Protein AF-A0A835L6X3-F1 (afdb_monomer)

Secondary structure (DSSP, 8-state):
-------------------S--TT---HHHHHHHHHHH-TT-----HHHHHHHHHHTS---GGGS-HHHHHHHHHHHHHHHHT-TTHHHHHHHHHHHTTT--HHHHHHHHHHHHHHHHHHHHHHHHHHHHHHHHHHHHHHHTTT---S-------------------HHHHHH-BBSS--TTTS---B-SS----S----PPPHHHHHHHSSEEEEEEETTEEEEEEEEEEEEEEEEETTS-S--PPP------S-EE---S--EEEEHHHHHHHHHHHHHHTTTSHHHHHHHHHHHHHHHHHHHTS-SEEEESEEEEEES-SS-EEEEE-B--S---SS--EEEEEEEEEEEEEEEEE--S----PPPPPHHHHEEEEETTT--B---SSHHHHHHHHHHHHHHH-SSPPPEEETTT--EE-HHHHHHTTT-----

Radius of gyration: 35.54 Å; Cα contacts (8 Å, |Δi|>4): 565; chains: 1; bounding box: 91×70×85 Å

Mean predicted aligned error: 18.33 Å

pLDDT: mean 76.81, std 17.44, range [26.0, 97.06]

Foldseek 3Di:
DDDDDDDDPPDDDDDDDDDDDPPPDPALLLVLLVVCLVDVPDPDDDLVSQVSCCCPLVVNPPVPDDPQLSVLLSVLCVVCSVVPPCPVVSVVVSVVCVVPVPPVVVVVVSVVVSVVSSVSSNVSVVVSNVVSVVVVVVVVVVVPPPDDDDDDDDDPPPPVDDDDDDDPLLQLAQAAQADPCVPPVDRGDPDDDPPDDDDDQADLLLCLQAAQKWKWFDDPFKTKIKGKDKDKDKDKDWPLDDDPPQPDQQFFAQAKDWDDPDQWDWDFCVVVVVVLVLVLVLCVVPVVCNVVSVSNVVSVVVVSVSHDRIATPQTKIKGWLERFKWKDWRHDNPHDPPSPTRITIIMIITIMIMMGMHGDPDDPDSDNDDQCVVGIWMARNVPRDIQDDSDPVSSSVSVSVVVSVVPDPDAWIATSQQRDTHHSSRCSVSSNDDDRD

Solvent-accessible surface area (backbone atoms only — not comparable to full-atom values): 25885 Å² total; per-residue (Å²): 134,85,80,86,87,84,81,85,77,81,79,81,80,83,78,82,85,83,80,97,74,75,90,79,71,92,46,62,65,54,53,50,57,54,49,48,65,76,39,93,84,70,86,80,76,52,72,69,59,51,51,48,36,38,40,77,77,65,67,46,58,67,92,80,48,56,72,68,39,53,51,48,53,50,51,51,50,57,52,50,64,72,66,42,86,58,53,68,57,49,54,55,49,39,66,54,48,73,76,62,80,48,67,69,61,49,52,53,52,48,53,53,50,43,52,53,51,51,50,54,53,46,54,56,46,63,65,40,48,62,57,37,51,50,60,55,48,56,59,54,53,68,73,72,67,86,73,84,86,84,84,88,77,94,69,85,64,88,70,86,77,82,88,80,91,72,53,75,65,52,52,43,32,30,32,27,21,16,51,51,52,87,83,64,70,46,51,63,42,88,74,77,71,86,86,79,76,90,79,78,85,72,49,73,67,29,36,72,53,43,37,47,34,32,44,37,40,50,48,94,46,44,34,39,38,42,35,30,44,70,51,73,46,79,45,83,41,59,70,52,58,92,66,91,82,66,68,73,89,64,67,43,67,56,61,80,41,82,69,58,87,68,89,57,45,82,40,56,49,63,60,56,54,51,51,55,52,48,54,44,60,76,27,58,88,42,61,69,53,27,56,53,50,48,62,52,46,52,53,50,49,61,56,52,67,75,48,66,68,63,38,46,37,54,33,32,41,37,26,35,41,33,47,53,40,31,34,32,71,25,41,25,80,92,36,64,83,75,69,76,50,35,34,35,33,36,42,35,38,42,48,31,41,36,39,34,40,38,71,42,96,57,80,92,60,98,65,81,77,71,65,52,65,77,30,48,46,46,30,35,62,84,78,67,49,64,40,61,47,85,45,68,63,45,25,48,50,47,42,50,54,57,47,52,71,70,66,52,81,71,73,52,35,23,35,64,77,62,63,50,74,41,47,67,62,58,33,16,66,44,42,48,50,78,84,75,121

Organism: Spodoptera exigua (NCBI:txid7107)

Structure (mmCIF, N/CA/C/O backbone):
data_AF-A0A835L6X3-F1
#
_entry.id   AF-A0A835L6X3-F1
#
loop_
_atom_site.group_PDB
_atom_site.id
_atom_site.type_symbol
_atom_site.label_atom_id
_atom_site.label_alt_id
_atom_site.label_comp_id
_atom_site.label_asym_id
_atom_site.label_entity_id
_atom_site.label_seq_id
_atom_site.pdbx_PDB_ins_code
_atom_site.Cartn_x
_atom_site.Cartn_y
_atom_site.Cartn_z
_atom_site.occupancy
_atom_site.B_iso_or_equiv
_atom_site.auth_seq_id
_atom_site.auth_comp_id
_atom_site.auth_asym_id
_atom_site.auth_atom_id
_atom_site.pdbx_PDB_model_num
ATOM 1 N N . MET A 1 1 ? -14.516 46.992 10.741 1.00 34.84 1 MET A N 1
ATOM 2 C CA . MET A 1 1 ? -13.847 45.699 10.528 1.00 34.84 1 MET A CA 1
ATOM 3 C C . MET A 1 1 ? -13.775 45.064 11.909 1.00 34.84 1 MET A C 1
ATOM 5 O O . MET A 1 1 ? -12.804 45.304 12.612 1.00 34.84 1 MET A O 1
ATOM 9 N N . GLU A 1 2 ? -14.911 44.641 12.473 1.00 26.44 2 GLU A N 1
ATOM 10 C CA . GLU A 1 2 ? -15.652 43.396 12.136 1.00 26.44 2 GLU A CA 1
ATOM 11 C C . GLU A 1 2 ? -14.713 42.177 12.273 1.00 26.44 2 GLU A C 1
ATOM 13 O O . GLU A 1 2 ? -13.646 42.187 11.664 1.00 26.44 2 GLU A O 1
ATOM 18 N N . ASP A 1 3 ? -14.978 41.116 13.039 1.00 28.00 3 ASP A N 1
ATOM 19 C CA . ASP A 1 3 ? -16.208 40.696 13.718 1.00 28.00 3 ASP A CA 1
ATOM 20 C C . ASP A 1 3 ? -15.924 39.589 14.755 1.00 28.00 3 ASP A C 1
ATOM 22 O O . ASP A 1 3 ? -15.141 38.669 14.516 1.00 28.00 3 ASP A O 1
ATOM 26 N N . ASP A 1 4 ? -16.587 39.736 15.901 1.00 27.50 4 ASP A N 1
ATOM 27 C CA . ASP A 1 4 ? -17.443 38.754 16.575 1.00 27.50 4 ASP A CA 1
ATOM 28 C C . ASP A 1 4 ? -17.003 37.295 16.800 1.00 27.50 4 ASP A C 1
ATOM 30 O O . ASP A 1 4 ? -17.138 36.404 15.961 1.00 27.50 4 ASP A O 1
ATOM 34 N N . ALA A 1 5 ? -16.680 37.023 18.069 1.00 30.38 5 ALA A N 1
ATOM 35 C CA . ALA A 1 5 ? -16.875 35.736 18.725 1.00 30.38 5 ALA A CA 1
ATOM 36 C C . ALA A 1 5 ? -18.122 35.823 19.630 1.00 30.38 5 ALA A C 1
ATOM 38 O O . ALA A 1 5 ? -18.029 36.238 20.785 1.00 30.38 5 ALA A O 1
ATOM 39 N N . SER A 1 6 ? -19.289 35.440 19.101 1.00 29.25 6 SER A N 1
ATOM 40 C CA . SER A 1 6 ? -20.505 35.193 19.889 1.00 29.25 6 SER A CA 1
ATOM 41 C C . SER A 1 6 ? -20.461 33.765 20.447 1.00 29.25 6 SER A C 1
ATOM 43 O O . SER A 1 6 ? -20.543 32.783 19.710 1.00 29.25 6 SER A O 1
ATOM 45 N N . ASN A 1 7 ? -20.289 33.669 21.766 1.00 29.09 7 ASN A N 1
ATOM 46 C CA . ASN A 1 7 ? -20.606 32.499 22.579 1.00 29.09 7 ASN A CA 1
ATOM 47 C C . ASN A 1 7 ? -21.861 32.853 23.387 1.00 29.09 7 ASN A C 1
ATOM 49 O O . ASN A 1 7 ? -21.745 33.349 24.508 1.00 29.09 7 ASN A O 1
ATOM 53 N N . ASP A 1 8 ? -23.045 32.597 22.835 1.00 26.88 8 ASP A N 1
ATOM 54 C CA . ASP A 1 8 ? -24.285 32.655 23.610 1.00 26.88 8 ASP A CA 1
ATOM 55 C C . ASP A 1 8 ? -24.480 31.332 24.357 1.00 26.88 8 ASP A C 1
ATOM 57 O O . ASP A 1 8 ? -24.952 30.320 23.836 1.00 26.88 8 ASP A O 1
ATOM 61 N N . VAL A 1 9 ? -24.054 31.353 25.619 1.00 29.38 9 VAL A N 1
ATOM 62 C CA . VAL A 1 9 ? -24.447 30.398 26.651 1.00 29.38 9 VAL A CA 1
ATOM 63 C C . VAL A 1 9 ? -25.801 30.868 27.183 1.00 29.38 9 VAL A C 1
ATOM 65 O O . VAL A 1 9 ? -25.857 31.761 28.026 1.00 29.38 9 VAL A O 1
ATOM 68 N N . GLU A 1 10 ? -26.902 30.288 26.702 1.00 27.50 10 GLU A N 1
ATOM 69 C CA . GLU A 1 10 ? -28.207 30.485 27.342 1.00 27.50 10 GLU A CA 1
ATOM 70 C C . GLU A 1 10 ? -28.222 29.757 28.692 1.00 27.50 10 GLU A C 1
ATOM 72 O O . GLU A 1 10 ? -28.250 28.527 28.789 1.00 27.50 10 GLU A O 1
ATOM 77 N N . ALA A 1 11 ? -28.152 30.556 29.755 1.00 27.17 11 ALA A N 1
ATOM 78 C CA . ALA A 1 11 ? -28.321 30.129 31.129 1.00 27.17 11 ALA A CA 1
ATOM 79 C C . ALA A 1 11 ? -29.746 29.593 31.341 1.00 27.17 11 ALA A C 1
ATOM 81 O O . ALA A 1 11 ? -30.731 30.303 31.156 1.00 27.17 11 ALA A O 1
ATOM 82 N N . VAL A 1 12 ? -29.855 28.334 31.765 1.00 30.30 12 VAL A N 1
ATOM 83 C CA . VAL A 1 12 ? -31.114 27.759 32.245 1.00 30.30 12 VAL A CA 1
ATOM 84 C C . VAL A 1 12 ? -31.322 28.242 33.679 1.00 30.30 12 VAL A C 1
ATOM 86 O O . VAL A 1 12 ? -30.653 27.769 34.599 1.00 30.30 12 VAL A O 1
ATOM 89 N N . GLU A 1 13 ? -32.225 29.204 33.869 1.00 26.00 13 GLU A N 1
ATOM 90 C CA . GLU A 1 13 ? -32.655 29.644 35.197 1.00 26.00 13 GLU A CA 1
ATOM 91 C C . GLU A 1 13 ? -33.364 28.501 35.935 1.00 26.00 13 GLU A C 1
ATOM 93 O O . GLU A 1 13 ? -34.392 27.969 35.507 1.00 26.00 13 GLU A O 1
ATOM 98 N N . TYR A 1 14 ? -32.792 28.123 37.076 1.00 27.86 14 TYR A N 1
ATOM 99 C CA . TYR A 1 14 ? -33.395 27.222 38.046 1.00 27.86 14 TYR A CA 1
ATOM 100 C C . TYR A 1 14 ? -34.385 28.043 38.883 1.00 27.86 14 TYR A C 1
ATOM 102 O O . TYR A 1 14 ? -33.971 28.803 39.756 1.00 27.86 14 TYR A O 1
ATOM 110 N N . ILE A 1 15 ? -35.685 27.943 38.594 1.00 32.59 15 ILE A N 1
ATOM 111 C CA . ILE A 1 15 ? -36.715 28.600 39.409 1.00 32.59 15 ILE A CA 1
ATOM 112 C C . ILE A 1 15 ? -37.096 27.671 40.561 1.00 32.59 15 ILE A C 1
ATOM 114 O O . ILE A 1 15 ? -37.641 26.585 40.358 1.00 32.59 15 ILE A O 1
ATOM 118 N N . ASP A 1 16 ? -36.779 28.140 41.763 1.00 29.56 16 ASP A N 1
ATOM 119 C CA . ASP A 1 16 ? -37.144 27.576 43.057 1.00 29.56 16 ASP A CA 1
ATOM 120 C C . ASP A 1 16 ? -38.675 27.604 43.210 1.00 29.56 16 ASP A C 1
ATOM 122 O O . ASP A 1 16 ? -39.297 28.666 43.270 1.00 29.56 16 ASP A O 1
ATOM 126 N N . SER A 1 17 ? -39.313 26.434 43.183 1.00 33.44 17 SER A N 1
ATOM 127 C CA . SER A 1 17 ? -40.765 26.303 43.298 1.00 33.44 17 SER A CA 1
ATOM 128 C C . SER A 1 17 ? -41.163 26.138 44.763 1.00 33.44 17 SER A C 1
ATOM 130 O O . SER A 1 17 ? -41.358 25.016 45.231 1.00 33.44 17 SER A O 1
ATOM 132 N N . ASN A 1 18 ? -41.318 27.252 45.472 1.00 33.62 18 ASN A N 1
ATOM 133 C CA . ASN A 1 18 ? -42.123 27.309 46.689 1.00 33.62 18 ASN A CA 1
ATOM 134 C C . ASN A 1 18 ? -43.405 28.088 46.385 1.00 33.62 18 ASN A C 1
ATOM 136 O O . ASN A 1 18 ? -43.318 29.268 46.075 1.00 33.62 18 ASN A O 1
ATOM 140 N N . GLU A 1 19 ? -44.555 27.402 46.442 1.00 34.25 19 GLU A N 1
ATOM 141 C CA . GLU A 1 19 ? -45.840 27.874 47.002 1.00 34.25 19 GLU A CA 1
ATOM 142 C C . GLU A 1 19 ? -46.948 26.810 46.772 1.00 34.25 19 GLU A C 1
ATOM 144 O O . GLU A 1 19 ? -47.640 26.751 45.757 1.00 34.25 19 GLU A O 1
ATOM 149 N N . GLU A 1 20 ? -47.000 25.875 47.726 1.00 36.97 20 GLU A N 1
ATOM 150 C CA . GLU A 1 20 ? -48.179 25.366 48.459 1.00 36.97 20 GLU A CA 1
ATOM 151 C C . GLU A 1 20 ? -49.459 24.814 47.783 1.00 36.97 20 GLU A C 1
ATOM 153 O O . GLU A 1 20 ? -50.357 24.437 48.528 1.00 36.97 20 GLU A O 1
ATOM 158 N N . ASP A 1 21 ? -49.559 24.606 46.463 1.00 38.88 21 ASP A N 1
ATOM 159 C CA . ASP A 1 21 ? -50.824 24.073 45.874 1.00 38.88 21 ASP A CA 1
ATOM 160 C C . ASP A 1 21 ? -50.705 22.793 45.008 1.00 38.88 21 ASP A C 1
ATOM 162 O O . ASP A 1 21 ? -51.695 22.289 44.475 1.00 38.88 21 ASP A O 1
ATOM 166 N N . ASP A 1 22 ? -49.506 22.210 44.884 1.00 42.91 22 ASP A N 1
ATOM 167 C CA . ASP A 1 22 ? -49.247 21.035 44.020 1.00 42.91 22 ASP A CA 1
ATOM 168 C C . ASP A 1 22 ? -49.304 19.669 44.748 1.00 42.91 22 ASP A C 1
ATOM 170 O O . ASP A 1 22 ? -49.096 18.623 44.133 1.00 42.91 22 ASP A O 1
ATOM 174 N N . GLN A 1 23 ? -49.614 19.622 46.050 1.00 42.62 23 GLN A N 1
ATOM 175 C CA . GLN A 1 23 ? -49.493 18.387 46.852 1.00 42.62 23 GLN A CA 1
ATOM 176 C C . GLN A 1 23 ? -50.674 17.396 46.776 1.00 42.62 23 GLN A C 1
ATOM 178 O O . GLN A 1 23 ? -50.639 16.370 47.454 1.00 42.62 23 GLN A O 1
ATOM 183 N N . THR A 1 24 ? -51.710 17.631 45.964 1.00 44.88 24 THR A N 1
ATOM 184 C CA . THR A 1 24 ? -52.893 16.736 45.926 1.00 44.88 24 THR A CA 1
ATOM 185 C C . THR A 1 24 ? -53.151 16.001 44.608 1.00 44.88 24 THR A C 1
ATOM 187 O O . THR A 1 24 ? -53.985 15.096 44.596 1.00 44.88 24 THR A O 1
ATOM 190 N N . GLU A 1 25 ? -52.447 16.295 43.509 1.00 53.47 25 GLU A N 1
ATOM 191 C CA . GLU A 1 25 ? -52.736 15.670 42.205 1.00 53.47 25 GLU A CA 1
ATOM 192 C C . GLU A 1 25 ? -51.664 14.645 41.798 1.00 53.47 25 GLU A C 1
ATOM 194 O O . GLU A 1 25 ? -50.602 14.988 41.288 1.00 53.47 25 GLU A O 1
ATOM 199 N N . SER A 1 26 ? -51.963 13.354 41.974 1.00 57.75 26 SER A N 1
ATOM 200 C CA . SER A 1 26 ? -51.034 12.245 41.694 1.00 57.75 26 SER A CA 1
ATOM 201 C C . SER A 1 26 ? -51.039 11.754 40.236 1.00 57.75 26 SER A C 1
ATOM 203 O O . SER A 1 26 ? -50.505 10.683 39.958 1.00 57.75 26 SER A O 1
ATOM 205 N N . ARG A 1 27 ? -51.714 12.459 39.317 1.00 74.12 27 ARG A N 1
ATOM 206 C CA . ARG A 1 27 ? -51.941 12.032 37.922 1.00 74.12 27 ARG A CA 1
ATOM 207 C C . ARG A 1 27 ? -51.022 12.791 36.959 1.00 74.12 27 ARG A C 1
ATOM 209 O O . ARG A 1 27 ? -51.273 13.973 36.702 1.00 74.12 27 ARG A O 1
ATOM 216 N N . PRO A 1 28 ? -49.998 12.156 36.360 1.00 70.50 28 PRO A N 1
ATOM 217 C CA . PRO A 1 28 ? -48.985 12.873 35.579 1.00 70.50 28 PRO A CA 1
ATOM 218 C C . PRO A 1 28 ? -49.517 13.585 34.326 1.00 70.50 28 PRO A C 1
ATOM 220 O O . PRO A 1 28 ? -49.039 14.665 33.983 1.00 70.50 28 PRO A O 1
ATOM 223 N N . ILE A 1 29 ? -50.550 13.044 33.665 1.00 74.88 29 ILE A N 1
ATOM 224 C CA . ILE A 1 29 ? -51.199 13.720 32.523 1.00 74.88 29 ILE A CA 1
ATOM 225 C C . ILE A 1 29 ? -51.965 14.970 32.995 1.00 74.88 29 ILE A C 1
ATOM 227 O O . ILE A 1 29 ? -52.012 15.974 32.287 1.00 74.88 29 ILE A O 1
ATOM 231 N N . MET A 1 30 ? -52.539 14.948 34.201 1.00 72.94 30 MET A N 1
ATOM 232 C CA . MET A 1 30 ? -53.230 16.109 34.770 1.00 72.94 30 MET A CA 1
ATOM 233 C C . MET A 1 30 ? -52.240 17.217 35.147 1.00 72.94 30 MET A C 1
ATOM 235 O O . MET A 1 30 ? -52.485 18.385 34.848 1.00 72.94 30 MET A O 1
ATOM 239 N N . LEU A 1 31 ? -51.094 16.849 35.730 1.00 73.06 31 LEU A N 1
ATOM 240 C CA . LEU A 1 31 ? -49.997 17.778 36.023 1.00 73.06 31 LEU A CA 1
ATOM 241 C C . LEU A 1 31 ? -49.461 18.439 34.748 1.00 73.06 31 LEU A C 1
ATOM 243 O O . LEU A 1 31 ? -49.233 19.649 34.726 1.00 73.06 31 LEU A O 1
ATOM 247 N N . LEU A 1 32 ? -49.328 17.668 33.664 1.00 72.56 32 LEU A N 1
ATOM 248 C CA . LEU A 1 32 ? -48.958 18.195 32.353 1.00 72.56 32 LEU A CA 1
ATOM 249 C C . LEU A 1 32 ? -49.958 19.259 31.883 1.00 72.56 32 LEU A C 1
ATOM 251 O O . LEU A 1 32 ? -49.562 20.389 31.604 1.00 72.56 32 LEU A O 1
ATOM 255 N N . LEU A 1 33 ? -51.252 18.926 31.845 1.00 71.50 33 LEU A N 1
ATOM 256 C CA . LEU A 1 33 ? -52.296 19.847 31.388 1.00 71.50 33 LEU A CA 1
ATOM 257 C C . LEU A 1 33 ? -52.374 21.117 32.253 1.00 71.50 33 LEU A C 1
ATOM 259 O O . LEU A 1 33 ? -52.519 22.208 31.707 1.00 71.50 33 LEU A O 1
ATOM 263 N N . ARG A 1 34 ? -52.205 21.012 33.579 1.00 70.56 34 ARG A N 1
ATOM 264 C CA . ARG A 1 34 ? -52.142 22.180 34.479 1.00 70.56 34 ARG A CA 1
ATOM 265 C C . ARG A 1 34 ? -50.917 23.062 34.205 1.00 70.56 34 ARG A C 1
ATOM 267 O O . ARG A 1 34 ? -51.047 24.287 34.179 1.00 70.56 34 ARG A O 1
ATOM 274 N N . ARG A 1 35 ? -49.746 22.466 33.944 1.00 68.94 35 ARG A N 1
ATOM 275 C CA . ARG A 1 35 ? -48.515 23.202 33.597 1.00 68.94 35 ARG A CA 1
ATOM 276 C C . ARG A 1 35 ? -48.660 23.976 32.284 1.00 68.94 35 ARG A C 1
ATOM 278 O O . ARG A 1 35 ? -48.189 25.105 32.194 1.00 68.94 35 ARG A O 1
ATOM 285 N N . LEU A 1 36 ? -49.349 23.400 31.303 1.00 64.19 36 LEU A N 1
ATOM 286 C CA . LEU A 1 36 ? -49.572 24.007 29.985 1.00 64.19 36 LEU A CA 1
ATOM 287 C C . LEU A 1 36 ? -50.526 25.204 30.023 1.00 64.19 36 LEU A C 1
ATOM 289 O O . LEU A 1 36 ? -50.357 26.145 29.254 1.00 64.19 36 LEU A O 1
ATOM 293 N N . ILE A 1 37 ? -51.489 25.204 30.949 1.00 63.00 37 ILE A N 1
ATOM 294 C CA . ILE A 1 37 ? -52.349 26.372 31.188 1.00 63.00 37 ILE A CA 1
ATOM 295 C C . ILE A 1 37 ? -51.554 27.529 31.811 1.00 63.00 37 ILE A C 1
ATOM 297 O O . ILE A 1 37 ? -51.811 28.689 31.494 1.00 63.00 37 ILE A O 1
ATOM 301 N N . ARG A 1 38 ? -50.578 27.225 32.679 1.00 60.88 38 ARG A N 1
ATOM 302 C CA . ARG A 1 38 ? -49.764 28.237 33.374 1.00 60.88 38 ARG A CA 1
ATOM 303 C C . ARG A 1 38 ? -48.609 28.786 32.528 1.00 60.88 38 ARG A C 1
ATOM 305 O O . ARG A 1 38 ? -48.284 29.956 32.681 1.00 60.88 38 ARG A O 1
ATOM 312 N N . ASN A 1 39 ? -48.014 27.990 31.634 1.00 59.66 39 ASN A N 1
ATOM 313 C CA . ASN A 1 39 ? -46.862 28.393 30.820 1.00 59.66 39 ASN A CA 1
ATOM 314 C C . ASN A 1 39 ? -46.989 27.932 29.359 1.00 59.66 39 ASN A C 1
ATOM 316 O O . ASN A 1 39 ? -46.976 26.737 29.069 1.00 59.66 39 ASN A O 1
ATOM 320 N N . LYS A 1 40 ? -47.020 28.894 28.425 1.00 53.19 40 LYS A N 1
ATOM 321 C CA . LYS A 1 40 ? -47.212 28.661 26.978 1.00 53.19 40 LYS A CA 1
ATOM 322 C C . LYS A 1 40 ? -46.025 28.013 26.245 1.00 53.19 40 LYS A C 1
ATOM 324 O O . LYS A 1 40 ? -46.177 27.672 25.080 1.00 53.19 40 LYS A O 1
ATOM 329 N N . GLN A 1 41 ? -44.851 27.866 26.868 1.00 46.97 41 GLN A N 1
ATOM 330 C CA . GLN A 1 41 ? -43.611 27.544 26.137 1.00 46.97 41 GLN A CA 1
ATOM 331 C C . GLN A 1 41 ? -43.011 26.145 26.361 1.00 46.97 41 GLN A C 1
ATOM 333 O O . GLN A 1 41 ? -42.097 25.788 25.630 1.00 46.97 41 GLN A O 1
ATOM 338 N N . ASN A 1 42 ? -43.525 25.303 27.267 1.00 49.03 42 ASN A N 1
ATOM 339 C CA . ASN A 1 42 ? -42.879 24.012 27.566 1.00 49.03 42 ASN A CA 1
ATOM 340 C C . ASN A 1 42 ? -43.808 22.801 27.388 1.00 49.03 42 ASN A C 1
ATOM 342 O O . ASN A 1 42 ? -44.318 22.238 28.353 1.00 49.03 42 ASN A O 1
ATOM 346 N N . THR A 1 43 ? -43.955 22.341 26.142 1.00 53.59 43 THR A N 1
ATOM 347 C CA . THR A 1 43 ? -44.478 20.999 25.802 1.00 53.59 43 THR A CA 1
ATOM 348 C C . THR A 1 43 ? -43.406 19.900 25.887 1.00 53.59 43 THR A C 1
ATOM 350 O O . THR A 1 43 ? -43.692 18.726 25.644 1.00 53.59 43 THR A O 1
ATOM 353 N N . VAL A 1 44 ? -42.161 20.246 26.238 1.00 54.91 44 VAL A N 1
ATOM 354 C CA . VAL A 1 44 ? -41.044 19.295 26.301 1.00 54.91 44 VAL A CA 1
ATOM 355 C C . VAL A 1 44 ? -41.142 18.446 27.570 1.00 54.91 44 VAL A C 1
ATOM 357 O O . VAL A 1 44 ? -40.752 18.863 28.658 1.00 54.91 44 VAL A O 1
ATOM 360 N N . MET A 1 45 ? -41.655 17.226 27.422 1.00 62.06 45 MET A N 1
ATOM 361 C CA . MET A 1 45 ? -41.602 16.204 28.466 1.00 62.06 45 MET A CA 1
ATOM 362 C C . MET A 1 45 ? -40.239 15.508 28.506 1.00 62.06 45 MET A C 1
ATOM 364 O O . MET A 1 45 ? -39.712 15.080 27.473 1.00 62.06 45 MET A O 1
ATOM 368 N N . THR A 1 46 ? -39.699 15.301 29.707 1.00 70.88 46 THR A N 1
ATOM 369 C CA . THR A 1 46 ? -38.504 14.468 29.894 1.00 70.88 46 THR A CA 1
ATOM 370 C C . THR A 1 46 ? -38.854 12.979 29.785 1.00 70.88 46 THR A C 1
ATOM 372 O O . THR A 1 46 ? -39.985 12.565 30.048 1.00 70.88 46 THR A O 1
ATOM 375 N N . ASN A 1 47 ? -37.876 12.134 29.430 1.00 71.12 47 ASN A N 1
ATOM 376 C CA . ASN A 1 47 ? -38.082 10.677 29.386 1.00 71.12 47 ASN A CA 1
ATOM 377 C C . ASN A 1 47 ? -38.565 10.124 30.737 1.00 71.12 47 ASN A C 1
ATOM 379 O O . ASN A 1 47 ? -39.389 9.219 30.752 1.00 71.12 47 ASN A O 1
ATOM 383 N N . ALA A 1 48 ? -38.110 10.699 31.854 1.00 73.75 48 ALA A N 1
ATOM 384 C CA . ALA A 1 48 ? -38.537 10.308 33.196 1.00 73.75 48 ALA A CA 1
ATOM 385 C C . ALA A 1 48 ? -40.038 10.559 33.435 1.00 73.75 48 ALA A C 1
ATOM 387 O O . ALA A 1 48 ? -40.720 9.698 33.979 1.00 73.75 48 ALA A O 1
ATOM 388 N N . GLN A 1 49 ? -40.576 11.690 32.965 1.00 70.69 49 GLN A N 1
ATOM 389 C CA . GLN A 1 49 ? -42.007 12.004 33.083 1.00 70.69 49 GLN A CA 1
ATOM 390 C C . GLN A 1 49 ? -42.873 11.104 32.185 1.00 70.69 49 GLN A C 1
ATOM 392 O O . GLN A 1 49 ? -43.997 10.764 32.538 1.00 70.69 49 GLN A O 1
ATOM 397 N N . ILE A 1 50 ? -42.356 10.688 31.025 1.00 77.25 50 ILE A N 1
ATOM 398 C CA . ILE A 1 50 ? -43.054 9.753 30.127 1.00 77.25 50 ILE A CA 1
ATOM 399 C C . ILE A 1 50 ? -43.077 8.343 30.719 1.00 77.25 50 ILE A C 1
ATOM 401 O O . ILE A 1 50 ? -44.096 7.663 30.651 1.00 77.25 50 ILE A O 1
ATOM 405 N N . ILE A 1 51 ? -41.971 7.916 31.326 1.00 77.38 51 ILE A N 1
ATOM 406 C CA . ILE A 1 51 ? -41.879 6.655 32.070 1.00 77.38 51 ILE A CA 1
ATOM 407 C C . ILE A 1 51 ? -42.892 6.651 33.225 1.00 77.38 51 ILE A C 1
ATOM 409 O O . ILE A 1 51 ? -43.605 5.665 33.401 1.00 77.38 51 ILE A O 1
ATOM 413 N N . ASP A 1 52 ? -43.034 7.767 33.940 1.00 77.25 52 ASP A N 1
ATOM 414 C CA . ASP A 1 52 ? -44.031 7.908 35.004 1.00 77.25 52 ASP A CA 1
ATOM 415 C C . ASP A 1 52 ? -45.476 7.823 34.476 1.00 77.25 52 ASP A C 1
ATOM 417 O O . ASP A 1 52 ? -46.297 7.108 35.047 1.00 77.25 52 ASP A O 1
ATOM 421 N N . ILE A 1 53 ? -45.787 8.433 33.322 1.00 79.06 53 ILE A N 1
ATOM 422 C CA . ILE A 1 53 ? -47.084 8.257 32.634 1.00 79.06 53 ILE A CA 1
ATOM 423 C C . ILE A 1 53 ? -47.328 6.783 32.270 1.00 79.06 53 ILE A C 1
ATOM 425 O O . ILE A 1 53 ? -48.407 6.249 32.529 1.00 79.06 53 ILE A O 1
ATOM 429 N N . LEU A 1 54 ? -46.342 6.109 31.672 1.00 78.44 54 LEU A N 1
ATOM 430 C CA . LEU A 1 54 ? -46.462 4.701 31.275 1.00 78.44 54 LEU A CA 1
ATOM 431 C C . LEU A 1 54 ? -46.752 3.799 32.485 1.00 78.44 54 LEU A C 1
ATOM 433 O O . LEU A 1 54 ? -47.578 2.889 32.387 1.00 78.44 54 LEU A O 1
ATOM 437 N N . GLN A 1 55 ? -46.121 4.081 33.627 1.00 79.25 55 GLN A N 1
ATOM 438 C CA . GLN A 1 55 ? -46.274 3.304 34.853 1.00 79.25 55 GLN A CA 1
ATOM 439 C C . GLN A 1 55 ? -47.586 3.598 35.594 1.00 79.25 55 GLN A C 1
ATOM 441 O O . GLN A 1 55 ? -48.302 2.668 35.961 1.00 79.25 55 GLN A O 1
ATOM 446 N N . SER A 1 56 ? -47.898 4.874 35.827 1.00 76.38 56 SER A N 1
ATOM 447 C CA . SER A 1 56 ? -49.008 5.305 36.691 1.00 76.38 56 SER A CA 1
ATOM 448 C C . SER A 1 56 ? -50.363 5.367 35.976 1.00 76.38 56 SER A C 1
ATOM 450 O O . SER A 1 56 ? -51.389 5.089 36.592 1.00 76.38 56 SER A O 1
ATOM 452 N N . GLU A 1 57 ? -50.391 5.687 34.677 1.00 78.12 57 GLU A N 1
ATOM 453 C CA . GLU A 1 57 ? -51.639 5.921 33.931 1.00 78.12 57 GLU A CA 1
ATOM 454 C C . GLU A 1 57 ? -52.031 4.751 33.022 1.00 78.12 57 GLU A C 1
ATOM 456 O O . GLU A 1 57 ? -53.226 4.543 32.789 1.00 78.12 57 GLU A O 1
ATOM 461 N N . PHE A 1 58 ? -51.044 3.987 32.536 1.00 78.62 58 PHE A N 1
ATOM 462 C CA . PHE A 1 58 ? -51.234 2.878 31.587 1.00 78.62 58 PHE A CA 1
ATOM 463 C C . PHE A 1 58 ? -50.820 1.502 32.131 1.00 78.62 58 PHE A C 1
ATOM 465 O O . PHE A 1 58 ? -50.995 0.499 31.439 1.00 78.62 58 PHE A O 1
ATOM 472 N N . GLY A 1 59 ? -50.294 1.431 33.360 1.00 70.44 59 GLY A N 1
ATOM 473 C CA . GLY A 1 59 ? -49.954 0.169 34.026 1.00 70.44 59 GLY A CA 1
ATOM 474 C C . GLY A 1 59 ? -48.865 -0.647 33.320 1.00 70.44 59 GLY A C 1
ATOM 475 O O . GLY A 1 59 ? -48.800 -1.864 33.495 1.00 70.44 59 GLY A O 1
ATOM 476 N N . ILE A 1 60 ? -48.018 -0.012 32.503 1.00 75.50 60 ILE A N 1
ATOM 477 C CA . ILE A 1 60 ? -46.918 -0.682 31.804 1.00 75.50 60 ILE A CA 1
ATOM 478 C C . ILE A 1 60 ? -45.757 -0.837 32.788 1.00 75.50 60 ILE A C 1
ATOM 480 O O . ILE A 1 60 ? -45.096 0.127 33.175 1.00 75.50 60 ILE A O 1
ATOM 484 N N . SER A 1 61 ? -45.511 -2.077 33.215 1.00 71.00 61 SER A N 1
ATOM 485 C CA . SER A 1 61 ? -44.450 -2.394 34.171 1.00 71.00 61 SER A CA 1
ATOM 486 C C . SER A 1 61 ? -43.079 -2.357 33.493 1.00 71.00 61 SER A C 1
ATOM 488 O O . SER A 1 61 ? -42.620 -3.334 32.897 1.00 71.00 61 SER A O 1
ATOM 490 N N . ILE A 1 62 ? -42.399 -1.218 33.618 1.00 66.12 62 ILE A N 1
ATOM 491 C CA . ILE A 1 62 ? -41.048 -0.987 33.081 1.00 66.12 62 ILE A CA 1
ATOM 492 C C . ILE A 1 62 ? -40.023 -1.974 33.658 1.00 66.12 62 ILE A C 1
ATOM 494 O O . ILE A 1 62 ? -39.122 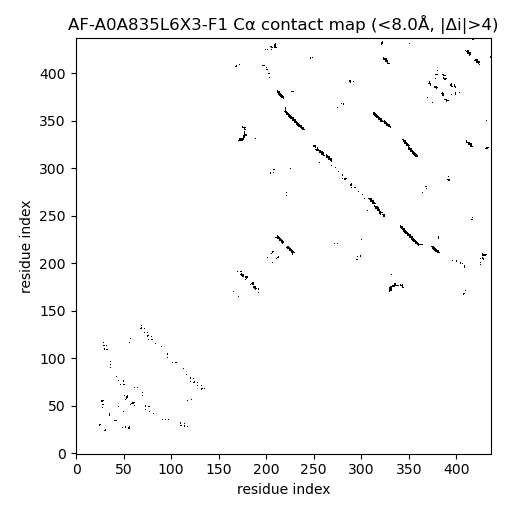-2.398 32.948 1.00 66.12 62 ILE A O 1
ATOM 498 N N . LYS A 1 63 ? -40.183 -2.404 34.920 1.00 65.88 63 LYS A N 1
ATOM 499 C CA . LYS A 1 63 ? -39.259 -3.345 35.585 1.00 65.88 63 LYS A CA 1
ATOM 500 C C . LYS A 1 63 ? -39.312 -4.771 35.023 1.00 65.88 63 LYS A C 1
ATOM 502 O O . LYS A 1 63 ? -38.367 -5.525 35.221 1.00 65.88 63 LYS A O 1
ATOM 507 N N . SER A 1 64 ? -40.412 -5.150 34.374 1.00 66.38 64 SER A N 1
ATOM 508 C CA . SER A 1 64 ? -40.614 -6.493 33.808 1.00 66.38 64 SER A CA 1
ATOM 509 C C . SER A 1 64 ? -40.628 -6.515 32.278 1.00 66.38 64 SER A C 1
ATOM 511 O O . SER A 1 64 ? -40.791 -7.586 31.700 1.00 66.38 64 SER A O 1
ATOM 513 N N . SER A 1 65 ? -40.499 -5.355 31.629 1.00 71.94 65 SER A N 1
ATOM 514 C CA . SER A 1 65 ? -40.519 -5.220 30.168 1.00 71.94 65 SER A CA 1
ATOM 515 C C . SER A 1 65 ? -39.094 -5.122 29.625 1.00 71.94 65 SER A C 1
ATOM 517 O O . SER A 1 65 ? -38.189 -4.658 30.318 1.00 71.94 65 SER A O 1
ATOM 519 N N . HIS A 1 66 ? -38.875 -5.559 28.385 1.00 76.56 66 HIS A N 1
ATOM 520 C CA . HIS A 1 66 ? -37.558 -5.461 27.750 1.00 76.56 66 HIS A CA 1
ATOM 521 C C . HIS A 1 66 ? -37.212 -3.990 27.450 1.00 76.56 66 HIS A C 1
ATOM 523 O O . HIS A 1 66 ? -38.093 -3.211 27.089 1.00 76.56 66 HIS A O 1
ATOM 529 N N . GLU A 1 67 ? -35.936 -3.597 27.537 1.00 76.12 67 GLU A N 1
ATOM 530 C CA . GLU A 1 67 ? -35.504 -2.196 27.356 1.00 76.12 67 GLU A CA 1
ATOM 531 C C . GLU A 1 67 ? -35.949 -1.611 26.001 1.00 76.12 67 GLU A C 1
ATOM 533 O O . GLU A 1 67 ? -36.419 -0.476 25.915 1.00 76.12 67 GLU A O 1
ATOM 538 N N . LEU A 1 68 ? -35.883 -2.421 24.940 1.00 76.25 68 LEU A N 1
ATOM 539 C CA . LEU A 1 68 ? -36.379 -2.045 23.613 1.00 76.25 68 LEU A CA 1
ATOM 540 C C . LEU A 1 68 ? -37.891 -1.774 23.596 1.00 76.25 68 LEU A C 1
ATOM 542 O O . LEU A 1 68 ? -38.337 -0.834 22.945 1.00 76.25 68 LEU A O 1
ATOM 546 N N . GLU A 1 69 ? -38.667 -2.567 24.331 1.00 79.31 69 GLU A N 1
ATOM 547 C CA . GLU A 1 69 ? -40.120 -2.418 24.435 1.00 79.31 69 GLU A CA 1
ATOM 548 C C . GLU A 1 69 ? -40.465 -1.069 25.082 1.00 79.31 69 GLU A C 1
ATOM 550 O O . GLU A 1 69 ? -41.259 -0.290 24.554 1.00 79.31 69 GLU A O 1
ATOM 555 N N . VAL A 1 70 ? -39.766 -0.738 26.173 1.00 79.38 70 VAL A N 1
ATOM 556 C CA . VAL A 1 70 ? -39.900 0.541 26.884 1.00 79.38 70 VAL A CA 1
ATOM 557 C C . VAL A 1 70 ? -39.511 1.715 25.980 1.00 79.38 70 VAL A C 1
ATOM 559 O O . VAL A 1 70 ? -40.225 2.717 25.929 1.00 79.38 70 VAL A O 1
ATOM 562 N N . ASN A 1 71 ? -38.435 1.585 25.201 1.00 77.94 71 ASN A N 1
ATOM 563 C CA . ASN A 1 71 ? -38.015 2.612 24.245 1.00 77.94 71 ASN A CA 1
ATOM 564 C C . ASN A 1 71 ? -39.038 2.840 23.121 1.00 77.94 71 ASN A C 1
ATOM 566 O O . ASN A 1 71 ? -39.269 3.987 22.726 1.00 77.94 71 ASN A O 1
ATOM 570 N N . ILE A 1 72 ? -39.676 1.778 22.621 1.00 81.44 72 ILE A N 1
ATOM 571 C CA . ILE A 1 72 ? -40.759 1.884 21.636 1.00 81.44 72 ILE A CA 1
ATOM 572 C C . ILE A 1 72 ? -41.948 2.635 22.248 1.00 81.44 72 ILE A C 1
ATOM 574 O O . ILE A 1 72 ? -42.427 3.599 21.647 1.00 81.44 72 ILE A O 1
ATOM 578 N N . TYR A 1 73 ? -42.368 2.287 23.469 1.00 82.50 73 TYR A N 1
ATOM 579 C CA . TYR A 1 73 ? -43.463 2.985 24.151 1.00 82.50 73 TYR A CA 1
ATOM 580 C C . TYR A 1 73 ? -43.161 4.466 24.407 1.00 82.50 73 TYR A C 1
ATOM 582 O O . TYR A 1 73 ? -44.021 5.314 24.166 1.00 82.50 73 TYR A O 1
ATOM 590 N N . ILE A 1 74 ? -41.931 4.810 24.807 1.00 82.00 74 ILE A N 1
ATOM 591 C CA . ILE A 1 74 ? -41.513 6.210 24.976 1.00 82.00 74 ILE A CA 1
ATOM 592 C C . ILE A 1 74 ? -41.625 6.971 23.649 1.00 82.00 74 ILE A C 1
ATOM 594 O O . ILE A 1 74 ? -42.149 8.086 23.624 1.00 82.00 74 ILE A O 1
ATOM 598 N N . LYS A 1 75 ? -41.165 6.387 22.534 1.00 81.94 75 LYS A N 1
ATOM 599 C CA . LYS A 1 75 ? -41.250 7.024 21.208 1.00 81.94 75 LYS A CA 1
ATOM 600 C C . LYS A 1 75 ? -42.698 7.223 20.752 1.00 81.94 75 LYS A C 1
ATOM 602 O O . LYS A 1 75 ? -43.009 8.287 20.218 1.00 81.94 75 LYS A O 1
ATOM 607 N N . ILE A 1 76 ? -43.574 6.245 20.994 1.00 83.25 76 ILE A N 1
ATOM 608 C CA . ILE A 1 76 ? -45.012 6.343 20.699 1.00 83.25 76 ILE A CA 1
ATOM 609 C C . ILE A 1 76 ? -45.626 7.503 21.489 1.00 83.25 76 ILE A C 1
ATOM 611 O O . ILE A 1 76 ? -46.226 8.389 20.883 1.00 83.25 76 ILE A O 1
ATOM 615 N N . ILE A 1 77 ? -45.409 7.562 22.808 1.00 81.19 77 ILE A N 1
ATOM 616 C CA . ILE A 1 77 ? -45.936 8.654 23.637 1.00 81.19 77 ILE A CA 1
ATOM 617 C C . ILE A 1 77 ? -45.401 10.008 23.174 1.00 81.19 77 ILE A C 1
ATOM 619 O O . ILE A 1 77 ? -46.195 10.920 22.983 1.00 81.19 77 ILE A O 1
ATOM 623 N N . LYS A 1 78 ? -44.094 10.156 22.918 1.00 78.44 78 LYS A N 1
ATOM 624 C CA . LYS A 1 78 ? -43.531 11.433 22.442 1.00 78.44 78 LYS A CA 1
ATOM 625 C C . LYS A 1 78 ? -44.174 11.918 21.150 1.00 78.44 78 LYS A C 1
ATOM 627 O O . LYS A 1 78 ? -44.503 13.096 21.036 1.00 78.44 78 LYS A O 1
ATOM 632 N N . ARG A 1 79 ? -44.323 11.017 20.176 1.00 79.94 79 ARG A N 1
ATOM 633 C CA . ARG A 1 79 ? -44.885 11.349 18.867 1.00 79.94 79 ARG A CA 1
ATOM 634 C C . ARG A 1 79 ? -46.349 11.751 18.995 1.00 79.94 79 ARG A C 1
ATOM 636 O O . ARG A 1 79 ? -46.716 12.846 18.592 1.00 79.94 79 ARG A O 1
ATOM 643 N N . TYR A 1 80 ? -47.168 10.906 19.613 1.00 80.00 80 TYR A N 1
ATOM 644 C CA . TYR A 1 80 ? -48.606 11.150 19.672 1.00 80.00 80 TYR A CA 1
ATOM 645 C C . TYR A 1 80 ? -48.987 12.238 20.674 1.00 80.00 80 TYR A C 1
ATOM 647 O O . TYR A 1 80 ? -49.963 12.941 20.448 1.00 80.00 80 TYR A O 1
ATOM 655 N N . LEU A 1 81 ? -48.197 12.466 21.723 1.00 79.12 81 LEU A N 1
ATOM 656 C CA . LEU A 1 81 ? -48.380 13.641 22.567 1.00 79.12 81 LEU A CA 1
ATOM 657 C C . LEU A 1 81 ? -48.130 14.927 21.775 1.00 79.12 81 LEU A C 1
ATOM 659 O O . LEU A 1 81 ? -48.910 15.858 21.908 1.00 79.12 81 LEU A O 1
ATOM 663 N N . LYS A 1 82 ? -47.091 14.984 20.930 1.00 77.00 82 LYS A N 1
ATOM 664 C CA . LYS A 1 82 ? -46.831 16.146 20.065 1.00 77.00 82 LYS A CA 1
ATOM 665 C C . LYS A 1 82 ? -47.943 16.347 19.031 1.00 77.00 82 LYS A C 1
ATOM 667 O O . LYS A 1 82 ? -48.377 17.472 18.819 1.00 77.00 82 LYS A O 1
ATOM 672 N N . ASP A 1 83 ? -48.440 15.255 18.458 1.00 75.50 83 ASP A N 1
ATOM 673 C CA . ASP A 1 83 ? -49.438 15.266 17.385 1.00 75.50 83 ASP A CA 1
ATOM 674 C C . ASP A 1 83 ? -50.894 15.232 17.908 1.00 75.50 83 ASP A C 1
ATOM 676 O O . ASP A 1 83 ? -51.807 14.841 17.179 1.00 75.50 83 ASP A O 1
ATOM 680 N N . TRP A 1 84 ? -51.150 15.576 19.178 1.00 81.19 84 TRP A N 1
ATOM 681 C CA . TRP A 1 84 ? -52.502 15.486 19.738 1.00 81.19 84 TRP A CA 1
ATOM 682 C C . TRP A 1 84 ? -53.452 16.522 19.094 1.00 81.19 84 TRP A C 1
ATOM 684 O O . TRP A 1 84 ? -53.235 17.727 19.236 1.00 81.19 84 TRP A O 1
ATOM 694 N N . PRO A 1 85 ? -54.554 16.104 18.436 1.00 76.94 85 PRO A N 1
ATOM 695 C CA . PRO A 1 85 ? -55.377 17.013 17.625 1.00 76.94 85 PRO A CA 1
ATOM 696 C C . PRO A 1 85 ? -56.083 18.128 18.404 1.00 76.94 85 PRO A C 1
ATOM 698 O O . PRO A 1 85 ? -56.528 19.109 17.816 1.00 76.94 85 PRO A O 1
ATOM 701 N N . GLN A 1 86 ? -56.234 17.974 19.722 1.00 78.69 86 GLN A N 1
ATOM 702 C CA . GLN A 1 86 ? -56.958 18.930 20.563 1.00 78.69 86 GLN A CA 1
ATOM 703 C C . GLN A 1 86 ? -56.042 19.981 21.210 1.00 78.69 86 GLN A C 1
ATOM 705 O O . GLN A 1 86 ? -56.530 20.745 22.045 1.00 78.69 86 GLN A O 1
ATOM 710 N N . TRP A 1 87 ? -54.758 20.056 20.824 1.00 78.44 87 TRP A N 1
ATOM 711 C CA . TRP A 1 87 ? -53.823 21.074 21.322 1.00 78.44 87 TRP A CA 1
ATOM 712 C C . TRP A 1 87 ? -54.347 22.497 21.126 1.00 78.44 87 TRP A C 1
ATOM 714 O O . TRP A 1 87 ? -54.498 23.234 22.096 1.00 78.44 87 TRP A O 1
ATOM 724 N N . GLU A 1 88 ? -54.718 22.857 19.896 1.00 71.94 88 GLU A N 1
ATOM 725 C CA . GLU A 1 88 ? -55.196 24.208 19.571 1.00 71.94 88 GLU A CA 1
ATOM 726 C C . GLU A 1 88 ? -56.492 24.572 20.313 1.00 71.94 88 GLU A C 1
ATOM 728 O O . GLU A 1 88 ? -56.717 25.719 20.708 1.00 71.94 88 GLU A O 1
ATOM 733 N N . GLU A 1 89 ? -57.373 23.590 20.513 1.00 73.75 89 GLU A N 1
ATOM 734 C CA . GLU A 1 89 ? -58.625 23.782 21.241 1.00 73.75 89 GLU A CA 1
ATOM 735 C C . GLU A 1 89 ? -58.362 23.983 22.738 1.00 73.75 89 GLU A C 1
ATOM 737 O O . GLU A 1 89 ? -58.956 24.871 23.354 1.00 73.75 89 GLU A O 1
ATOM 742 N N . LEU A 1 90 ? -57.440 23.203 23.315 1.00 73.75 90 LEU A N 1
ATOM 743 C CA . LEU A 1 90 ? -57.005 23.352 24.700 1.00 73.75 90 L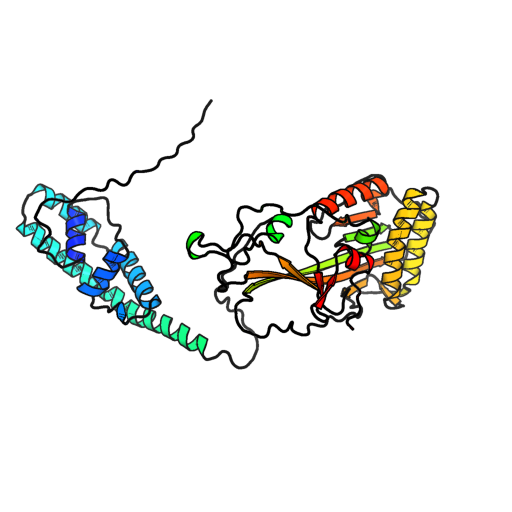EU A CA 1
ATOM 744 C C . LEU A 1 90 ? -56.346 24.718 24.926 1.00 73.75 90 LEU A C 1
ATOM 746 O O . LEU A 1 90 ? -56.697 25.393 25.889 1.00 73.75 90 LEU A O 1
ATOM 750 N N . GLU A 1 91 ? -55.463 25.168 24.034 1.00 70.12 91 GLU A N 1
ATOM 751 C CA . GLU A 1 91 ? -54.825 26.490 24.119 1.00 70.12 91 GLU A CA 1
ATOM 752 C C . GLU A 1 91 ? -55.845 27.633 24.042 1.00 70.12 91 GLU A C 1
ATOM 754 O O . GLU A 1 91 ? -55.777 28.609 24.804 1.00 70.12 91 GLU A O 1
ATOM 759 N N . ARG A 1 92 ? -56.838 27.504 23.151 1.00 72.62 92 ARG A N 1
ATOM 760 C CA . ARG A 1 92 ? -57.918 28.485 22.989 1.00 72.62 92 ARG A CA 1
ATOM 761 C C . ARG A 1 92 ? -58.814 28.552 24.223 1.00 72.62 92 ARG A C 1
ATOM 763 O O . ARG A 1 92 ? -59.216 29.645 24.620 1.00 72.62 92 ARG A O 1
ATOM 770 N N . ILE A 1 93 ? -59.142 27.407 24.820 1.00 69.75 93 ILE A N 1
ATOM 771 C CA . ILE A 1 93 ? -59.963 27.340 26.032 1.00 69.75 93 ILE A CA 1
ATOM 772 C C . ILE A 1 93 ? -59.159 27.825 27.248 1.00 69.75 93 ILE A C 1
ATOM 774 O O . ILE A 1 93 ? -59.667 28.634 28.018 1.00 69.75 93 ILE A O 1
ATOM 778 N N . SER A 1 94 ? -57.887 27.439 27.361 1.00 67.06 94 SER A N 1
ATOM 779 C CA . SER A 1 94 ? -56.953 27.916 28.388 1.00 67.06 94 SER A CA 1
ATOM 780 C C . SER A 1 94 ? -56.839 29.441 28.393 1.00 67.06 94 SER A C 1
ATOM 782 O O . SER A 1 94 ? -56.980 30.065 29.439 1.00 67.06 94 SER A O 1
ATOM 784 N N . SER A 1 95 ? -56.670 30.052 27.214 1.00 67.94 95 SER A N 1
ATOM 785 C CA . SER A 1 95 ? -56.551 31.512 27.070 1.00 67.94 95 SER A CA 1
ATOM 786 C C . SER A 1 95 ? -57.842 32.268 27.413 1.00 67.94 95 SER A C 1
ATOM 788 O O . SER A 1 95 ? -57.797 33.449 27.743 1.00 67.94 95 SER A O 1
ATOM 790 N N . LYS A 1 96 ? -59.008 31.616 27.306 1.00 65.38 96 LYS A N 1
ATOM 791 C CA . LYS A 1 96 ? -60.299 32.198 27.706 1.00 65.38 96 LYS A CA 1
ATOM 792 C C . LYS A 1 96 ? -60.550 32.037 29.202 1.00 65.38 96 LYS A C 1
ATOM 794 O O . LYS A 1 96 ? -61.048 32.958 29.837 1.00 65.38 96 LYS A O 1
ATOM 799 N N . LEU A 1 97 ? -60.199 30.881 29.755 1.00 61.75 97 LEU A N 1
ATOM 800 C CA . LEU A 1 97 ? -60.419 30.552 31.158 1.00 61.75 97 LEU A CA 1
ATOM 801 C C . LEU A 1 97 ? -59.466 31.297 32.100 1.00 61.75 97 LEU A C 1
ATOM 803 O O . LEU A 1 97 ? -59.896 31.689 33.183 1.00 61.75 97 LEU A O 1
ATOM 807 N N . SER A 1 98 ? -58.228 31.578 31.674 1.00 62.84 98 SER A N 1
ATOM 808 C CA . SER A 1 98 ? -57.293 32.428 32.429 1.00 62.84 98 SER A CA 1
ATOM 809 C C . SER A 1 98 ? -57.835 33.839 32.680 1.00 62.84 98 SER A C 1
ATOM 811 O O . SER A 1 98 ? -57.416 34.493 33.625 1.00 62.84 98 SER A O 1
ATOM 813 N N . ASN A 1 99 ? -58.774 34.309 31.852 1.00 61.47 99 ASN A N 1
ATOM 814 C CA . ASN A 1 99 ? -59.336 35.657 31.941 1.00 61.47 99 ASN A CA 1
ATOM 815 C C . ASN A 1 99 ? -60.613 35.735 32.799 1.00 61.47 99 ASN A C 1
ATOM 817 O O . ASN A 1 99 ? -61.080 36.838 33.069 1.00 61.47 99 ASN A O 1
ATOM 821 N N . CYS A 1 100 ? -61.201 34.601 33.205 1.00 57.75 100 CYS A N 1
ATOM 822 C CA . CYS A 1 100 ? -62.510 34.567 33.874 1.00 57.75 100 CYS A CA 1
ATOM 823 C C . CYS A 1 100 ? -62.493 34.044 35.324 1.00 57.75 100 CYS A C 1
ATOM 825 O O . CYS A 1 100 ? -63.545 34.074 35.952 1.00 57.75 100 CYS A O 1
ATOM 827 N N . ASN A 1 101 ? -61.348 33.600 35.870 1.00 59.41 101 ASN A N 1
ATOM 828 C CA . ASN A 1 101 ? -61.184 33.126 37.264 1.00 59.41 101 ASN A CA 1
ATOM 829 C C . ASN A 1 101 ? -62.257 32.127 37.763 1.00 59.41 101 ASN A C 1
ATOM 831 O O . ASN A 1 101 ? -62.535 32.045 38.958 1.00 59.41 101 ASN A O 1
ATOM 835 N N . ASP A 1 102 ? -62.852 31.343 36.860 1.00 66.50 102 ASP A N 1
ATOM 836 C CA . ASP A 1 102 ? -63.837 30.309 37.191 1.00 66.50 102 ASP A CA 1
ATOM 837 C C . ASP A 1 102 ? -63.136 28.949 37.339 1.00 66.50 102 ASP A C 1
ATOM 839 O O . ASP A 1 102 ? -62.955 28.190 36.379 1.00 66.50 102 ASP A O 1
ATOM 843 N N . TYR A 1 103 ? -62.693 28.666 38.564 1.00 65.00 103 TYR A N 1
ATOM 844 C CA . TYR A 1 103 ? -61.943 27.458 38.919 1.00 65.00 103 TYR A CA 1
ATOM 845 C C . TYR A 1 103 ? -62.737 26.158 38.700 1.00 65.00 103 TYR A C 1
ATOM 847 O O . TYR A 1 103 ? -62.151 25.127 38.345 1.00 65.00 103 TYR A O 1
ATOM 855 N N . ASP A 1 104 ? -64.064 26.194 38.831 1.00 68.44 104 ASP A N 1
ATOM 856 C CA . ASP A 1 104 ? -64.925 25.024 38.632 1.00 68.44 104 ASP A CA 1
ATOM 857 C C . ASP A 1 104 ? -65.071 24.678 37.146 1.00 68.44 104 ASP A C 1
ATOM 859 O O . ASP A 1 104 ? -65.016 23.502 36.757 1.00 68.44 104 ASP A O 1
ATOM 863 N N . ALA A 1 105 ? -65.206 25.693 36.289 1.00 67.31 105 ALA A N 1
ATOM 864 C CA . ALA A 1 105 ? -65.215 25.505 34.842 1.00 67.31 105 ALA A CA 1
ATOM 865 C C . ALA A 1 105 ? -63.859 24.986 34.328 1.00 67.31 105 ALA A C 1
ATOM 867 O O . ALA A 1 105 ? -63.825 24.054 33.517 1.00 67.31 105 ALA A O 1
ATOM 868 N N . ILE A 1 106 ? -62.747 25.519 34.850 1.00 67.00 106 ILE A N 1
ATOM 869 C CA . ILE A 1 106 ? -61.381 25.065 34.532 1.00 67.00 106 ILE A CA 1
ATOM 870 C C . ILE A 1 106 ? -61.201 23.587 34.873 1.00 67.00 106 ILE A C 1
ATOM 872 O O . ILE A 1 106 ? -60.736 22.804 34.041 1.00 67.00 106 ILE A O 1
ATOM 876 N N . THR A 1 107 ? -61.633 23.182 36.064 1.00 69.50 107 THR A N 1
ATOM 877 C CA . THR A 1 107 ? -61.481 21.805 36.543 1.00 69.50 107 THR A CA 1
ATOM 878 C C . THR A 1 107 ? -62.314 20.823 35.713 1.00 69.50 107 THR A C 1
ATOM 880 O O . THR A 1 107 ? -61.848 19.725 35.396 1.00 69.50 107 THR A O 1
ATOM 883 N N . LYS A 1 108 ? -63.525 21.204 35.282 1.00 76.69 108 LYS A N 1
ATOM 884 C CA . LYS A 1 108 ? -64.366 20.366 34.406 1.00 76.69 108 LYS A CA 1
ATOM 885 C C . LYS A 1 108 ? -63.767 20.194 33.009 1.00 76.69 108 LYS A C 1
ATOM 887 O O . LYS A 1 108 ? -63.749 19.076 32.491 1.00 76.69 108 LYS A O 1
ATOM 892 N N . VAL A 1 109 ? -63.240 21.267 32.417 1.00 76.00 109 VAL A N 1
ATOM 893 C CA . VAL A 1 109 ? -62.585 21.218 31.099 1.00 76.00 109 VAL A CA 1
ATOM 894 C C . VAL A 1 109 ? -61.305 20.387 31.153 1.00 76.00 109 VAL A C 1
ATOM 896 O O . VAL A 1 109 ? -61.105 19.526 30.296 1.00 76.00 109 VAL A O 1
ATOM 899 N N . LEU A 1 110 ? -60.467 20.594 32.170 1.00 75.69 110 LEU A N 1
ATOM 900 C CA . LEU A 1 110 ? -59.234 19.832 32.368 1.00 75.69 110 LEU A CA 1
ATOM 901 C C . LEU A 1 110 ? -59.511 18.339 32.535 1.00 75.69 110 LEU A C 1
ATOM 903 O O . LEU A 1 110 ? -58.865 17.529 31.879 1.00 75.69 110 LEU A O 1
ATOM 907 N N . ASN A 1 111 ? -60.514 17.966 33.333 1.00 78.69 111 ASN A N 1
ATOM 908 C CA . ASN A 1 111 ? -60.915 16.567 33.492 1.00 78.69 111 ASN A CA 1
ATOM 909 C C . ASN A 1 111 ? -61.427 15.944 32.190 1.00 78.69 111 ASN A C 1
ATOM 911 O O . ASN A 1 111 ? -61.094 14.798 31.877 1.00 78.69 111 ASN A O 1
ATOM 915 N N . HIS A 1 112 ? -62.202 16.694 31.406 1.00 80.25 112 HIS A N 1
ATOM 916 C CA . HIS A 1 112 ? -62.664 16.231 30.102 1.00 80.25 112 HIS A CA 1
ATOM 917 C C . HIS A 1 112 ? -61.491 16.019 29.128 1.00 80.25 112 HIS A C 1
ATOM 919 O O . HIS A 1 112 ? -61.383 14.966 28.500 1.00 80.25 112 HIS A O 1
ATOM 925 N N . LYS A 1 113 ? -60.565 16.980 29.049 1.00 78.19 113 LYS A N 1
ATOM 926 C CA . LYS A 1 113 ? -59.393 16.915 28.164 1.00 78.19 113 LYS A CA 1
ATOM 927 C C . LYS A 1 113 ? -58.373 15.863 28.606 1.00 78.19 113 LYS A C 1
ATOM 929 O O . LYS A 1 113 ? -57.842 15.157 27.754 1.00 78.19 113 LYS A O 1
ATOM 934 N N . TYR A 1 114 ? -58.181 15.678 29.911 1.00 81.81 114 TYR A N 1
ATOM 935 C CA . TYR A 1 114 ? -57.413 14.572 30.488 1.00 81.81 114 TYR A CA 1
ATOM 936 C C . TYR A 1 114 ? -57.950 13.219 30.018 1.00 81.81 114 TYR A C 1
ATOM 938 O O . TYR A 1 114 ? -57.178 12.386 29.547 1.00 81.81 114 TYR A O 1
ATOM 946 N N . LYS A 1 115 ? -59.273 13.011 30.084 1.00 81.62 115 LYS A N 1
ATOM 947 C CA . LYS A 1 115 ? -59.894 11.754 29.651 1.00 81.62 115 LYS A CA 1
ATOM 948 C C . LYS A 1 115 ? -59.661 11.499 28.159 1.00 81.62 115 LYS A C 1
ATOM 950 O O . LYS A 1 115 ? -59.243 10.402 27.801 1.00 81.62 115 LYS A O 1
ATOM 955 N N . ASN A 1 116 ? -59.843 12.521 27.321 1.00 82.19 116 ASN A N 1
ATOM 956 C CA . ASN A 1 116 ? -59.634 12.414 25.875 1.00 82.19 116 ASN A CA 1
ATOM 957 C C . ASN A 1 116 ? -58.170 12.115 25.520 1.00 82.19 116 ASN A C 1
ATOM 959 O O . ASN A 1 116 ? -57.899 11.279 24.662 1.00 82.19 116 ASN A O 1
ATOM 963 N N . LEU A 1 117 ? -57.217 12.785 26.177 1.00 79.94 117 LEU A N 1
ATOM 964 C CA . LEU A 1 117 ? -55.791 12.560 25.944 1.00 79.94 117 LEU A CA 1
ATOM 965 C C . LEU A 1 117 ? -55.361 11.162 26.405 1.00 79.94 117 LEU A C 1
ATOM 967 O O . LEU A 1 117 ? -54.626 10.475 25.697 1.00 79.94 117 LEU A O 1
ATOM 971 N N . LYS A 1 118 ? -55.855 10.715 27.565 1.00 81.06 118 LYS A N 1
ATOM 972 C CA . LYS A 1 118 ? -55.590 9.371 28.086 1.00 81.06 118 LYS A CA 1
ATOM 973 C C . LYS A 1 118 ? -56.136 8.286 27.160 1.00 81.06 118 LYS A C 1
ATOM 975 O O . LYS A 1 118 ? -55.436 7.316 26.891 1.00 81.06 118 LYS A O 1
ATOM 980 N N . GLU A 1 119 ? -57.351 8.458 26.649 1.00 84.69 119 GLU A N 1
ATOM 981 C CA . GLU A 1 119 ? -57.960 7.527 25.694 1.00 84.69 119 GLU A CA 1
ATOM 982 C C . GLU A 1 119 ? -57.183 7.489 24.372 1.00 84.69 119 GLU A C 1
ATOM 984 O O . GLU A 1 119 ? -56.826 6.414 23.895 1.00 84.69 119 GLU A O 1
ATOM 989 N N . TYR A 1 120 ? -56.819 8.654 23.835 1.00 82.94 120 TYR A N 1
ATOM 990 C CA . TYR A 1 120 ? -56.037 8.774 22.606 1.00 82.94 120 TYR A CA 1
ATOM 991 C C . TYR A 1 120 ? -54.664 8.090 22.698 1.00 82.94 120 TYR A C 1
ATOM 993 O O . TYR A 1 120 ? -54.313 7.273 21.845 1.00 82.94 120 TYR A O 1
ATOM 1001 N N . LEU A 1 121 ? -53.895 8.377 23.753 1.00 81.75 121 LEU A N 1
ATOM 1002 C CA . LEU A 1 121 ? -52.597 7.736 23.979 1.00 81.75 121 LEU A CA 1
ATOM 1003 C C . LEU A 1 121 ? -52.753 6.238 24.281 1.00 81.75 121 LEU A C 1
ATOM 1005 O O . LEU A 1 121 ? -51.927 5.440 23.840 1.00 81.75 121 LEU A O 1
ATOM 1009 N N . GLY A 1 122 ? -53.828 5.850 24.974 1.00 83.56 122 GLY A N 1
ATOM 1010 C CA . GLY A 1 122 ? -54.153 4.456 25.267 1.00 83.56 122 GLY A CA 1
ATOM 1011 C C . GLY A 1 122 ? -54.365 3.627 24.003 1.00 83.56 122 GLY A C 1
ATOM 1012 O O . GLY A 1 122 ? -53.733 2.585 23.853 1.00 83.56 122 GLY A O 1
ATOM 1013 N N . VAL A 1 123 ? -55.171 4.113 23.055 1.00 84.31 123 VAL A N 1
ATOM 1014 C CA . VAL A 1 123 ?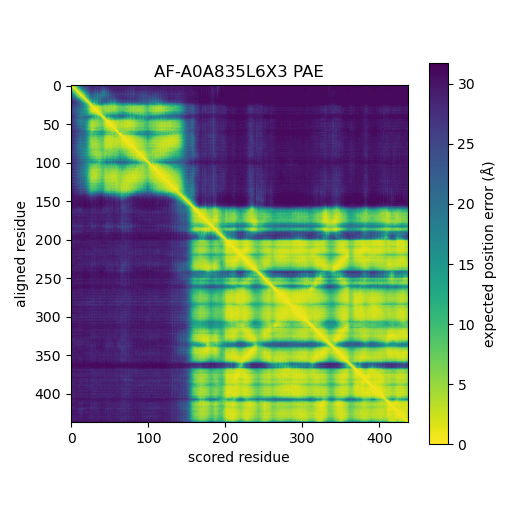 -55.407 3.425 21.771 1.00 84.31 123 VAL A CA 1
ATOM 1015 C C . VAL A 1 123 ? -54.100 3.232 20.997 1.00 84.31 123 VAL A C 1
ATOM 1017 O O . VAL A 1 123 ? -53.833 2.142 20.493 1.00 84.31 123 VAL A O 1
ATOM 1020 N N . MET A 1 124 ? -53.246 4.257 20.947 1.00 81.81 124 MET A N 1
ATOM 1021 C CA . MET A 1 124 ? -51.965 4.178 20.234 1.00 81.81 124 MET A CA 1
ATOM 1022 C C . MET A 1 124 ? -50.975 3.215 20.902 1.00 81.81 124 MET A C 1
ATOM 1024 O O . MET A 1 124 ? -50.243 2.503 20.213 1.00 81.81 124 MET A O 1
ATOM 1028 N N . LEU A 1 125 ? -50.966 3.154 22.236 1.00 84.00 125 LEU A N 1
ATOM 1029 C CA . LEU A 1 125 ? -50.167 2.181 22.978 1.00 84.00 125 LEU A CA 1
ATOM 1030 C C . LEU A 1 125 ? -50.668 0.747 22.774 1.00 84.00 125 LEU A C 1
ATOM 1032 O O . LEU A 1 125 ? -49.841 -0.142 22.587 1.00 84.00 125 LEU A O 1
ATOM 1036 N N . GLU A 1 126 ? -51.982 0.506 22.760 1.00 82.81 126 GLU A N 1
ATOM 1037 C CA . GLU A 1 126 ? -52.543 -0.831 22.504 1.00 82.81 126 GLU A CA 1
ATOM 1038 C C . GLU A 1 126 ? -52.180 -1.356 21.110 1.00 82.81 126 GLU A C 1
ATOM 1040 O O . GLU A 1 126 ? -51.825 -2.525 20.968 1.00 82.81 126 GLU A O 1
ATOM 1045 N N . VAL A 1 127 ? -52.172 -0.489 20.093 1.00 82.94 127 VAL A N 1
ATOM 1046 C CA . VAL A 1 127 ? -51.696 -0.846 18.743 1.00 82.94 127 VAL A CA 1
ATOM 1047 C C . VAL A 1 127 ? -50.184 -1.112 18.732 1.00 82.94 127 VAL A C 1
ATOM 1049 O O . VAL A 1 127 ? -49.709 -1.996 18.020 1.00 82.94 127 VAL A O 1
ATOM 1052 N N . GLY A 1 128 ? -49.414 -0.376 19.538 1.00 77.88 128 GLY A N 1
ATOM 1053 C CA . GLY A 1 128 ? -47.961 -0.521 19.636 1.00 77.88 128 GLY A CA 1
ATOM 1054 C C . GLY A 1 128 ? -47.486 -1.766 20.393 1.00 77.88 128 GLY A C 1
ATOM 1055 O O . GLY A 1 128 ? -46.425 -2.295 20.069 1.00 77.88 128 GLY A O 1
ATOM 1056 N N . LYS A 1 129 ? -48.256 -2.262 21.371 1.00 82.12 129 LYS A N 1
ATOM 1057 C CA . LYS A 1 129 ? -47.916 -3.439 22.197 1.00 82.12 129 LYS A CA 1
ATOM 1058 C C . LYS A 1 129 ? -47.547 -4.700 21.397 1.00 82.12 129 LYS A C 1
ATOM 1060 O O . LYS A 1 129 ? -46.486 -5.263 21.673 1.00 82.12 129 LYS A O 1
ATOM 1065 N N . PRO A 1 130 ? -48.353 -5.180 20.428 1.00 80.19 130 PRO A N 1
ATOM 1066 C CA . PRO A 1 130 ? -47.996 -6.374 19.657 1.00 80.19 130 PRO A CA 1
ATOM 1067 C C . PRO A 1 130 ? -46.735 -6.163 18.807 1.00 80.19 130 PRO A C 1
ATOM 1069 O O . PRO A 1 130 ? -45.896 -7.056 18.737 1.00 80.19 130 PRO A O 1
ATOM 1072 N N . LEU A 1 131 ? -46.550 -4.968 18.238 1.00 78.31 131 LEU A N 1
ATOM 1073 C CA . LEU A 1 131 ? -45.375 -4.629 17.427 1.00 78.31 131 LEU A CA 1
ATOM 1074 C C . LEU A 1 131 ? -44.096 -4.558 18.273 1.00 78.31 131 LEU A C 1
ATOM 1076 O O . LEU A 1 131 ? -43.042 -5.030 17.852 1.00 78.31 131 LEU A O 1
ATOM 1080 N N . ALA A 1 132 ? -44.193 -4.012 19.487 1.00 78.31 132 ALA A N 1
ATOM 1081 C CA . ALA A 1 132 ? -43.081 -3.949 20.426 1.00 78.31 132 ALA A CA 1
ATOM 1082 C C . ALA A 1 132 ? -42.657 -5.350 20.898 1.00 78.31 132 ALA A C 1
ATOM 1084 O O . ALA A 1 132 ? -41.462 -5.633 20.977 1.00 78.31 132 ALA A O 1
ATOM 1085 N N . LYS A 1 133 ? -43.619 -6.251 21.142 1.00 80.19 133 LYS A N 1
ATOM 1086 C CA . LYS A 1 133 ? -43.341 -7.654 21.490 1.00 80.19 133 LYS A CA 1
ATOM 1087 C C . LYS A 1 133 ? -42.706 -8.427 20.336 1.00 80.19 133 LYS A C 1
ATOM 1089 O O . LYS A 1 133 ? -41.694 -9.088 20.550 1.00 80.19 133 LYS A O 1
ATOM 1094 N N . GLN A 1 134 ? -43.226 -8.274 19.119 1.00 77.44 134 GLN A N 1
ATOM 1095 C CA . GLN A 1 134 ? -42.664 -8.903 17.922 1.00 77.44 134 GLN A CA 1
ATOM 1096 C C . GLN A 1 134 ? -41.222 -8.438 17.649 1.00 77.44 134 GLN A C 1
ATOM 1098 O O . GLN A 1 134 ? -40.358 -9.248 17.320 1.00 77.44 134 GLN A O 1
ATOM 1103 N N . ALA A 1 135 ? -40.923 -7.150 17.855 1.00 72.75 135 ALA A N 1
ATOM 1104 C CA . ALA A 1 135 ? -39.565 -6.621 17.722 1.00 72.75 135 ALA A CA 1
ATOM 1105 C C . ALA A 1 135 ? -38.576 -7.256 18.718 1.00 72.75 135 ALA A C 1
ATOM 1107 O O . ALA A 1 135 ? -37.414 -7.466 18.385 1.00 72.75 135 ALA A O 1
ATOM 1108 N N . VAL A 1 136 ? -39.029 -7.592 19.930 1.00 77.62 136 VAL A N 1
ATOM 1109 C CA . VAL A 1 136 ? -38.207 -8.283 20.938 1.00 77.62 136 VAL A CA 1
ATOM 1110 C C . VAL A 1 136 ? -38.046 -9.773 20.610 1.00 77.62 136 VAL A C 1
ATOM 1112 O O . VAL A 1 136 ? -36.980 -10.337 20.850 1.00 77.62 136 VAL A O 1
ATOM 1115 N N . GLU A 1 137 ? -39.075 -10.419 20.059 1.00 75.00 137 GLU A N 1
ATOM 1116 C CA . GLU A 1 137 ? -39.023 -11.828 19.642 1.00 75.00 137 GLU A CA 1
ATOM 1117 C C . GLU A 1 137 ? -38.070 -12.052 18.462 1.00 75.00 137 GLU A C 1
ATOM 1119 O O . GLU A 1 137 ? -37.253 -12.970 18.527 1.00 75.00 137 GLU A O 1
ATOM 1124 N N . ASN A 1 138 ? -38.067 -11.160 17.466 1.00 68.94 138 ASN A N 1
ATOM 1125 C CA . ASN A 1 138 ? -37.153 -11.230 16.317 1.00 68.94 138 ASN A CA 1
ATOM 1126 C C . ASN A 1 138 ? -35.667 -11.143 16.720 1.00 68.94 138 ASN A C 1
ATOM 1128 O O . ASN A 1 138 ? -34.801 -11.741 16.085 1.00 68.94 138 ASN A O 1
ATOM 1132 N N . ILE A 1 139 ? -35.353 -10.433 17.809 1.00 63.72 139 ILE A N 1
ATOM 1133 C CA . ILE A 1 139 ? -33.985 -10.370 18.348 1.00 63.72 139 ILE A CA 1
ATOM 1134 C C . ILE A 1 139 ? -33.586 -11.713 18.973 1.00 63.72 139 ILE A C 1
ATOM 1136 O O . ILE A 1 139 ? -32.439 -12.142 18.861 1.00 63.72 139 ILE A O 1
ATOM 1140 N N . LYS A 1 140 ? -34.534 -12.406 19.614 1.00 58.31 140 LYS A N 1
ATOM 1141 C CA . LYS A 1 140 ? -34.283 -13.702 20.256 1.00 58.31 140 LYS A CA 1
ATOM 1142 C C . LYS A 1 140 ? -34.150 -14.839 19.240 1.00 58.31 140 LYS A C 1
ATOM 1144 O O . LYS A 1 140 ? -33.281 -15.686 19.433 1.00 58.31 140 LYS A O 1
ATOM 1149 N N . SER A 1 141 ? -34.936 -14.842 18.159 1.00 50.97 141 SER A N 1
ATOM 1150 C CA . SER A 1 141 ? -34.831 -15.841 17.080 1.00 50.97 141 SER A CA 1
ATOM 1151 C C . SER A 1 141 ? -33.513 -15.729 16.303 1.00 50.97 141 SER A C 1
ATOM 1153 O O . SER A 1 141 ? -32.870 -16.746 16.057 1.00 50.97 141 SER A O 1
ATOM 1155 N N . ASN A 1 142 ? -33.018 -14.510 16.056 1.00 46.34 142 ASN A N 1
ATOM 1156 C CA . ASN A 1 142 ? -31.709 -14.296 15.418 1.00 46.34 142 ASN A CA 1
ATOM 1157 C C . ASN A 1 142 ? -30.512 -14.738 16.280 1.00 46.34 142 ASN A C 1
ATOM 1159 O O . ASN A 1 142 ? -29.405 -14.864 15.772 1.00 46.34 142 ASN A O 1
ATOM 1163 N N . THR A 1 143 ? -30.703 -15.004 17.577 1.00 46.44 143 THR A N 1
ATOM 1164 C CA . THR A 1 143 ? -29.612 -15.475 18.451 1.00 46.44 143 THR A CA 1
ATOM 1165 C C . THR A 1 143 ? -29.493 -17.011 18.479 1.00 46.44 143 THR A C 1
ATOM 1167 O O . THR A 1 143 ? -28.520 -17.534 19.020 1.00 46.44 143 THR A O 1
ATOM 1170 N N . GLN A 1 144 ? -30.464 -17.759 17.933 1.00 45.12 144 GLN A N 1
ATOM 1171 C CA . GLN A 1 144 ? -30.503 -19.230 18.025 1.00 45.12 144 GLN A CA 1
ATOM 1172 C C . GLN A 1 144 ? -30.361 -19.983 16.690 1.00 45.12 144 GLN A C 1
ATOM 1174 O O . GLN A 1 144 ? -30.062 -21.175 16.733 1.00 45.12 144 GLN A O 1
ATOM 1179 N N . GLU A 1 145 ? -30.464 -19.324 15.532 1.00 40.69 145 GLU A N 1
ATOM 1180 C CA . GLU A 1 145 ? -30.418 -19.985 14.210 1.00 40.69 145 GLU A CA 1
ATOM 1181 C C . GLU A 1 145 ? -29.203 -19.601 13.337 1.00 40.69 145 GLU A C 1
ATOM 1183 O O . GLU A 1 145 ? -29.261 -19.658 12.116 1.00 40.69 145 GLU A O 1
ATOM 1188 N N . GLU A 1 146 ? -28.044 -19.289 13.928 1.00 43.16 146 GLU A N 1
ATOM 1189 C CA . GLU A 1 146 ? -26.772 -19.229 13.178 1.00 43.16 146 GLU A CA 1
ATOM 1190 C C . GLU A 1 146 ? -26.037 -20.582 13.190 1.00 43.16 146 GLU A C 1
ATOM 1192 O O . GLU A 1 146 ? -24.894 -20.711 13.642 1.00 43.16 146 GLU A O 1
ATOM 1197 N N . LYS A 1 147 ? -26.698 -21.627 12.684 1.00 44.78 147 LYS A N 1
ATOM 1198 C CA . LYS A 1 147 ? -26.024 -22.838 12.206 1.00 44.78 147 LYS A CA 1
ATOM 1199 C C . LYS A 1 147 ? -26.680 -23.327 10.919 1.00 44.78 147 LYS A C 1
ATOM 1201 O O . LYS A 1 147 ? -27.852 -23.666 10.918 1.00 44.78 147 LYS A O 1
ATOM 1206 N N . GLU A 1 148 ? -25.823 -23.446 9.908 1.00 36.88 148 GLU A N 1
ATOM 1207 C CA . GLU A 1 148 ? -25.979 -24.190 8.650 1.00 36.88 148 GLU A CA 1
ATOM 1208 C C . GLU A 1 148 ? -26.573 -23.435 7.445 1.00 36.88 148 GLU A C 1
ATOM 1210 O O . GLU A 1 148 ? -27.771 -23.340 7.229 1.00 36.88 148 GLU A O 1
ATOM 1215 N N . ASP A 1 149 ? -25.619 -22.971 6.630 1.00 34.44 149 ASP A N 1
ATOM 1216 C CA . ASP A 1 149 ? -25.551 -23.049 5.169 1.00 34.44 149 ASP A CA 1
ATOM 1217 C C . ASP A 1 149 ? -26.607 -22.377 4.264 1.00 34.44 149 ASP A C 1
ATOM 1219 O O . ASP A 1 149 ? -27.716 -22.851 4.046 1.00 34.44 149 ASP A O 1
ATOM 1223 N N . SER A 1 150 ? -26.057 -21.433 3.487 1.00 36.28 150 SER A N 1
ATOM 1224 C CA . SER A 1 150 ? -26.085 -21.369 2.014 1.00 36.28 150 SER A CA 1
ATOM 1225 C C . SER A 1 150 ? -26.919 -20.267 1.329 1.00 36.28 150 SER A C 1
ATOM 1227 O O . SER A 1 150 ? -28.133 -20.204 1.410 1.00 36.28 150 SER A O 1
ATOM 1229 N N . VAL A 1 151 ? -26.170 -19.474 0.543 1.00 38.75 151 VAL A N 1
ATOM 1230 C CA . VAL A 1 151 ? -26.516 -18.803 -0.728 1.00 38.75 151 VAL A CA 1
ATOM 1231 C C . VAL A 1 151 ? -27.563 -17.675 -0.702 1.00 38.75 151 VAL A C 1
ATOM 1233 O O . VAL A 1 151 ? -28.757 -17.904 -0.773 1.00 38.75 151 VAL A O 1
ATOM 1236 N N . VAL A 1 152 ? -27.012 -16.455 -0.806 1.00 44.41 152 VAL A N 1
ATOM 1237 C CA . VAL A 1 152 ? -27.505 -15.259 -1.525 1.00 44.41 152 VAL A CA 1
ATOM 1238 C C . VAL A 1 152 ? -28.911 -14.773 -1.170 1.00 44.41 152 VAL A C 1
ATOM 1240 O O . VAL A 1 152 ? -29.888 -15.262 -1.710 1.00 44.41 152 VAL A O 1
ATOM 1243 N N . GLU A 1 153 ? -28.975 -13.662 -0.438 1.00 32.94 153 GLU A N 1
ATOM 1244 C CA . GLU A 1 153 ? -29.605 -12.426 -0.916 1.00 32.94 153 GLU A CA 1
ATOM 1245 C C . GLU A 1 153 ? -29.176 -11.258 -0.020 1.00 32.94 153 GLU A C 1
ATOM 1247 O O . GLU A 1 153 ? -29.005 -11.406 1.188 1.00 32.94 153 GLU A O 1
ATOM 1252 N N . ASN A 1 154 ? -28.914 -10.112 -0.648 1.00 39.19 154 ASN A N 1
ATOM 1253 C CA . ASN A 1 154 ? -28.582 -8.863 0.022 1.00 39.19 154 ASN A CA 1
ATOM 1254 C C . ASN A 1 154 ? -29.753 -8.450 0.919 1.00 39.19 154 ASN A C 1
ATOM 1256 O O . ASN A 1 154 ? -30.697 -7.825 0.443 1.00 39.19 154 ASN A O 1
ATOM 1260 N N . ASN A 1 155 ? -29.669 -8.754 2.207 1.00 36.38 155 ASN A N 1
ATOM 1261 C CA . ASN A 1 155 ? -30.266 -7.900 3.213 1.00 36.38 155 ASN A CA 1
ATOM 1262 C C . ASN A 1 155 ? -29.114 -7.179 3.894 1.00 36.38 155 ASN A C 1
ATOM 1264 O O . ASN A 1 155 ? -28.296 -7.796 4.574 1.00 36.38 155 ASN A O 1
ATOM 1268 N N . ASP A 1 156 ? -29.051 -5.872 3.649 1.00 41.47 156 ASP A N 1
ATOM 1269 C CA . ASP A 1 156 ? -28.334 -4.915 4.476 1.00 41.47 156 ASP A CA 1
ATOM 1270 C C . ASP A 1 156 ? -28.934 -4.984 5.892 1.00 41.47 156 ASP A C 1
ATOM 1272 O O . ASP A 1 156 ? -29.757 -4.162 6.290 1.00 41.47 156 ASP A O 1
ATOM 1276 N N . GLU A 1 157 ? -28.571 -6.015 6.657 1.00 49.62 157 GLU A N 1
ATOM 1277 C CA . GLU A 1 157 ? -28.604 -5.927 8.109 1.00 49.62 157 GLU A CA 1
ATOM 1278 C C . GLU A 1 157 ? -27.772 -4.706 8.470 1.00 49.62 157 GLU A C 1
ATOM 1280 O O . GLU A 1 157 ? -26.668 -4.568 7.945 1.00 49.62 157 GLU A O 1
ATOM 1285 N N . GLU A 1 158 ? -28.332 -3.811 9.291 1.00 49.38 158 GLU A N 1
ATOM 1286 C CA . GLU A 1 158 ? -27.781 -2.510 9.682 1.00 49.38 158 GLU A CA 1
ATOM 1287 C C . GLU A 1 158 ? -26.327 -2.629 10.161 1.00 49.38 158 GLU A C 1
ATOM 1289 O O . GLU A 1 158 ? -26.010 -2.636 11.353 1.00 49.38 158 GLU A O 1
ATOM 1294 N N . GLN A 1 159 ? -25.401 -2.718 9.214 1.00 50.31 159 GLN A N 1
ATOM 1295 C CA . GLN A 1 159 ? -23.991 -2.668 9.476 1.00 50.31 159 GLN A CA 1
ATOM 1296 C C . GLN A 1 159 ? -23.765 -1.214 9.849 1.00 50.31 159 GLN A C 1
ATOM 1298 O O . GLN A 1 159 ? -23.824 -0.325 9.003 1.00 50.31 159 GLN A O 1
ATOM 1303 N N . ILE A 1 160 ? -23.595 -0.947 11.144 1.00 61.91 160 ILE A N 1
ATOM 1304 C CA . ILE A 1 160 ? -23.200 0.378 11.611 1.00 61.91 160 ILE A CA 1
ATOM 1305 C C . ILE A 1 160 ? -21.802 0.621 11.038 1.00 61.91 160 ILE A C 1
ATOM 1307 O O . ILE A 1 160 ? -20.789 0.191 11.595 1.00 61.91 160 ILE A O 1
ATOM 1311 N N . VAL A 1 161 ? -21.757 1.251 9.867 1.00 63.78 161 VAL A N 1
ATOM 1312 C CA . VAL A 1 161 ? -20.528 1.637 9.187 1.00 63.78 161 VAL A CA 1
ATOM 1313 C C . VAL A 1 161 ? -20.118 2.990 9.742 1.00 63.78 161 VAL A C 1
ATOM 1315 O O . VAL A 1 161 ? -20.801 3.994 9.557 1.00 63.78 161 VAL A O 1
ATOM 1318 N N . MET A 1 162 ? -18.989 3.014 10.443 1.00 73.69 162 MET A N 1
ATOM 1319 C CA . MET A 1 162 ? -18.313 4.255 10.792 1.00 73.69 162 MET A CA 1
ATOM 1320 C C . MET A 1 162 ? -17.245 4.534 9.740 1.00 73.69 162 MET A C 1
ATOM 1322 O O . MET A 1 162 ? -16.262 3.799 9.636 1.00 73.69 162 MET A O 1
ATOM 1326 N N . GLU A 1 163 ? -17.430 5.603 8.972 1.00 80.00 163 GLU A N 1
ATOM 1327 C CA . GLU A 1 163 ? -16.395 6.115 8.081 1.00 80.00 163 GLU A CA 1
ATOM 1328 C C . GLU A 1 163 ? -15.466 7.050 8.856 1.00 80.00 163 GLU A C 1
ATOM 1330 O O . GLU A 1 163 ? -15.906 8.012 9.485 1.00 80.00 163 GLU A O 1
ATOM 1335 N N . VAL A 1 164 ? -14.164 6.766 8.815 1.00 78.75 164 VAL A N 1
ATOM 1336 C CA . VAL A 1 164 ? -13.136 7.601 9.441 1.00 78.75 164 VAL A CA 1
ATOM 1337 C C . VAL A 1 164 ? -12.227 8.152 8.353 1.00 78.75 164 VAL A C 1
ATOM 1339 O O . VAL A 1 164 ? -11.591 7.393 7.623 1.00 78.75 164 VAL A O 1
ATOM 1342 N N . GLN A 1 165 ? -12.144 9.478 8.265 1.00 80.12 165 GLN A N 1
ATOM 1343 C CA . GLN A 1 165 ? -11.177 10.167 7.417 1.00 80.12 165 GLN A CA 1
ATOM 1344 C C . GLN A 1 165 ? -9.995 10.616 8.270 1.00 80.12 165 GLN A C 1
ATOM 1346 O O . GLN A 1 165 ? -10.142 11.438 9.171 1.00 80.12 165 GLN A O 1
ATOM 1351 N N . CYS A 1 166 ? -8.816 10.068 7.996 1.00 75.38 166 CYS A N 1
ATOM 1352 C CA . CYS A 1 166 ? -7.592 10.426 8.700 1.00 75.38 166 CYS A CA 1
ATOM 1353 C C . CYS A 1 166 ? -6.369 10.258 7.792 1.00 75.38 166 CYS A C 1
ATOM 1355 O O . CYS A 1 166 ? -6.388 9.497 6.821 1.00 75.38 166 CYS A O 1
ATOM 1357 N N . SER A 1 167 ? -5.279 10.950 8.120 1.00 76.38 167 SER A N 1
ATOM 1358 C CA . SER A 1 167 ? -3.980 10.718 7.491 1.00 76.38 167 SER A CA 1
ATOM 1359 C C . SER A 1 167 ? -3.423 9.340 7.873 1.00 76.38 167 SER A C 1
ATOM 1361 O O . SER A 1 167 ? -3.863 8.704 8.836 1.00 76.38 167 SER A O 1
ATOM 1363 N N . ARG A 1 168 ? -2.409 8.871 7.134 1.00 76.88 168 ARG A N 1
ATOM 1364 C CA . ARG A 1 168 ? -1.713 7.613 7.452 1.00 76.88 168 ARG A CA 1
ATOM 1365 C C . ARG A 1 168 ? -1.081 7.643 8.845 1.00 76.88 168 ARG A C 1
ATOM 1367 O O . ARG A 1 168 ? -1.168 6.665 9.577 1.00 76.88 168 ARG A O 1
ATOM 1374 N N . GLU A 1 169 ? -0.484 8.771 9.204 1.00 74.50 169 GLU A N 1
ATOM 1375 C CA . GLU A 1 169 ? 0.139 8.980 10.510 1.00 74.50 169 GLU A CA 1
ATOM 1376 C C . GLU A 1 169 ? -0.899 8.981 11.638 1.00 74.50 169 GLU A C 1
ATOM 1378 O O . GLU A 1 169 ? -0.704 8.316 12.651 1.00 74.50 169 GLU A O 1
ATOM 1383 N N . GLN A 1 170 ? -2.048 9.633 11.434 1.00 78.56 170 GLN A N 1
ATOM 1384 C CA . GLN A 1 170 ? -3.155 9.600 12.392 1.00 78.56 170 GLN A CA 1
ATOM 1385 C C . GLN A 1 170 ? -3.690 8.176 12.583 1.00 78.56 170 GLN A C 1
ATOM 1387 O O . GLN A 1 170 ? -3.909 7.756 13.717 1.00 78.56 170 GLN A O 1
ATOM 1392 N N . LEU A 1 171 ? -3.839 7.403 11.499 1.00 81.81 171 LEU A N 1
ATOM 1393 C CA . LEU A 1 171 ? -4.321 6.020 11.560 1.00 81.81 171 LEU A CA 1
ATOM 1394 C C . LEU A 1 171 ? -3.430 5.121 12.433 1.00 81.81 171 LEU A C 1
ATOM 1396 O O . LEU A 1 171 ? -3.950 4.244 13.121 1.00 81.81 171 LEU A O 1
ATOM 1400 N N . ASN A 1 172 ? -2.110 5.345 12.433 1.00 79.75 172 ASN A N 1
ATOM 1401 C CA . ASN A 1 172 ? -1.161 4.548 13.219 1.00 79.75 172 ASN A CA 1
ATOM 1402 C C . ASN A 1 172 ? -1.440 4.613 14.731 1.00 79.75 172 ASN A C 1
ATOM 1404 O O . ASN A 1 172 ? -1.203 3.630 15.433 1.00 79.75 172 ASN A O 1
ATOM 1408 N N . TYR A 1 173 ? -1.974 5.740 15.210 1.00 82.06 173 TYR A N 1
ATOM 1409 C CA . TYR A 1 173 ? -2.188 6.018 16.632 1.00 82.06 173 TYR A CA 1
ATOM 1410 C C . TYR A 1 173 ? -3.662 6.237 16.999 1.00 82.06 173 TYR A C 1
ATOM 1412 O O . TYR A 1 173 ? -3.958 6.536 18.152 1.00 82.06 173 TYR A O 1
ATOM 1420 N N . LEU A 1 174 ? -4.581 6.063 16.042 1.00 86.19 174 LEU A N 1
ATOM 1421 C CA . LEU A 1 174 ? -5.996 6.421 16.158 1.00 86.19 174 LEU A CA 1
ATOM 1422 C C . LEU A 1 174 ? -6.728 5.695 17.292 1.00 86.19 174 LEU A C 1
ATOM 1424 O O . LEU A 1 174 ? -7.653 6.256 17.866 1.00 86.19 174 LEU A O 1
ATOM 1428 N N . ILE A 1 175 ? -6.361 4.450 17.596 1.00 88.62 175 ILE A N 1
ATOM 1429 C CA . ILE A 1 175 ? -7.066 3.618 18.579 1.00 88.62 175 ILE A CA 1
ATOM 1430 C C . ILE A 1 175 ? -6.261 3.542 19.869 1.00 88.62 175 ILE A C 1
ATOM 1432 O O . ILE A 1 175 ? -5.119 3.093 19.863 1.00 88.62 175 ILE A O 1
ATOM 1436 N N . ILE A 1 176 ? -6.866 3.924 20.990 1.00 88.69 176 ILE A N 1
ATOM 1437 C CA . ILE A 1 176 ? -6.293 3.703 22.318 1.00 88.69 176 ILE A CA 1
ATOM 1438 C C . ILE A 1 176 ? -6.426 2.217 22.640 1.00 88.69 176 ILE A C 1
ATOM 1440 O O . ILE A 1 176 ? -7.528 1.667 22.611 1.00 88.69 176 ILE A O 1
ATOM 1444 N N . ARG A 1 177 ? -5.310 1.566 22.971 1.00 88.62 177 ARG A N 1
ATOM 1445 C CA . ARG A 1 177 ? -5.289 0.130 23.262 1.00 88.62 177 ARG A CA 1
ATOM 1446 C C . ARG A 1 177 ? -6.105 -0.238 24.496 1.00 88.62 177 ARG A C 1
ATOM 1448 O O . ARG A 1 177 ? -6.853 -1.216 24.481 1.00 88.62 177 ARG A O 1
ATOM 1455 N N . TYR A 1 178 ? -5.977 0.578 25.537 1.00 89.75 178 TYR A N 1
ATOM 1456 C CA . TYR A 1 178 ? -6.641 0.411 26.828 1.00 89.75 178 TYR A CA 1
ATOM 1457 C C . TYR A 1 178 ? -7.529 1.632 27.131 1.00 89.75 178 TYR A C 1
ATOM 1459 O O . TYR A 1 178 ? -7.143 2.493 27.923 1.00 89.75 178 TYR A O 1
ATOM 1467 N N . PRO A 1 179 ? -8.675 1.793 26.447 1.00 87.12 179 PRO A N 1
ATOM 1468 C CA . PRO A 1 179 ? -9.519 2.964 26.633 1.00 87.12 179 PRO A CA 1
ATOM 1469 C C . PRO A 1 179 ? -10.154 2.976 28.028 1.00 87.12 179 PRO A C 1
ATOM 1471 O O . PRO A 1 179 ? -10.698 1.972 28.493 1.00 87.12 179 PRO A O 1
ATOM 1474 N N . ASP A 1 180 ? -10.137 4.147 28.661 1.00 82.69 180 ASP A N 1
ATOM 1475 C CA . ASP A 1 180 ? -10.941 4.433 29.846 1.00 82.69 180 ASP A CA 1
ATOM 1476 C C . ASP A 1 180 ? -12.322 4.924 29.391 1.00 82.69 180 ASP A C 1
ATOM 1478 O O . ASP A 1 180 ? -12.535 6.108 29.101 1.00 82.69 180 ASP A O 1
ATOM 1482 N N . LEU A 1 181 ? -13.247 3.977 29.243 1.00 79.81 181 LEU A N 1
ATOM 1483 C CA . LEU A 1 181 ? -14.607 4.270 28.799 1.00 79.81 181 LEU A CA 1
ATOM 1484 C C . LEU A 1 181 ? -15.443 4.965 29.879 1.00 79.81 181 LEU A C 1
ATOM 1486 O O . LEU A 1 181 ? -16.406 5.642 29.520 1.00 79.81 181 LEU A O 1
ATOM 1490 N N . ASP A 1 182 ? -15.057 4.864 31.153 1.00 78.50 182 ASP A N 1
ATOM 1491 C CA . ASP A 1 182 ? -15.766 5.512 32.256 1.00 78.50 182 ASP A CA 1
ATOM 1492 C C . ASP A 1 182 ? -15.478 7.019 32.263 1.00 78.50 182 ASP A C 1
ATOM 1494 O O . ASP A 1 182 ? -16.401 7.829 32.387 1.00 78.50 182 ASP A O 1
ATOM 1498 N N . ALA A 1 183 ? -14.217 7.409 32.039 1.00 76.12 183 ALA A N 1
ATOM 1499 C CA . ALA A 1 183 ? -13.812 8.814 32.007 1.00 76.12 183 ALA A CA 1
ATOM 1500 C C . ALA A 1 183 ? -13.986 9.480 30.631 1.00 76.12 183 ALA A C 1
ATOM 1502 O O . ALA A 1 183 ? -14.483 10.603 30.545 1.00 76.12 183 ALA A O 1
ATOM 1503 N N . LYS A 1 184 ? -13.551 8.825 29.543 1.00 74.19 184 LYS A N 1
ATOM 1504 C CA . LYS A 1 184 ? -13.436 9.458 28.211 1.00 74.19 184 LYS A CA 1
ATOM 1505 C C . LYS A 1 184 ? -14.520 9.039 27.218 1.00 74.19 184 LYS A C 1
ATOM 1507 O O . LYS A 1 184 ? -14.650 9.686 26.182 1.00 74.19 184 LYS A O 1
ATOM 1512 N N . LYS A 1 185 ? -15.279 7.968 27.499 1.00 82.00 185 LYS A N 1
ATOM 1513 C CA . LYS A 1 185 ? -16.354 7.421 26.636 1.00 82.00 185 LYS A CA 1
ATOM 1514 C C . LYS A 1 185 ? -15.971 7.261 25.152 1.00 82.00 185 LYS A C 1
ATOM 1516 O O . LYS A 1 185 ? -16.826 7.332 24.275 1.00 82.00 185 LYS A O 1
ATOM 1521 N N . SER A 1 186 ? -14.689 7.060 24.854 1.00 85.44 186 SER A N 1
ATOM 1522 C CA . SER A 1 186 ? -14.165 6.982 23.491 1.00 85.44 186 SER A CA 1
ATOM 1523 C C . SER A 1 186 ? -12.983 6.025 23.426 1.00 85.44 186 SER A C 1
ATOM 1525 O O . SER A 1 186 ? -12.208 5.905 24.374 1.00 85.44 186 SER A O 1
ATOM 1527 N N . ILE A 1 187 ? -12.846 5.360 22.281 1.00 87.12 187 ILE A N 1
ATOM 1528 C CA . ILE A 1 187 ? -11.691 4.519 21.946 1.00 87.12 187 ILE A CA 1
ATOM 1529 C C . ILE A 1 187 ? -10.665 5.269 21.088 1.00 87.12 187 ILE A C 1
ATOM 1531 O O . ILE A 1 187 ? -9.590 4.739 20.817 1.00 87.12 187 ILE A O 1
ATOM 1535 N N . PHE A 1 188 ? -11.008 6.475 20.629 1.00 87.81 188 PHE A N 1
ATOM 1536 C CA . PHE A 1 188 ? -10.191 7.252 19.709 1.00 87.81 188 PHE A CA 1
ATOM 1537 C C . PHE A 1 188 ? -9.161 8.091 20.453 1.00 87.81 188 PHE A C 1
ATOM 1539 O O . PHE A 1 188 ? -9.486 8.798 21.409 1.00 87.81 188 PHE A O 1
ATOM 1546 N N . ASN A 1 189 ? -7.929 8.063 19.961 1.00 82.62 189 ASN A N 1
ATOM 1547 C CA . ASN A 1 189 ? -6.905 9.006 20.351 1.00 82.62 189 ASN A CA 1
ATOM 1548 C C . ASN A 1 189 ? -7.051 10.295 19.533 1.00 82.62 189 ASN A C 1
ATOM 1550 O O . ASN A 1 189 ? -6.641 10.364 18.375 1.00 82.62 189 ASN A O 1
ATOM 1554 N N . LEU A 1 190 ? -7.658 11.313 20.142 1.00 76.38 190 LEU A N 1
ATOM 1555 C CA . LEU A 1 190 ? -7.877 12.620 19.513 1.00 76.38 190 LEU A CA 1
ATOM 1556 C C . LEU A 1 190 ? -6.671 13.566 19.648 1.00 76.38 190 LEU A C 1
ATOM 1558 O O . LEU A 1 190 ? -6.678 14.643 19.058 1.00 76.38 190 LEU A O 1
ATOM 1562 N N . GLN A 1 191 ? -5.640 13.179 20.405 1.00 70.50 191 GLN A N 1
ATOM 1563 C CA . GLN A 1 191 ? -4.400 13.937 20.571 1.00 70.50 191 GLN A CA 1
ATOM 1564 C C . GLN A 1 191 ? -3.203 13.034 20.250 1.00 70.50 191 GLN A C 1
ATOM 1566 O O . GLN A 1 191 ? -2.552 12.528 21.161 1.00 70.50 191 GLN A O 1
ATOM 1571 N N . PRO A 1 192 ? -2.905 12.796 18.960 1.00 61.56 192 PRO A N 1
ATOM 1572 C CA . PRO A 1 192 ? -1.773 11.965 18.587 1.00 61.56 192 PRO A CA 1
ATOM 1573 C C . PRO A 1 192 ? -0.475 12.671 18.990 1.00 61.56 192 PRO A C 1
ATOM 1575 O O . PRO A 1 192 ? -0.057 13.630 18.345 1.00 61.56 192 PRO A O 1
ATOM 1578 N N . ASN A 1 193 ? 0.175 12.197 20.050 1.00 58.44 193 ASN A N 1
ATOM 1579 C CA . ASN A 1 193 ? 1.547 12.583 20.346 1.00 58.44 193 ASN A CA 1
ATOM 1580 C C . ASN A 1 193 ? 2.480 11.674 19.534 1.00 58.44 193 ASN A C 1
ATOM 1582 O O . ASN A 1 193 ? 2.531 10.469 19.804 1.00 58.44 193 ASN A O 1
ATOM 1586 N N . PRO A 1 194 ? 3.222 12.189 18.536 1.00 53.59 194 PRO A N 1
ATOM 1587 C CA . PRO A 1 194 ? 4.231 11.387 17.861 1.00 53.59 194 PRO A CA 1
ATOM 1588 C C . PRO A 1 194 ? 5.325 11.037 18.879 1.00 53.59 194 PRO A C 1
ATOM 1590 O O . PRO A 1 194 ? 6.016 11.911 19.399 1.00 53.59 194 PRO A O 1
ATOM 1593 N N . THR A 1 195 ? 5.450 9.752 19.216 1.00 47.41 195 THR A N 1
ATOM 1594 C CA . THR A 1 195 ? 6.368 9.274 20.268 1.00 47.41 195 THR A CA 1
ATOM 1595 C C . THR A 1 195 ? 7.681 8.715 19.727 1.00 47.41 195 THR A C 1
ATOM 1597 O O . THR A 1 195 ? 8.540 8.324 20.521 1.00 47.41 195 THR A O 1
ATOM 1600 N N . ARG A 1 196 ? 7.882 8.646 18.404 1.00 49.59 196 ARG A N 1
ATOM 1601 C CA . ARG A 1 196 ? 9.082 8.035 17.819 1.00 49.59 196 ARG A CA 1
ATOM 1602 C C . ARG A 1 196 ? 9.856 8.995 16.912 1.00 49.59 196 ARG A C 1
ATOM 1604 O O . ARG A 1 196 ? 9.433 10.098 16.577 1.00 49.59 196 ARG A O 1
ATOM 1611 N N . ILE A 1 197 ? 11.096 8.587 16.645 1.00 43.44 197 ILE A N 1
ATOM 1612 C CA . ILE A 1 197 ? 12.050 9.248 15.759 1.00 43.44 197 ILE A CA 1
ATOM 1613 C C . ILE A 1 197 ? 12.096 8.429 14.468 1.00 43.44 197 ILE A C 1
ATOM 1615 O O . ILE A 1 197 ? 12.325 7.216 14.501 1.00 43.44 197 ILE A O 1
ATOM 1619 N N . ARG A 1 198 ? 11.950 9.115 13.328 1.00 50.97 198 ARG A N 1
ATOM 1620 C CA . ARG A 1 198 ? 12.055 8.563 11.968 1.00 50.97 198 ARG A CA 1
ATOM 1621 C C . ARG A 1 198 ? 13.361 7.778 11.798 1.00 50.97 198 ARG A C 1
ATOM 1623 O O . ARG A 1 198 ? 14.429 8.381 11.702 1.00 50.97 198 ARG A O 1
ATOM 1630 N N . LEU A 1 199 ? 13.301 6.449 11.700 1.00 47.66 199 LEU A N 1
ATOM 1631 C CA . LEU A 1 199 ? 14.491 5.632 11.444 1.00 47.66 199 LEU A CA 1
ATOM 1632 C C . LEU A 1 199 ? 14.289 4.655 10.282 1.00 47.66 199 LEU A C 1
ATOM 1634 O O . LEU A 1 199 ? 13.473 3.741 10.331 1.00 47.66 199 LEU A O 1
ATOM 1638 N N . GLY A 1 200 ? 15.117 4.863 9.250 1.00 55.53 200 GLY A N 1
ATOM 1639 C CA . GLY A 1 200 ? 15.295 3.998 8.086 1.00 55.53 200 GLY A CA 1
ATOM 1640 C C . GLY A 1 200 ? 14.560 4.460 6.828 1.00 55.53 200 GLY A C 1
ATOM 1641 O O . GLY A 1 200 ? 13.590 3.830 6.424 1.00 55.53 200 GLY A O 1
ATOM 1642 N N . ALA A 1 201 ? 15.052 5.506 6.154 1.00 69.31 201 ALA A N 1
ATOM 1643 C CA . ALA A 1 201 ? 14.549 5.860 4.826 1.00 69.31 201 ALA A CA 1
ATOM 1644 C C . ALA A 1 201 ? 14.743 4.683 3.850 1.00 69.31 201 ALA A C 1
ATOM 1646 O O . ALA A 1 201 ? 15.850 4.139 3.740 1.00 69.31 201 ALA A O 1
ATOM 1647 N N . LEU A 1 202 ? 13.681 4.297 3.135 1.00 83.81 202 LEU A N 1
ATOM 1648 C CA . LEU A 1 202 ? 13.821 3.390 1.999 1.00 83.81 202 LEU A CA 1
ATOM 1649 C C . LEU A 1 202 ? 14.700 4.058 0.942 1.00 83.81 202 LEU A C 1
ATOM 1651 O O . LEU A 1 202 ? 14.524 5.234 0.614 1.00 83.81 202 LEU A O 1
ATOM 1655 N N . THR A 1 203 ? 15.651 3.307 0.394 1.00 89.44 203 THR A N 1
ATOM 1656 C CA . THR A 1 203 ? 16.386 3.784 -0.776 1.00 89.44 203 THR A CA 1
ATOM 1657 C C . THR A 1 203 ? 15.479 3.731 -2.005 1.00 89.44 203 THR A C 1
ATOM 1659 O O . THR A 1 203 ? 14.485 3.004 -2.033 1.00 89.44 203 THR A O 1
ATOM 1662 N N . PHE A 1 204 ? 15.843 4.447 -3.070 1.00 90.62 204 PHE A N 1
ATOM 1663 C CA . PHE A 1 204 ? 15.114 4.358 -4.341 1.00 90.62 204 PHE A CA 1
ATOM 1664 C C . PHE A 1 204 ? 15.035 2.915 -4.858 1.00 90.62 204 PHE A C 1
ATOM 1666 O O . PHE A 1 204 ? 14.002 2.493 -5.362 1.00 90.62 204 PHE A O 1
ATOM 1673 N N . SER A 1 205 ? 16.103 2.129 -4.675 1.00 91.12 205 SER A N 1
ATOM 1674 C CA . SER A 1 205 ? 16.111 0.718 -5.071 1.00 91.12 205 SER A CA 1
ATOM 1675 C C . SER A 1 205 ? 15.094 -0.102 -4.276 1.00 91.12 205 SER A C 1
ATOM 1677 O O . SER A 1 205 ? 14.381 -0.912 -4.863 1.00 91.12 205 SER A O 1
ATOM 1679 N N . ASP A 1 206 ? 14.983 0.130 -2.966 1.00 91.00 206 ASP A N 1
ATOM 1680 C CA . ASP A 1 206 ? 14.008 -0.561 -2.111 1.00 91.00 206 ASP A CA 1
ATOM 1681 C C . ASP A 1 206 ? 12.574 -0.205 -2.526 1.00 91.00 206 ASP A C 1
ATOM 1683 O O . ASP A 1 206 ? 11.721 -1.082 -2.680 1.00 91.00 206 ASP A O 1
ATOM 1687 N N . ILE A 1 207 ? 12.337 1.081 -2.803 1.00 92.00 207 ILE A N 1
ATOM 1688 C CA . ILE A 1 207 ? 11.057 1.597 -3.291 1.00 92.00 207 ILE A CA 1
ATOM 1689 C C . ILE A 1 207 ? 10.650 0.913 -4.591 1.00 92.00 207 ILE A C 1
ATOM 1691 O O . ILE A 1 207 ? 9.557 0.356 -4.676 1.00 92.00 207 ILE A O 1
ATOM 1695 N N . ILE A 1 208 ? 11.538 0.897 -5.585 1.00 93.56 208 ILE A N 1
ATOM 1696 C CA . ILE A 1 208 ? 11.247 0.255 -6.865 1.00 93.56 208 ILE A CA 1
ATOM 1697 C C . ILE A 1 208 ? 11.011 -1.244 -6.669 1.00 93.56 208 ILE A C 1
ATOM 1699 O O . ILE A 1 208 ? 10.085 -1.785 -7.258 1.00 93.56 208 ILE A O 1
ATOM 1703 N N . LYS A 1 209 ? 11.767 -1.934 -5.811 1.00 92.00 209 LYS A N 1
ATOM 1704 C CA . LYS A 1 209 ? 11.595 -3.382 -5.605 1.00 92.00 209 LYS A CA 1
ATOM 1705 C C . LYS A 1 209 ? 10.260 -3.758 -4.970 1.00 92.00 209 LYS A C 1
ATOM 1707 O O . LYS A 1 209 ? 9.667 -4.755 -5.379 1.00 92.00 209 LYS A O 1
ATOM 1712 N N . GLY A 1 210 ? 9.769 -2.997 -3.996 1.00 88.62 210 GLY A N 1
ATOM 1713 C CA . GLY A 1 210 ? 8.620 -3.461 -3.219 1.00 88.62 210 GLY A CA 1
ATOM 1714 C C . GLY A 1 210 ? 7.667 -2.407 -2.684 1.00 88.62 210 GLY A C 1
ATOM 1715 O O . GLY A 1 210 ? 6.637 -2.801 -2.149 1.00 88.62 210 GLY A O 1
ATOM 1716 N N . TRP A 1 211 ? 7.946 -1.110 -2.795 1.00 91.50 211 TRP A N 1
ATOM 1717 C CA . TRP A 1 211 ? 6.946 -0.111 -2.415 1.00 91.50 211 TRP A CA 1
ATOM 1718 C C . TRP A 1 211 ? 5.820 -0.043 -3.451 1.00 91.50 211 TRP A C 1
ATOM 1720 O O . TRP A 1 211 ? 6.024 -0.399 -4.611 1.00 91.50 211 TRP A O 1
ATOM 1730 N N . SER A 1 212 ? 4.651 0.445 -3.028 1.00 92.06 212 SER A N 1
ATOM 1731 C CA . SER A 1 212 ? 3.438 0.607 -3.837 1.00 92.06 212 SER A CA 1
ATOM 1732 C C . SER A 1 212 ? 3.636 1.654 -4.946 1.00 92.06 212 SER A C 1
ATOM 1734 O O . SER A 1 212 ? 3.251 2.819 -4.826 1.00 92.06 212 SER A O 1
ATOM 1736 N N . THR A 1 213 ? 4.324 1.242 -6.009 1.00 94.50 213 THR A N 1
ATOM 1737 C CA . THR A 1 213 ? 4.843 2.094 -7.082 1.00 94.50 213 THR A CA 1
ATOM 1738 C C . THR A 1 213 ? 4.399 1.553 -8.431 1.00 94.50 213 THR A C 1
ATOM 1740 O O . THR A 1 213 ? 4.455 0.342 -8.670 1.00 94.50 213 THR A O 1
ATOM 1743 N N . ARG A 1 214 ? 4.026 2.458 -9.336 1.00 96.62 214 ARG A N 1
ATOM 1744 C CA . ARG A 1 214 ? 3.781 2.172 -10.745 1.00 96.62 214 ARG A CA 1
ATOM 1745 C C . ARG A 1 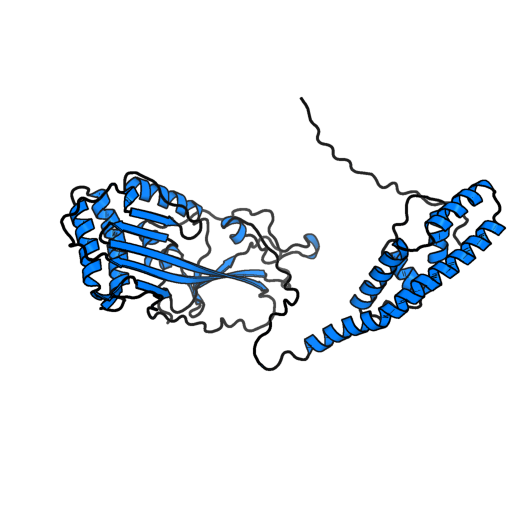214 ? 4.882 2.789 -11.601 1.00 96.62 214 ARG A C 1
ATOM 1747 O O . ARG A 1 214 ? 5.106 3.996 -11.569 1.00 96.62 214 ARG A O 1
ATOM 1754 N N . VAL A 1 215 ? 5.546 1.947 -12.385 1.00 97.06 215 VAL A N 1
ATOM 1755 C CA . VAL A 1 215 ? 6.516 2.336 -13.413 1.00 97.06 215 VAL A CA 1
ATOM 1756 C C . VAL A 1 215 ? 5.848 2.159 -14.768 1.00 97.06 215 VAL A C 1
ATOM 1758 O O . VAL A 1 215 ? 5.338 1.079 -15.068 1.00 97.06 215 VAL A O 1
ATOM 1761 N N . SER A 1 216 ? 5.849 3.212 -15.580 1.00 96.31 216 SER A N 1
ATOM 1762 C CA . SER A 1 216 ? 5.235 3.213 -16.908 1.00 96.31 216 SER A CA 1
ATOM 1763 C C . SER A 1 216 ? 6.259 3.564 -17.977 1.00 96.31 216 SER A C 1
ATOM 1765 O O . SER A 1 216 ? 6.943 4.579 -17.858 1.00 96.31 216 SER A O 1
ATOM 1767 N N . ILE A 1 217 ? 6.314 2.751 -19.027 1.00 95.25 217 ILE A N 1
ATOM 1768 C CA . ILE A 1 217 ? 7.093 2.973 -20.246 1.00 95.25 217 ILE A CA 1
ATOM 1769 C C . ILE A 1 217 ? 6.090 3.036 -21.393 1.00 95.25 217 ILE A C 1
ATOM 1771 O O . ILE A 1 217 ? 5.393 2.058 -21.645 1.00 95.25 217 ILE A O 1
ATOM 1775 N N . ASN A 1 218 ? 5.995 4.175 -22.069 1.00 93.38 218 ASN A N 1
ATOM 1776 C CA . ASN A 1 218 ? 5.058 4.424 -23.159 1.00 93.38 218 ASN A CA 1
ATOM 1777 C C . ASN A 1 218 ? 5.832 4.863 -24.402 1.00 93.38 218 ASN A C 1
ATOM 1779 O O . ASN A 1 218 ? 6.058 6.049 -24.618 1.00 93.38 218 ASN A O 1
ATOM 1783 N N . LEU A 1 219 ? 6.246 3.900 -25.216 1.00 90.94 219 LEU A N 1
ATOM 1784 C CA . LEU A 1 219 ? 6.877 4.138 -26.509 1.00 90.94 219 LEU A CA 1
ATOM 1785 C C . LEU A 1 219 ? 5.939 3.681 -27.635 1.00 90.94 219 LEU A C 1
ATOM 1787 O O . LEU A 1 219 ? 5.129 2.777 -27.419 1.00 90.94 219 LEU A O 1
ATOM 1791 N N . PRO A 1 220 ? 6.068 4.228 -28.859 1.00 85.62 220 PRO A N 1
ATOM 1792 C CA . PRO A 1 220 ? 5.203 3.859 -29.985 1.00 85.62 220 PRO A CA 1
ATOM 1793 C C . PRO A 1 220 ? 5.150 2.351 -30.282 1.00 85.62 220 PRO A C 1
ATOM 1795 O O . PRO A 1 220 ? 4.121 1.834 -30.707 1.00 85.62 220 PRO A O 1
ATOM 1798 N N . HIS A 1 221 ? 6.254 1.640 -30.040 1.00 84.50 221 HIS A N 1
ATOM 1799 C CA . HIS A 1 221 ? 6.391 0.205 -30.294 1.00 84.50 221 HIS A CA 1
ATOM 1800 C C . HIS A 1 221 ? 6.207 -0.661 -29.035 1.00 84.50 221 HIS A C 1
ATOM 1802 O O . HIS A 1 221 ? 6.000 -1.871 -29.144 1.00 84.50 221 HIS A O 1
ATOM 1808 N N . LEU A 1 222 ? 6.282 -0.063 -27.841 1.00 88.88 222 LEU A N 1
ATOM 1809 C CA . LEU A 1 222 ? 6.322 -0.784 -26.573 1.00 88.88 222 LEU A CA 1
ATOM 1810 C C . LEU A 1 222 ? 5.664 0.026 -25.460 1.00 88.88 222 LEU A C 1
ATOM 1812 O O . LEU A 1 222 ? 6.174 1.063 -25.040 1.00 88.88 222 LEU A O 1
ATOM 1816 N N . VAL A 1 223 ? 4.569 -0.504 -24.932 1.00 91.62 223 VAL A N 1
ATOM 1817 C CA . VAL A 1 223 ? 3.903 0.020 -23.745 1.00 91.62 223 VAL A CA 1
ATOM 1818 C C . VAL A 1 223 ? 4.014 -1.023 -22.644 1.00 91.62 223 VAL A C 1
ATOM 1820 O O . VAL A 1 223 ? 3.566 -2.152 -22.830 1.00 91.62 223 VAL A O 1
ATOM 1823 N N . ILE A 1 224 ? 4.617 -0.671 -21.510 1.00 92.81 224 ILE A N 1
ATOM 1824 C CA . ILE A 1 224 ? 4.754 -1.547 -20.341 1.00 92.81 224 ILE A CA 1
ATOM 1825 C C . ILE A 1 224 ? 4.356 -0.780 -19.085 1.00 92.81 224 ILE A C 1
ATOM 1827 O O . ILE A 1 224 ? 4.840 0.326 -18.840 1.00 92.81 224 ILE A O 1
ATOM 1831 N N . TYR A 1 225 ? 3.547 -1.418 -18.246 1.00 92.56 225 TYR A N 1
ATOM 1832 C CA . TYR A 1 225 ? 3.268 -0.980 -16.887 1.00 92.56 225 TYR A CA 1
ATOM 1833 C C . TYR A 1 225 ? 3.675 -2.074 -15.908 1.00 92.56 225 TYR A C 1
ATOM 1835 O O . TYR A 1 225 ? 3.250 -3.223 -16.032 1.00 92.56 225 TYR A O 1
ATOM 1843 N N . ARG A 1 226 ? 4.467 -1.696 -14.910 1.00 94.38 226 ARG A N 1
ATOM 1844 C CA . ARG A 1 226 ? 4.678 -2.475 -13.692 1.00 94.38 226 ARG A CA 1
ATOM 1845 C C . ARG A 1 226 ? 3.999 -1.742 -12.552 1.00 94.38 226 ARG A C 1
ATOM 1847 O O . ARG A 1 226 ? 4.271 -0.565 -12.353 1.00 94.38 226 ARG A O 1
ATOM 1854 N N . GLU A 1 227 ? 3.208 -2.442 -11.760 1.00 94.88 227 GLU A N 1
ATOM 1855 C CA . GLU A 1 227 ? 2.566 -1.910 -10.565 1.00 94.88 227 GLU A CA 1
ATOM 1856 C C . GLU A 1 227 ? 2.753 -2.866 -9.384 1.00 94.88 227 GLU A C 1
ATOM 1858 O O . GLU A 1 227 ? 2.553 -4.074 -9.502 1.00 94.88 227 GLU A O 1
ATOM 1863 N N . VAL A 1 228 ? 3.124 -2.319 -8.228 1.00 93.94 228 VAL A N 1
ATOM 1864 C CA . VAL A 1 228 ? 3.019 -3.015 -6.942 1.00 93.94 228 VAL A CA 1
ATOM 1865 C C . VAL A 1 228 ? 1.807 -2.450 -6.223 1.00 93.94 228 VAL A C 1
ATOM 1867 O O . VAL A 1 228 ? 1.756 -1.252 -5.961 1.00 93.94 228 VAL A O 1
ATOM 1870 N N . LYS A 1 229 ? 0.836 -3.302 -5.903 1.00 92.75 229 LYS A N 1
ATOM 1871 C CA . LYS A 1 229 ? -0.396 -2.916 -5.216 1.00 92.75 229 LYS A CA 1
ATOM 1872 C C . LYS A 1 229 ? -0.493 -3.606 -3.866 1.00 92.75 229 LYS A C 1
ATOM 1874 O O . LYS A 1 229 ? -0.289 -4.814 -3.753 1.00 92.75 229 LYS A O 1
ATOM 1879 N N . PHE A 1 230 ? -0.869 -2.852 -2.842 1.00 91.88 230 PHE A N 1
ATOM 1880 C CA . PHE A 1 230 ? -1.165 -3.396 -1.521 1.00 91.88 230 PHE A CA 1
ATOM 1881 C C . PHE A 1 230 ? -2.673 -3.572 -1.366 1.00 91.88 230 PHE A C 1
ATOM 1883 O O . PHE A 1 230 ? -3.428 -2.603 -1.380 1.00 91.88 230 PHE A O 1
ATOM 1890 N N . LYS A 1 231 ? -3.130 -4.820 -1.226 1.00 92.00 231 LYS A N 1
ATOM 1891 C CA . LYS A 1 231 ? -4.504 -5.097 -0.801 1.00 92.00 231 LYS A CA 1
ATOM 1892 C C . LYS A 1 231 ? -4.541 -5.052 0.724 1.00 92.00 231 LYS A C 1
ATOM 1894 O O . LYS A 1 231 ? -4.075 -5.991 1.367 1.00 92.00 231 LYS A O 1
ATOM 1899 N N . LEU A 1 232 ? -5.057 -3.954 1.267 1.00 90.44 232 LEU A N 1
ATOM 1900 C CA . LEU A 1 232 ? -5.158 -3.705 2.703 1.00 90.44 232 LEU A CA 1
ATOM 1901 C C . LEU A 1 232 ? -6.539 -4.117 3.221 1.00 90.44 232 LEU A C 1
ATOM 1903 O O . LEU A 1 232 ? -7.551 -3.921 2.548 1.00 90.44 232 LEU A O 1
ATOM 1907 N N . LYS A 1 233 ? -6.572 -4.702 4.416 1.00 91.00 233 LYS A N 1
ATOM 1908 C CA . LYS A 1 233 ? -7.786 -4.989 5.180 1.00 91.00 233 LYS A CA 1
ATOM 1909 C C . LYS A 1 233 ? -7.564 -4.537 6.615 1.00 91.00 233 LYS A C 1
ATOM 1911 O O . LYS A 1 233 ? -6.592 -4.953 7.237 1.00 91.00 233 LYS A O 1
ATOM 1916 N N . TYR A 1 234 ? -8.493 -3.747 7.133 1.00 89.12 234 TYR A N 1
ATOM 1917 C CA . TYR A 1 234 ? -8.475 -3.273 8.511 1.00 89.12 234 TYR A CA 1
ATOM 1918 C C . TYR A 1 234 ? -9.504 -4.032 9.337 1.00 89.12 234 TYR A C 1
ATOM 1920 O O . TYR A 1 234 ? -10.593 -4.350 8.857 1.00 89.12 234 TYR A O 1
ATOM 1928 N N . THR A 1 235 ? -9.166 -4.381 10.570 1.00 88.50 235 THR A N 1
ATOM 1929 C CA . THR A 1 235 ? -10.094 -5.031 11.496 1.00 88.50 235 THR A CA 1
ATOM 1930 C C . THR A 1 235 ? -9.778 -4.566 12.909 1.00 88.50 235 THR A C 1
ATOM 1932 O O . THR A 1 235 ? -8.693 -4.818 13.421 1.00 88.50 235 THR A O 1
ATOM 1935 N N . LEU A 1 236 ? -10.715 -3.862 13.544 1.00 89.25 236 LEU A N 1
ATOM 1936 C CA . LEU A 1 236 ? -10.588 -3.519 14.955 1.00 89.25 236 LEU A CA 1
ATOM 1937 C C . LEU A 1 236 ? -10.864 -4.766 15.787 1.00 89.25 236 LEU A C 1
ATOM 1939 O O . LEU A 1 236 ? -11.882 -5.434 15.609 1.00 89.25 236 LEU A O 1
ATOM 1943 N N . VAL A 1 237 ? -9.958 -5.082 16.701 1.00 87.38 237 VAL A N 1
ATOM 1944 C CA . VAL A 1 237 ? -10.024 -6.324 17.453 1.00 87.38 237 VAL A CA 1
ATOM 1945 C C . VAL A 1 237 ? -9.823 -6.098 18.949 1.00 87.38 237 VAL A C 1
ATOM 1947 O O . VAL A 1 237 ? -8.937 -5.356 19.343 1.00 87.38 237 VAL A O 1
ATOM 1950 N N . ASN A 1 238 ? -10.588 -6.796 19.797 1.00 88.06 238 ASN A N 1
ATOM 1951 C CA . ASN A 1 238 ? -10.390 -6.793 21.255 1.00 88.06 238 ASN A CA 1
ATOM 1952 C C . ASN A 1 238 ? -9.724 -8.099 21.715 1.00 88.06 238 ASN A C 1
ATOM 1954 O O . ASN A 1 238 ? -10.377 -9.146 21.746 1.00 88.06 238 ASN A O 1
ATOM 1958 N N . LYS A 1 239 ? -8.418 -8.071 21.999 1.00 84.88 239 LYS A N 1
ATOM 1959 C CA . LYS A 1 239 ? -7.629 -9.244 22.420 1.00 84.88 239 LYS A CA 1
ATOM 1960 C C . LYS A 1 239 ? -7.892 -9.691 23.859 1.00 84.88 239 LYS A C 1
ATOM 1962 O O . LYS A 1 239 ? -7.510 -10.805 24.195 1.00 84.88 239 LYS A O 1
ATOM 1967 N N . ALA A 1 240 ? -8.587 -8.890 24.668 1.00 83.69 240 ALA A N 1
ATOM 1968 C CA . ALA A 1 240 ? -9.018 -9.301 26.003 1.00 83.69 240 ALA A CA 1
ATOM 1969 C C . ALA A 1 240 ? -10.133 -10.366 25.958 1.00 83.69 240 ALA A C 1
ATOM 1971 O O . ALA A 1 240 ? -10.348 -11.084 26.930 1.00 83.69 240 ALA A O 1
ATOM 1972 N N . ARG A 1 241 ? -10.836 -10.513 24.821 1.00 79.06 241 ARG A N 1
ATOM 1973 C CA . ARG A 1 241 ? -11.833 -11.576 24.639 1.00 79.06 241 ARG A CA 1
ATOM 1974 C C . ARG A 1 241 ? -11.145 -12.929 24.450 1.00 79.06 241 ARG A C 1
ATOM 1976 O O . ARG A 1 241 ? -10.325 -13.094 23.547 1.00 79.06 241 ARG A O 1
ATOM 1983 N N . THR A 1 242 ? -11.519 -13.905 25.273 1.00 56.25 242 THR A N 1
ATOM 1984 C CA . THR A 1 242 ? -11.034 -15.284 25.197 1.00 56.25 242 THR A CA 1
ATOM 1985 C C . THR A 1 242 ? -11.570 -15.973 23.941 1.00 56.25 242 THR A C 1
ATOM 1987 O O . THR A 1 242 ? -12.764 -16.199 23.777 1.00 56.25 242 THR A O 1
ATOM 1990 N N . GLY A 1 243 ? -10.665 -16.301 23.026 1.00 59.19 243 GLY A N 1
ATOM 1991 C CA . GLY A 1 243 ? -10.943 -17.081 21.827 1.00 59.19 243 GLY A CA 1
ATOM 1992 C C . GLY A 1 243 ? -9.642 -17.337 21.079 1.00 59.19 243 GLY A C 1
ATOM 1993 O O . GLY A 1 243 ? -8.807 -16.438 20.961 1.00 59.19 243 GLY A O 1
ATOM 1994 N N . GLU A 1 244 ? -9.434 -18.564 20.597 1.00 51.25 244 GLU A N 1
ATOM 1995 C CA . GLU A 1 244 ? -8.270 -18.874 19.768 1.00 51.25 244 GLU A CA 1
ATOM 1996 C C . GLU A 1 244 ? -8.330 -18.052 18.478 1.00 51.25 244 GLU A C 1
ATOM 1998 O O . GLU A 1 244 ? -9.023 -18.395 17.519 1.00 51.25 244 GLU A O 1
ATOM 2003 N N . ARG A 1 245 ? -7.563 -16.963 18.417 1.00 55.41 245 ARG A N 1
ATOM 2004 C CA . ARG A 1 245 ? -7.309 -16.281 17.151 1.00 55.41 245 ARG A CA 1
ATOM 2005 C C . ARG A 1 245 ? -6.267 -17.046 16.370 1.00 55.41 245 ARG A C 1
ATOM 2007 O O . ARG A 1 245 ? -5.075 -16.753 16.419 1.00 55.41 245 ARG A O 1
ATOM 2014 N N . LYS A 1 246 ? -6.735 -18.028 15.616 1.00 57.75 246 LYS A N 1
ATOM 2015 C CA . LYS A 1 246 ? -5.957 -18.571 14.512 1.00 57.75 246 LYS A CA 1
ATOM 2016 C C . LYS A 1 246 ? -6.181 -17.650 13.322 1.00 57.75 246 LYS A C 1
ATOM 2018 O O . LYS A 1 246 ? -7.320 -17.452 12.896 1.00 57.75 246 LYS A O 1
ATOM 2023 N N . PHE A 1 247 ? -5.106 -17.075 12.780 1.00 61.97 247 PHE A N 1
ATOM 2024 C CA . PHE A 1 247 ? -5.168 -16.568 11.413 1.00 61.97 247 PHE A CA 1
ATOM 2025 C C . PHE A 1 247 ? -5.657 -17.741 10.562 1.00 61.97 247 PHE A C 1
ATOM 2027 O O . PHE A 1 247 ? -5.008 -18.789 10.547 1.00 61.97 247 PHE A O 1
ATOM 2034 N N . LYS A 1 248 ? -6.832 -17.611 9.927 1.00 62.06 248 LYS A N 1
ATOM 2035 C CA . LYS A 1 248 ? -7.265 -18.597 8.930 1.00 62.06 248 LYS A CA 1
ATOM 2036 C C . LYS A 1 248 ? -6.101 -18.772 7.955 1.00 62.06 248 LYS A C 1
ATOM 2038 O O . LYS A 1 248 ? -5.479 -17.773 7.585 1.00 62.06 248 LYS A O 1
ATOM 2043 N N . ASP A 1 249 ? -5.774 -20.017 7.610 1.00 64.06 249 ASP A N 1
ATOM 2044 C CA . ASP A 1 249 ? -4.636 -20.358 6.749 1.00 64.06 249 ASP A CA 1
ATOM 2045 C C . ASP A 1 249 ? -4.941 -19.882 5.315 1.00 64.06 249 ASP A C 1
ATOM 2047 O O . ASP A 1 249 ? -5.320 -20.638 4.427 1.00 64.06 249 ASP A O 1
ATOM 2051 N N . ASN A 1 250 ? -4.862 -18.569 5.111 1.00 71.81 250 ASN A N 1
ATOM 2052 C CA . ASN A 1 250 ? -5.259 -17.875 3.895 1.00 71.81 250 ASN A CA 1
ATOM 2053 C C . ASN A 1 250 ? -4.058 -17.808 2.955 1.00 71.81 250 ASN A C 1
ATOM 2055 O O . ASN A 1 250 ? -3.566 -16.726 2.626 1.00 71.81 250 ASN A O 1
ATOM 2059 N N . ALA A 1 251 ? -3.544 -18.977 2.575 1.00 83.75 251 ALA A N 1
ATOM 2060 C CA . ALA A 1 251 ? -2.459 -19.061 1.616 1.00 83.75 251 ALA A CA 1
ATOM 2061 C C . ALA A 1 251 ? -2.908 -18.465 0.273 1.00 83.75 251 ALA A C 1
ATOM 2063 O O . ALA A 1 251 ? -3.914 -18.865 -0.312 1.00 83.75 251 ALA A O 1
ATOM 2064 N N . HIS A 1 252 ? -2.151 -17.497 -0.221 1.00 84.94 252 HIS A N 1
ATOM 2065 C CA . HIS A 1 252 ? -2.337 -16.909 -1.530 1.00 84.94 252 HIS A CA 1
ATOM 2066 C C . HIS A 1 252 ? -1.680 -17.775 -2.612 1.00 84.94 252 HIS A C 1
ATOM 2068 O O . HIS A 1 252 ? -0.576 -18.294 -2.404 1.00 84.94 252 HIS A O 1
ATOM 2074 N N . PRO A 1 253 ? -2.310 -17.901 -3.792 1.00 81.12 253 PRO A N 1
ATOM 2075 C CA . PRO A 1 253 ? -1.663 -18.503 -4.945 1.00 81.12 253 PRO A CA 1
ATOM 2076 C C . PRO A 1 253 ? -0.526 -17.587 -5.410 1.00 81.12 253 PRO A C 1
ATOM 2078 O O . PRO A 1 253 ? -0.756 -16.469 -5.862 1.00 81.12 253 PRO A O 1
ATOM 2081 N N . THR A 1 254 ? 0.715 -18.057 -5.305 1.00 77.81 254 THR A N 1
ATOM 2082 C CA . THR A 1 254 ? 1.896 -17.331 -5.809 1.00 77.81 254 THR A CA 1
ATOM 2083 C C . THR A 1 254 ? 2.120 -17.540 -7.306 1.00 77.81 254 THR A C 1
ATOM 2085 O O . THR A 1 254 ? 3.023 -16.942 -7.881 1.00 77.81 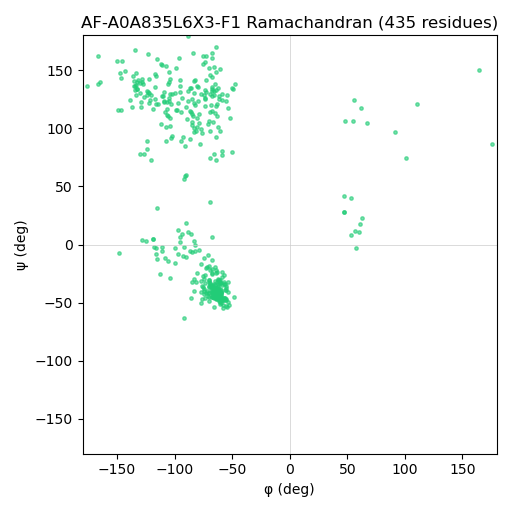254 THR A O 1
ATOM 2088 N N . GLN A 1 255 ? 1.328 -18.408 -7.941 1.00 83.25 255 GLN A N 1
ATOM 2089 C CA . GLN A 1 255 ? 1.367 -18.619 -9.384 1.00 83.25 255 GLN A CA 1
ATOM 2090 C C . GLN A 1 255 ? 0.873 -17.372 -10.123 1.00 83.25 255 GLN A C 1
ATOM 2092 O O . GLN A 1 255 ? -0.044 -16.685 -9.667 1.00 83.25 255 GLN A O 1
ATOM 2097 N N . VAL A 1 256 ? 1.486 -17.101 -11.274 1.00 85.12 256 VAL A N 1
ATOM 2098 C CA . VAL A 1 256 ? 1.104 -15.996 -12.155 1.00 85.12 256 VAL A CA 1
ATOM 2099 C C . VAL A 1 256 ? -0.293 -16.257 -12.716 1.00 85.12 256 VAL A C 1
ATOM 2101 O O . VAL A 1 256 ? -0.567 -17.329 -13.247 1.00 85.12 256 VAL A O 1
ATOM 2104 N N . GLN A 1 257 ? -1.175 -15.269 -12.593 1.00 86.50 257 GLN A N 1
ATOM 2105 C CA . GLN A 1 257 ? -2.543 -15.312 -13.099 1.00 86.50 257 GLN A CA 1
ATOM 2106 C C . GLN A 1 257 ? -2.685 -14.358 -14.280 1.00 86.50 257 GLN A C 1
ATOM 2108 O O . GLN A 1 257 ? -2.357 -13.175 -14.161 1.00 86.50 257 GLN A O 1
ATOM 2113 N N . GLU A 1 258 ? -3.197 -14.863 -15.399 1.00 84.94 258 GLU A N 1
ATOM 2114 C CA . GLU A 1 258 ? -3.558 -14.045 -16.555 1.00 84.94 258 GLU A CA 1
ATOM 2115 C C . GLU A 1 258 ? -4.912 -13.361 -16.337 1.00 84.94 258 GLU A C 1
ATOM 2117 O O . GLU A 1 258 ? -5.866 -13.975 -15.866 1.00 84.94 258 GLU A O 1
ATOM 2122 N N . MET A 1 259 ? -4.983 -12.076 -16.670 1.00 82.62 259 MET A N 1
ATOM 2123 C CA . MET A 1 259 ? -6.152 -11.210 -16.485 1.00 82.62 259 MET A CA 1
ATOM 2124 C C . MET A 1 259 ? -6.681 -10.649 -17.814 1.00 82.62 259 MET A C 1
ATOM 2126 O O . MET A 1 259 ? -7.573 -9.800 -17.823 1.00 82.62 259 MET A O 1
ATOM 2130 N N . THR A 1 260 ? -6.112 -11.058 -18.947 1.00 75.81 260 THR A N 1
ATOM 2131 C CA . THR A 1 260 ? -6.431 -10.486 -20.255 1.00 75.81 260 THR A CA 1
ATOM 2132 C C . THR A 1 260 ? -7.762 -11.005 -20.799 1.00 75.81 260 THR A C 1
ATOM 2134 O O . THR A 1 260 ? -7.970 -12.207 -20.891 1.00 75.81 260 THR A O 1
ATOM 2137 N N . ILE A 1 261 ? -8.641 -10.094 -21.230 1.00 65.81 261 ILE A N 1
ATOM 2138 C CA . ILE A 1 261 ? -9.963 -10.423 -21.808 1.00 65.81 261 ILE A CA 1
ATOM 2139 C C . ILE A 1 261 ? -10.006 -10.150 -23.333 1.00 65.81 261 ILE A C 1
ATOM 2141 O O . ILE A 1 261 ? -10.940 -10.533 -24.032 1.00 65.81 261 ILE A O 1
ATOM 2145 N N . LYS A 1 262 ? -8.996 -9.463 -23.882 1.00 74.31 262 LYS A N 1
ATOM 2146 C CA . LYS A 1 262 ? -8.940 -9.049 -25.297 1.00 74.31 262 LYS A CA 1
ATOM 2147 C C . LYS A 1 262 ? -8.398 -10.165 -26.197 1.00 74.31 262 LYS A C 1
ATOM 2149 O O . LYS A 1 262 ? -7.773 -11.099 -25.718 1.00 74.31 262 LYS A O 1
ATOM 2154 N N . ARG A 1 263 ? -8.585 -10.034 -27.520 1.00 78.12 263 ARG A N 1
ATOM 2155 C CA . ARG A 1 263 ? -7.865 -10.866 -28.501 1.00 78.12 263 ARG A CA 1
ATOM 2156 C C . ARG A 1 263 ? -6.364 -10.657 -28.326 1.00 78.12 263 ARG A C 1
ATOM 2158 O O . ARG A 1 263 ? -5.897 -9.520 -28.409 1.00 78.12 263 ARG A O 1
ATOM 2165 N N . THR A 1 264 ? -5.644 -11.746 -28.113 1.00 82.88 264 THR A N 1
ATOM 2166 C CA . THR A 1 264 ? -4.208 -11.743 -27.863 1.00 82.88 264 THR A CA 1
ATOM 2167 C C . THR A 1 264 ? -3.439 -12.435 -28.972 1.00 82.88 264 THR A C 1
ATOM 2169 O O . THR A 1 264 ? -3.975 -13.215 -29.761 1.00 82.88 264 THR A O 1
ATOM 2172 N N . VAL A 1 265 ? -2.156 -12.108 -29.038 1.00 83.62 265 VAL A N 1
ATOM 2173 C CA . VAL A 1 265 ? -1.180 -12.751 -29.904 1.00 83.62 265 VAL A CA 1
ATOM 2174 C C . VAL A 1 265 ? -0.052 -13.282 -29.023 1.00 83.62 265 VAL A C 1
ATOM 2176 O O . VAL A 1 265 ? 0.488 -12.510 -28.228 1.00 83.62 265 VAL A O 1
ATOM 2179 N N . PRO A 1 266 ? 0.367 -14.547 -29.187 1.00 84.94 266 PRO A N 1
ATOM 2180 C CA . PRO A 1 266 ? 1.524 -15.064 -28.476 1.00 84.94 266 PRO A CA 1
ATOM 2181 C C . PRO A 1 266 ? 2.798 -14.370 -28.969 1.00 84.94 266 PRO A C 1
ATOM 2183 O O . PRO A 1 266 ? 3.075 -14.318 -30.170 1.00 84.94 266 PRO A O 1
ATOM 2186 N N . VAL A 1 267 ? 3.581 -13.840 -28.035 1.00 85.56 267 VAL A N 1
ATOM 2187 C CA . VAL A 1 267 ? 4.889 -13.227 -28.283 1.00 85.56 267 VAL A CA 1
ATOM 2188 C C . VAL A 1 267 ? 5.886 -13.796 -27.276 1.00 85.56 267 VAL A C 1
ATOM 2190 O O . VAL A 1 267 ? 5.539 -14.002 -26.117 1.00 85.56 267 VAL A O 1
ATOM 2193 N N . SER A 1 268 ? 7.127 -14.051 -27.693 1.00 87.56 268 SER A N 1
ATOM 2194 C CA . SER A 1 268 ? 8.183 -14.437 -26.746 1.00 87.56 268 SER A CA 1
ATOM 2195 C C . SER A 1 268 ? 8.482 -13.282 -25.784 1.00 87.56 268 SER A C 1
ATOM 2197 O O . SER A 1 268 ? 8.613 -12.130 -26.217 1.00 87.56 268 SER A O 1
ATOM 2199 N N . LYS A 1 269 ? 8.658 -13.586 -24.490 1.00 88.50 269 LYS A N 1
ATOM 2200 C CA . LYS A 1 269 ? 9.077 -12.594 -23.484 1.00 88.50 269 LYS A CA 1
ATOM 2201 C C . LYS A 1 269 ? 10.403 -11.906 -23.842 1.00 88.50 269 LYS A C 1
ATOM 2203 O O . LYS A 1 269 ? 10.593 -10.740 -23.499 1.00 88.50 269 LYS A O 1
ATOM 2208 N N . ASP A 1 270 ? 11.265 -12.561 -24.624 1.00 89.19 270 ASP A N 1
ATOM 2209 C CA . ASP A 1 270 ? 12.543 -12.005 -25.093 1.00 89.19 270 ASP A CA 1
ATOM 2210 C C . ASP A 1 270 ? 12.368 -10.723 -25.908 1.00 89.19 270 ASP A C 1
ATOM 2212 O O . ASP A 1 270 ? 13.258 -9.877 -25.936 1.00 89.19 270 ASP A O 1
ATOM 2216 N N . VAL A 1 271 ? 11.227 -10.557 -26.582 1.00 88.19 271 VAL A N 1
ATOM 2217 C CA . VAL A 1 271 ? 10.922 -9.335 -27.338 1.00 88.19 271 VAL A CA 1
ATOM 2218 C C . VAL A 1 271 ? 10.845 -8.132 -26.394 1.00 88.19 271 VAL A C 1
ATOM 2220 O O . VAL A 1 271 ? 11.386 -7.069 -26.697 1.00 88.19 271 VAL A O 1
ATOM 2223 N N . ILE A 1 272 ? 10.253 -8.315 -25.212 1.00 88.81 272 ILE A N 1
ATOM 2224 C CA . ILE A 1 272 ? 10.184 -7.281 -24.176 1.00 88.81 272 ILE A CA 1
ATOM 2225 C C . ILE A 1 272 ? 11.560 -7.028 -23.575 1.00 88.81 272 ILE A C 1
ATOM 2227 O O . ILE A 1 272 ? 11.959 -5.870 -23.459 1.00 88.81 272 ILE A O 1
ATOM 2231 N N . MET A 1 273 ? 12.303 -8.092 -23.256 1.00 91.12 273 MET A N 1
ATOM 2232 C CA . MET A 1 273 ? 13.662 -7.972 -22.718 1.00 91.12 273 MET A CA 1
ATOM 2233 C C . MET A 1 273 ? 14.564 -7.165 -23.662 1.00 91.12 273 MET A C 1
ATOM 2235 O O . MET A 1 273 ? 15.188 -6.191 -23.240 1.00 91.12 273 MET A O 1
ATOM 2239 N N . LYS A 1 274 ? 14.535 -7.489 -24.962 1.00 90.12 274 LYS A N 1
ATOM 2240 C CA . LYS A 1 274 ? 15.263 -6.758 -26.011 1.00 90.12 274 LYS A CA 1
ATOM 2241 C C . LYS A 1 274 ? 14.809 -5.306 -26.137 1.00 90.12 274 LYS A C 1
ATOM 2243 O O . LYS A 1 274 ? 15.644 -4.437 -26.385 1.00 90.12 274 LYS A O 1
ATOM 2248 N N . GLY A 1 275 ? 13.515 -5.034 -25.961 1.00 89.62 275 GLY A N 1
ATOM 2249 C CA . GLY A 1 275 ? 12.977 -3.675 -25.922 1.00 89.62 275 GLY A CA 1
ATOM 2250 C C . GLY A 1 275 ? 13.568 -2.849 -24.778 1.00 89.62 275 GLY A C 1
ATOM 2251 O O . GLY A 1 275 ? 14.058 -1.746 -25.010 1.00 89.62 275 GLY A O 1
ATOM 2252 N N . LEU A 1 276 ? 13.617 -3.410 -23.566 1.00 92.31 276 LEU A N 1
ATOM 2253 C CA . LEU A 1 276 ? 14.258 -2.765 -22.413 1.00 92.31 276 LEU A CA 1
ATOM 2254 C C . LEU A 1 276 ? 15.763 -2.542 -22.648 1.00 92.31 276 LEU A C 1
ATOM 2256 O O . LEU A 1 276 ? 16.279 -1.468 -22.346 1.00 92.31 276 LEU A O 1
ATOM 2260 N N . ASP A 1 277 ? 16.463 -3.512 -23.244 1.00 92.44 277 ASP A N 1
ATOM 2261 C CA . ASP A 1 277 ? 17.885 -3.378 -23.599 1.00 92.44 277 ASP A CA 1
ATOM 2262 C C . ASP A 1 277 ? 18.143 -2.318 -24.673 1.00 92.44 277 ASP A C 1
ATOM 2264 O O . ASP A 1 277 ? 19.185 -1.661 -24.675 1.00 92.44 277 ASP A O 1
ATOM 2268 N N . HIS A 1 278 ? 17.218 -2.146 -25.617 1.00 90.50 278 HIS A N 1
ATOM 2269 C CA . HIS A 1 278 ? 17.309 -1.094 -26.623 1.00 90.50 278 HIS A CA 1
ATOM 2270 C C . HIS A 1 278 ? 17.187 0.296 -25.986 1.00 90.50 278 HIS A C 1
ATOM 2272 O O . HIS A 1 278 ? 18.022 1.157 -26.257 1.00 90.50 278 HIS A O 1
ATOM 2278 N N . ILE A 1 279 ? 16.232 0.481 -25.065 1.00 91.75 279 ILE A N 1
ATOM 2279 C CA . ILE A 1 279 ? 16.091 1.726 -24.294 1.00 91.75 279 ILE A CA 1
ATOM 2280 C C . ILE A 1 279 ? 17.387 2.026 -23.530 1.00 91.75 279 ILE A C 1
ATOM 2282 O O . ILE A 1 279 ? 17.909 3.133 -23.623 1.00 91.75 279 ILE A O 1
ATOM 2286 N N . LEU A 1 280 ? 17.960 1.040 -22.828 1.00 92.75 280 LEU A N 1
ATOM 2287 C CA . LEU A 1 280 ? 19.217 1.239 -22.095 1.00 92.75 280 LEU A CA 1
ATOM 2288 C C . LEU A 1 280 ? 20.370 1.641 -23.014 1.00 92.75 280 LEU A C 1
ATOM 2290 O O . LEU A 1 280 ? 21.130 2.543 -22.668 1.00 92.75 280 LEU A O 1
ATOM 2294 N N . ARG A 1 281 ? 20.489 1.014 -24.191 1.00 91.88 281 ARG A N 1
ATOM 2295 C CA . ARG A 1 281 ? 21.519 1.368 -25.179 1.00 91.88 281 ARG A CA 1
ATOM 2296 C C . ARG A 1 281 ? 21.383 2.809 -25.663 1.00 91.88 281 ARG A C 1
ATOM 2298 O O . ARG A 1 281 ? 22.388 3.513 -25.720 1.00 91.88 281 ARG A O 1
ATOM 2305 N N . ALA A 1 282 ? 20.160 3.266 -25.925 1.00 89.94 282 ALA A N 1
ATOM 2306 C CA . ALA A 1 282 ? 19.893 4.655 -26.295 1.00 89.94 282 ALA A CA 1
ATOM 2307 C C . ALA A 1 282 ? 20.259 5.654 -25.176 1.00 89.94 282 ALA A C 1
ATOM 2309 O O . ALA A 1 282 ? 20.561 6.812 -25.455 1.00 89.94 282 ALA A O 1
ATOM 2310 N N . CYS A 1 283 ? 20.297 5.210 -23.916 1.00 90.19 283 CYS A N 1
ATOM 2311 C CA . CYS A 1 283 ? 20.663 6.036 -22.765 1.00 90.19 283 CYS A CA 1
ATOM 2312 C C . CYS A 1 283 ? 22.156 6.012 -22.398 1.00 90.19 283 CYS A C 1
ATOM 2314 O O . CYS A 1 283 ? 22.531 6.716 -21.463 1.00 90.19 283 CYS A O 1
ATOM 2316 N N . ILE A 1 284 ? 23.019 5.240 -23.077 1.00 89.00 284 ILE A N 1
ATOM 2317 C CA . ILE A 1 284 ? 24.437 5.056 -22.684 1.00 89.00 284 ILE A CA 1
ATOM 2318 C C . ILE A 1 284 ? 25.195 6.387 -22.560 1.00 89.00 284 ILE A C 1
ATOM 2320 O O . ILE A 1 284 ? 26.041 6.539 -21.677 1.00 89.00 284 ILE A O 1
ATOM 2324 N N . THR A 1 285 ? 24.883 7.363 -23.413 1.00 88.44 285 THR A N 1
ATOM 2325 C CA . THR A 1 285 ? 25.513 8.693 -23.400 1.00 88.44 285 THR A CA 1
ATOM 2326 C C . THR A 1 285 ? 25.155 9.506 -22.152 1.00 88.44 285 THR A C 1
ATOM 2328 O O . THR A 1 285 ? 25.951 10.335 -21.714 1.00 88.44 285 THR A O 1
ATOM 2331 N N . ASN A 1 286 ? 24.006 9.237 -21.523 1.00 91.19 286 ASN A N 1
ATOM 2332 C CA . ASN A 1 286 ? 23.600 9.824 -20.251 1.00 91.19 286 ASN A CA 1
ATOM 2333 C C . ASN A 1 286 ? 23.803 8.808 -19.116 1.00 91.19 286 ASN A C 1
ATOM 2335 O O . ASN A 1 286 ? 22.910 8.035 -18.763 1.00 91.19 286 ASN A O 1
ATOM 2339 N N . ARG A 1 287 ? 24.988 8.846 -18.494 1.00 91.50 287 ARG A N 1
ATOM 2340 C CA . ARG A 1 287 ? 25.381 7.905 -17.431 1.00 91.50 287 ARG A CA 1
ATOM 2341 C C . ARG A 1 287 ? 24.372 7.825 -16.279 1.00 91.50 287 ARG A C 1
ATOM 2343 O O . ARG A 1 287 ? 24.133 6.735 -15.768 1.00 91.50 287 ARG A O 1
ATOM 2350 N N . GLN A 1 288 ? 23.802 8.950 -15.847 1.00 91.06 288 GLN A N 1
ATOM 2351 C CA . GLN A 1 288 ? 22.854 8.969 -14.725 1.00 91.06 288 GLN A CA 1
ATOM 2352 C C . GLN A 1 288 ? 21.545 8.259 -15.091 1.00 91.06 288 GLN A C 1
ATOM 2354 O O . GLN A 1 288 ? 21.060 7.419 -14.332 1.00 91.06 288 GLN A O 1
ATOM 2359 N N . MET A 1 289 ? 21.020 8.551 -16.282 1.00 92.38 289 MET A N 1
ATOM 2360 C CA . MET A 1 289 ? 19.833 7.906 -16.839 1.00 92.38 289 MET A CA 1
ATOM 2361 C C . MET A 1 289 ? 20.035 6.411 -17.042 1.00 92.38 289 MET A C 1
ATOM 2363 O O . MET A 1 289 ? 19.200 5.623 -16.602 1.00 92.38 289 MET A O 1
ATOM 2367 N N . PHE A 1 290 ? 21.170 6.024 -17.626 1.00 93.44 290 PHE A N 1
ATOM 2368 C CA . PHE A 1 290 ? 21.538 4.628 -17.810 1.00 93.44 290 PHE A CA 1
ATOM 2369 C C . PHE A 1 290 ? 21.535 3.867 -16.482 1.00 93.44 290 PHE A C 1
ATOM 2371 O O . PHE A 1 290 ? 20.841 2.865 -16.359 1.00 93.44 290 PHE A O 1
ATOM 2378 N N . VAL A 1 291 ? 22.250 4.359 -15.463 1.00 92.62 291 VAL A N 1
ATOM 2379 C CA . VAL A 1 291 ? 22.368 3.670 -14.166 1.00 92.62 291 VAL A CA 1
ATOM 2380 C C . VAL A 1 291 ? 21.008 3.512 -13.479 1.00 92.62 291 VAL A C 1
ATOM 2382 O O . VAL A 1 291 ? 20.700 2.436 -12.961 1.00 92.62 291 VAL A O 1
ATOM 2385 N N . LEU A 1 292 ? 20.175 4.559 -13.474 1.00 93.06 292 LEU A N 1
ATOM 2386 C CA . LEU A 1 292 ? 18.866 4.499 -12.823 1.00 93.06 292 LEU A CA 1
ATOM 2387 C C . LEU A 1 292 ? 17.888 3.591 -13.566 1.00 93.06 292 LEU A C 1
ATOM 2389 O O . LEU A 1 292 ? 17.290 2.719 -12.934 1.00 93.06 292 LEU A O 1
ATOM 2393 N N . LEU A 1 293 ? 17.755 3.741 -14.885 1.00 94.69 293 LEU A N 1
ATOM 2394 C CA . LEU A 1 293 ? 16.874 2.881 -15.676 1.00 94.69 293 LEU A CA 1
ATOM 2395 C C . LEU A 1 293 ? 17.338 1.427 -15.649 1.00 94.69 293 LEU A C 1
ATOM 2397 O O . LEU A 1 293 ? 16.497 0.544 -15.528 1.00 94.69 293 LEU A O 1
ATOM 2401 N N . HIS A 1 294 ? 18.648 1.170 -15.663 1.00 94.25 294 HIS A N 1
ATOM 2402 C CA . HIS A 1 294 ? 19.189 -0.181 -15.518 1.00 94.25 294 HIS A CA 1
ATOM 2403 C C . HIS A 1 294 ? 18.723 -0.811 -14.205 1.00 94.25 294 HIS A C 1
ATOM 2405 O O . HIS A 1 294 ? 18.178 -1.910 -14.211 1.00 94.25 294 HIS A O 1
ATOM 2411 N N . SER A 1 295 ? 18.822 -0.084 -13.086 1.00 92.62 295 SER A N 1
ATOM 2412 C CA . SER A 1 295 ? 18.364 -0.593 -11.786 1.00 92.62 295 SER A CA 1
ATOM 2413 C C . SER A 1 295 ? 16.860 -0.902 -11.738 1.00 92.62 295 SER A C 1
ATOM 2415 O O . SER A 1 295 ? 16.443 -1.822 -11.034 1.00 92.62 295 SER A O 1
ATOM 2417 N N . ILE A 1 296 ? 16.042 -0.153 -12.487 1.00 95.19 296 ILE A N 1
ATOM 2418 C CA . ILE A 1 296 ? 14.595 -0.380 -12.592 1.00 95.19 296 ILE A CA 1
ATOM 2419 C C . ILE A 1 296 ? 14.319 -1.584 -13.494 1.00 95.19 296 ILE A C 1
ATOM 2421 O O . ILE A 1 296 ? 13.532 -2.463 -13.141 1.00 95.19 296 ILE A O 1
ATOM 2425 N N . PHE A 1 297 ? 14.976 -1.646 -14.649 1.00 95.25 297 PHE A N 1
ATOM 2426 C CA . PHE A 1 297 ? 14.756 -2.699 -15.630 1.00 95.25 297 PHE A CA 1
ATOM 2427 C C . PHE A 1 297 ? 15.288 -4.043 -15.150 1.00 95.25 297 PHE A C 1
ATOM 2429 O O . PHE A 1 297 ? 14.668 -5.047 -15.462 1.00 95.25 297 PHE A O 1
ATOM 2436 N N . ASP A 1 298 ? 16.338 -4.093 -14.333 1.00 94.00 298 ASP A N 1
ATOM 2437 C CA . ASP A 1 298 ? 16.790 -5.338 -13.698 1.00 94.00 298 ASP A CA 1
ATOM 2438 C C . ASP A 1 298 ? 15.699 -5.959 -12.820 1.00 94.00 298 ASP A C 1
ATOM 2440 O O . ASP A 1 298 ? 15.470 -7.169 -12.857 1.00 94.00 298 ASP A O 1
ATOM 2444 N N . VAL A 1 299 ? 14.980 -5.124 -12.059 1.00 92.44 299 VAL A N 1
ATOM 2445 C CA . VAL A 1 299 ? 13.828 -5.572 -11.265 1.00 92.44 299 VAL A CA 1
ATOM 2446 C C . VAL A 1 299 ? 12.729 -6.088 -12.189 1.00 92.44 299 VAL A C 1
ATOM 2448 O O . VAL A 1 299 ? 12.210 -7.179 -11.961 1.00 92.44 299 VAL A O 1
ATOM 2451 N N . MET A 1 300 ? 12.419 -5.347 -13.258 1.00 93.00 300 MET A N 1
ATOM 2452 C CA . MET A 1 300 ? 11.386 -5.747 -14.214 1.00 93.00 300 MET A CA 1
ATOM 2453 C C . MET A 1 300 ? 11.712 -7.058 -14.926 1.00 93.00 300 MET A C 1
ATOM 2455 O O . MET A 1 300 ? 10.864 -7.941 -15.003 1.00 93.00 300 MET A O 1
ATOM 2459 N N . LYS A 1 301 ? 12.948 -7.216 -15.398 1.00 92.12 301 LYS A N 1
ATOM 2460 C CA . LYS A 1 301 ? 13.439 -8.431 -16.053 1.00 92.12 301 LYS A CA 1
ATOM 2461 C C . LYS A 1 301 ? 13.383 -9.626 -15.105 1.00 92.12 301 LYS A C 1
ATOM 2463 O O . LYS A 1 301 ? 12.812 -10.645 -15.462 1.00 92.12 301 LYS A O 1
ATOM 2468 N N . SER A 1 302 ? 13.859 -9.477 -13.865 1.00 89.88 302 SER A N 1
ATOM 2469 C CA . SER A 1 302 ? 13.800 -10.553 -12.864 1.00 89.88 302 SER A CA 1
ATOM 2470 C C . SER A 1 302 ? 12.367 -10.997 -12.536 1.00 89.88 302 SER A C 1
ATOM 2472 O O . SER A 1 302 ? 12.131 -12.165 -12.223 1.00 89.88 302 SER A O 1
ATOM 2474 N N . GLU A 1 303 ? 11.400 -10.080 -12.586 1.00 87.62 303 GLU A N 1
ATOM 2475 C CA . GLU A 1 303 ? 9.981 -10.387 -12.384 1.00 87.62 303 GLU A CA 1
ATOM 2476 C C . GLU A 1 303 ? 9.354 -11.035 -13.634 1.00 87.62 303 GLU A C 1
ATOM 2478 O O . GLU A 1 303 ? 8.621 -12.014 -13.499 1.00 87.62 303 GLU A O 1
ATOM 2483 N N . LEU A 1 304 ? 9.692 -10.557 -14.837 1.00 87.62 304 LEU A N 1
ATOM 2484 C CA . LEU A 1 304 ? 9.280 -11.145 -16.120 1.00 87.62 304 LEU A CA 1
ATOM 2485 C C . LEU A 1 304 ? 9.862 -12.553 -16.339 1.00 87.62 304 LEU A C 1
ATOM 2487 O O . LEU A 1 304 ? 9.180 -13.412 -16.891 1.00 87.62 304 LEU A O 1
ATOM 2491 N N . ASP A 1 305 ? 11.080 -12.830 -15.870 1.00 87.44 305 ASP A N 1
ATOM 2492 C CA . ASP A 1 305 ? 11.719 -14.151 -15.979 1.00 87.44 305 ASP A CA 1
ATOM 2493 C C . ASP A 1 305 ? 10.951 -15.244 -15.234 1.00 87.44 305 ASP A C 1
ATOM 2495 O O . ASP A 1 305 ? 10.959 -16.401 -15.651 1.00 87.44 305 ASP A O 1
ATOM 2499 N N . LYS A 1 306 ? 10.254 -14.872 -14.154 1.00 83.62 306 LYS A N 1
ATOM 2500 C CA . LYS A 1 306 ? 9.403 -15.773 -13.362 1.00 83.62 306 LYS A CA 1
ATOM 2501 C C . LYS A 1 306 ? 8.036 -16.024 -14.015 1.00 83.62 306 LYS A C 1
ATOM 2503 O O . LYS A 1 306 ? 7.244 -16.792 -13.470 1.00 83.62 306 LYS A O 1
ATOM 2508 N N . MET A 1 307 ? 7.733 -15.355 -15.130 1.00 82.75 307 MET A N 1
ATOM 2509 C CA . MET A 1 307 ? 6.504 -15.553 -15.901 1.00 82.75 307 MET A CA 1
ATOM 2510 C C . MET A 1 307 ? 6.661 -16.666 -16.947 1.00 82.75 307 MET A C 1
ATOM 2512 O O . MET A 1 307 ? 7.715 -17.283 -17.088 1.00 82.75 307 MET A O 1
ATOM 2516 N N . VAL A 1 308 ? 5.583 -16.918 -17.689 1.00 82.00 308 VAL A N 1
ATOM 2517 C CA . VAL A 1 308 ? 5.553 -17.852 -18.822 1.00 82.00 308 VAL A CA 1
ATOM 2518 C C . VAL A 1 308 ? 6.460 -17.387 -19.970 1.00 82.00 308 VAL A C 1
ATOM 2520 O O . VAL A 1 308 ? 6.622 -16.190 -20.200 1.00 82.00 308 VAL A O 1
ATOM 2523 N N . ASP A 1 309 ? 7.031 -18.335 -20.719 1.00 83.75 309 ASP A N 1
ATOM 2524 C CA . ASP A 1 309 ? 7.969 -18.035 -21.817 1.00 83.75 309 ASP A CA 1
ATOM 2525 C C . ASP A 1 309 ? 7.315 -17.293 -22.989 1.00 83.75 309 ASP A C 1
ATOM 2527 O O . ASP A 1 309 ? 7.909 -16.386 -23.577 1.00 83.75 309 ASP A O 1
ATOM 2531 N N . ASN A 1 310 ? 6.067 -17.650 -23.295 1.00 84.31 310 ASN A N 1
ATOM 2532 C CA . ASN A 1 310 ? 5.247 -16.973 -24.290 1.00 84.31 310 ASN A CA 1
ATOM 2533 C C . ASN A 1 310 ? 4.124 -16.207 -23.595 1.00 84.31 310 ASN A C 1
ATOM 2535 O O . ASN A 1 310 ? 3.303 -16.792 -22.891 1.00 84.31 310 ASN A O 1
ATOM 2539 N N . ILE A 1 311 ? 4.082 -14.903 -23.838 1.00 84.81 311 ILE A N 1
ATOM 2540 C CA . ILE A 1 311 ? 3.131 -13.955 -23.262 1.00 84.81 311 ILE A CA 1
ATOM 2541 C C . ILE A 1 311 ? 2.064 -13.578 -24.292 1.00 84.81 311 ILE A C 1
ATOM 2543 O O . ILE A 1 311 ? 2.341 -13.436 -25.484 1.00 84.81 311 ILE A O 1
ATOM 2547 N N . GLN A 1 312 ? 0.829 -13.408 -23.837 1.00 85.31 312 GLN A N 1
ATOM 2548 C CA . GLN A 1 312 ? -0.323 -13.144 -24.699 1.00 85.31 312 GLN A CA 1
ATOM 2549 C C . GLN A 1 312 ? -0.564 -11.640 -24.857 1.00 85.31 312 GLN A C 1
ATOM 2551 O O . GLN A 1 312 ? -1.255 -11.038 -24.053 1.00 85.31 312 GLN A O 1
ATOM 2556 N N . VAL A 1 313 ? 0.000 -11.002 -25.882 1.00 83.50 313 VAL A N 1
ATOM 2557 C CA . VAL A 1 313 ? -0.007 -9.535 -26.027 1.00 83.50 313 VAL A CA 1
ATOM 2558 C C . VAL A 1 313 ? -1.296 -9.031 -26.710 1.00 83.50 313 VAL A C 1
ATOM 2560 O O . VAL A 1 313 ? -1.664 -9.577 -27.752 1.00 83.50 313 VAL A O 1
ATOM 2563 N N . PRO A 1 314 ? -1.958 -7.965 -26.208 1.00 86.94 314 PRO A N 1
ATOM 2564 C CA . PRO A 1 314 ? -1.644 -7.253 -24.967 1.00 86.94 314 PRO A CA 1
ATOM 2565 C C . PRO A 1 314 ? -1.917 -8.143 -23.755 1.00 86.94 314 PRO A C 1
ATOM 2567 O O . PRO A 1 314 ? -3.001 -8.702 -23.695 1.00 86.94 314 PRO A O 1
ATOM 2570 N N . PHE A 1 315 ? -0.993 -8.250 -22.795 1.00 85.25 315 PHE A N 1
ATOM 2571 C CA . PHE A 1 315 ? -1.211 -9.090 -21.609 1.00 85.25 315 PHE A CA 1
ATOM 2572 C C . PHE A 1 315 ? -1.451 -8.251 -20.366 1.00 85.25 315 PHE A C 1
ATOM 2574 O O . PHE A 1 315 ? -0.932 -7.144 -20.229 1.00 85.25 315 PHE A O 1
ATOM 2581 N N . SER A 1 316 ? -2.173 -8.822 -19.409 1.00 89.44 316 SER A N 1
ATOM 2582 C CA . SER A 1 316 ? -2.141 -8.400 -18.016 1.00 89.44 316 SER A CA 1
ATOM 2583 C C . SER A 1 316 ? -1.917 -9.618 -17.129 1.00 89.44 316 SER A C 1
ATOM 2585 O O . SER A 1 316 ? -2.694 -10.567 -17.177 1.00 89.44 316 SER A O 1
ATOM 2587 N N . TYR A 1 317 ? -0.858 -9.590 -16.324 1.00 89.31 317 TYR A N 1
ATOM 2588 C CA . TYR A 1 317 ? -0.547 -10.624 -15.343 1.00 89.31 317 TYR A CA 1
ATOM 2589 C C . TYR A 1 317 ? -0.592 -10.052 -13.934 1.00 89.31 317 TYR A C 1
ATOM 2591 O O . TYR A 1 317 ? -0.211 -8.903 -13.700 1.00 89.31 317 TYR A O 1
ATOM 2599 N N . ARG A 1 318 ? -1.014 -10.883 -12.980 1.00 91.19 318 ARG A N 1
ATOM 2600 C CA . ARG A 1 318 ? -0.897 -10.588 -11.552 1.00 91.19 318 ARG A CA 1
ATOM 2601 C C . ARG A 1 318 ? -0.342 -11.776 -10.778 1.00 91.19 318 ARG A C 1
ATOM 2603 O O . ARG A 1 318 ? -0.638 -12.921 -11.108 1.00 91.19 318 ARG A O 1
ATOM 2610 N N . ALA A 1 319 ? 0.407 -11.506 -9.719 1.00 91.00 319 ALA A N 1
ATOM 2611 C CA . ALA A 1 319 ? 0.873 -12.522 -8.781 1.00 91.00 319 ALA A CA 1
ATOM 2612 C C . ALA A 1 319 ? 0.950 -11.943 -7.366 1.00 91.00 319 ALA A C 1
ATOM 2614 O O . ALA A 1 319 ? 1.324 -10.784 -7.182 1.00 91.00 319 ALA A O 1
ATOM 2615 N N . PHE A 1 320 ? 0.620 -12.744 -6.354 1.00 91.38 320 PHE A N 1
ATOM 2616 C CA . PHE A 1 320 ? 0.895 -12.361 -4.972 1.00 91.38 320 PHE A CA 1
ATOM 2617 C C . PHE A 1 320 ? 2.397 -12.458 -4.701 1.00 91.38 320 PHE A C 1
ATOM 2619 O O . PHE A 1 320 ? 3.021 -13.476 -4.992 1.00 91.38 320 PHE A O 1
ATOM 2626 N N . ALA A 1 321 ? 2.969 -11.410 -4.110 1.00 89.94 321 ALA A N 1
ATOM 2627 C CA . ALA A 1 321 ? 4.399 -11.348 -3.811 1.00 89.94 321 ALA A CA 1
ATOM 2628 C C . ALA A 1 321 ? 4.811 -12.273 -2.648 1.00 89.94 321 ALA A C 1
ATOM 2630 O O . ALA A 1 321 ? 5.976 -12.634 -2.503 1.00 89.94 321 ALA A O 1
ATOM 2631 N N . SER A 1 322 ? 3.842 -12.682 -1.824 1.00 91.19 322 SER A N 1
ATOM 2632 C CA . SER A 1 322 ? 4.023 -13.615 -0.713 1.00 91.19 322 SER A CA 1
ATOM 2633 C C . SER A 1 322 ? 2.889 -14.631 -0.682 1.00 91.19 322 SER A C 1
ATOM 2635 O O . SER A 1 322 ? 1.732 -14.292 -0.937 1.00 91.19 322 SER A O 1
ATOM 2637 N N . LYS A 1 323 ? 3.216 -15.868 -0.293 1.00 90.94 323 LYS A N 1
ATOM 2638 C CA . LYS A 1 323 ? 2.226 -16.923 -0.042 1.00 90.94 323 LYS A CA 1
ATOM 2639 C C . LYS A 1 323 ? 1.315 -16.584 1.135 1.00 90.94 323 LYS A C 1
ATOM 2641 O O . LYS A 1 323 ? 0.166 -16.995 1.136 1.00 90.94 3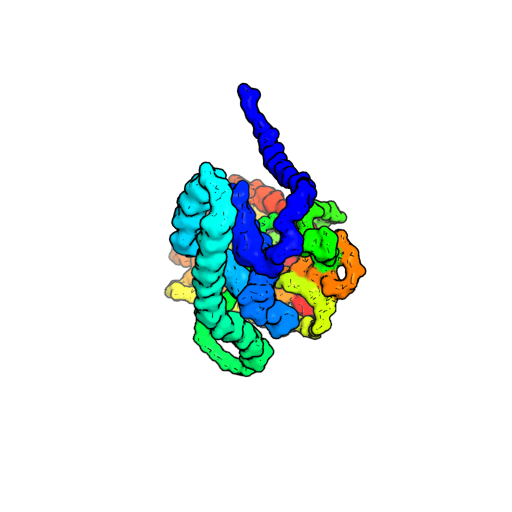23 LYS A O 1
ATOM 2646 N N . TYR A 1 324 ? 1.804 -15.855 2.131 1.00 92.25 324 TYR A N 1
ATOM 2647 C CA . TYR A 1 324 ? 1.016 -15.500 3.310 1.00 92.25 324 TYR A CA 1
ATOM 2648 C C . TYR A 1 324 ? 0.946 -13.982 3.465 1.00 92.25 324 TYR A C 1
ATOM 2650 O O . TYR A 1 324 ? 1.949 -13.305 3.204 1.00 92.25 324 TYR A O 1
ATOM 2658 N N . PRO A 1 325 ? -0.205 -13.438 3.889 1.00 93.44 325 PRO A N 1
ATOM 2659 C CA . PRO A 1 325 ? -0.327 -12.017 4.155 1.00 93.44 325 PRO A CA 1
ATOM 2660 C C . PRO A 1 325 ? 0.509 -11.609 5.370 1.00 93.44 325 PRO A C 1
ATOM 2662 O O . PRO A 1 325 ? 0.861 -12.432 6.227 1.00 93.44 325 PRO A O 1
ATOM 2665 N N . TYR A 1 326 ? 0.788 -10.316 5.450 1.00 93.19 326 TYR A N 1
ATOM 2666 C CA . TYR A 1 326 ? 1.437 -9.697 6.596 1.00 93.19 326 TYR A CA 1
ATOM 2667 C C . TYR A 1 326 ? 0.414 -8.924 7.416 1.00 93.19 326 TYR A C 1
ATOM 2669 O O . TYR A 1 326 ? -0.540 -8.392 6.862 1.00 93.19 326 TYR A O 1
ATOM 2677 N N . VAL A 1 327 ? 0.607 -8.853 8.725 1.00 92.19 327 VAL A N 1
ATOM 2678 C CA . VAL A 1 327 ? -0.244 -8.108 9.648 1.00 92.19 327 VAL A CA 1
ATOM 2679 C C . VAL A 1 327 ? 0.604 -7.185 10.500 1.00 92.19 327 VAL A C 1
ATOM 2681 O O . VAL A 1 327 ? 1.695 -7.556 10.931 1.00 92.19 327 VAL A O 1
ATOM 2684 N N . ARG A 1 328 ? 0.090 -6.002 10.788 1.00 90.06 328 ARG A N 1
ATOM 2685 C CA . ARG A 1 328 ? 0.605 -5.135 11.843 1.00 90.06 328 ARG A CA 1
ATOM 2686 C C . ARG A 1 328 ? -0.550 -4.585 12.662 1.00 90.06 328 ARG A C 1
ATOM 2688 O O . ARG A 1 328 ? -1.710 -4.733 12.283 1.00 90.06 328 ARG A O 1
ATOM 2695 N N . TYR A 1 329 ? -0.220 -3.994 13.797 1.00 88.50 329 TYR A N 1
ATOM 2696 C CA . TYR A 1 329 ? -1.198 -3.521 14.765 1.00 88.50 329 TYR A CA 1
ATOM 2697 C C . TYR A 1 329 ? -0.994 -2.026 14.964 1.00 88.50 329 TYR A C 1
ATOM 2699 O O . TYR A 1 329 ? 0.121 -1.598 15.258 1.00 88.50 329 TYR A O 1
ATOM 2707 N N . LEU A 1 330 ? -2.060 -1.260 14.758 1.00 87.94 330 LEU A N 1
ATOM 2708 C CA . LEU A 1 330 ? -2.085 0.192 14.879 1.00 87.94 330 LEU A CA 1
ATOM 2709 C C . LEU A 1 330 ? -2.849 0.537 16.162 1.00 87.94 330 LEU A C 1
ATOM 2711 O O . LEU A 1 330 ? -4.016 0.163 16.307 1.00 87.94 330 LEU A O 1
ATOM 2715 N N . TYR A 1 331 ? -2.170 1.153 17.126 1.00 87.31 331 TYR A N 1
ATOM 2716 C CA . TYR A 1 331 ? -2.749 1.579 18.399 1.00 87.31 331 TYR A CA 1
ATOM 2717 C C . TYR A 1 331 ? -1.809 2.544 19.143 1.00 87.31 331 TYR A C 1
ATOM 2719 O O . TYR A 1 331 ? -0.608 2.593 18.881 1.00 87.31 331 TYR A O 1
ATOM 2727 N N . SER A 1 332 ? -2.365 3.272 20.112 1.00 85.06 332 SER A N 1
ATOM 2728 C CA . SER A 1 332 ? -1.657 4.071 21.116 1.00 85.06 332 SER A CA 1
ATOM 2729 C C . SER A 1 332 ? -1.708 3.380 22.484 1.00 85.06 332 SER A C 1
ATOM 2731 O O . SER A 1 332 ? -2.755 2.867 22.889 1.00 85.06 332 SER A O 1
ATOM 2733 N N . ASP A 1 333 ? -0.588 3.387 23.212 1.00 82.88 333 ASP A N 1
ATOM 2734 C CA . ASP A 1 333 ? -0.474 2.842 24.574 1.00 82.88 333 ASP A CA 1
ATOM 2735 C C . ASP A 1 333 ? -0.824 3.878 25.673 1.00 82.88 333 ASP A C 1
ATOM 2737 O O . ASP A 1 333 ? -0.628 3.608 26.852 1.00 82.88 333 ASP A O 1
ATOM 2741 N N . GLU A 1 334 ? -1.383 5.048 25.335 1.00 75.69 334 GLU A N 1
ATOM 2742 C CA . GLU A 1 334 ? -1.725 6.136 26.285 1.00 75.69 334 GLU A CA 1
ATOM 2743 C C . GLU A 1 334 ? -2.864 5.813 27.288 1.00 75.69 334 GLU A C 1
ATOM 2745 O O . GLU A 1 334 ? -3.322 6.683 28.030 1.00 75.69 334 GLU A O 1
ATOM 2750 N N . GLY A 1 335 ? -3.353 4.572 27.313 1.00 71.50 335 GLY A N 1
ATOM 2751 C CA . GLY A 1 335 ? -4.445 4.113 28.172 1.00 71.50 335 GLY A CA 1
ATOM 2752 C C . GLY A 1 335 ? -3.988 3.442 29.473 1.00 71.50 335 GLY A C 1
ATOM 2753 O O . GLY A 1 335 ? -2.866 2.947 29.571 1.00 71.50 335 GLY A O 1
ATOM 2754 N N . GLN A 1 336 ? -4.876 3.364 30.470 1.00 74.31 336 GLN A N 1
ATOM 2755 C CA . GLN A 1 336 ? -4.634 2.564 31.676 1.00 74.31 336 GLN A CA 1
ATOM 2756 C C . GLN A 1 336 ? -5.118 1.132 31.462 1.00 74.31 336 GLN A C 1
ATOM 2758 O O . GLN A 1 336 ? -6.284 0.896 31.150 1.00 74.31 336 GLN A O 1
ATOM 2763 N N . ASN A 1 337 ? -4.221 0.164 31.645 1.00 76.31 337 ASN A N 1
ATOM 2764 C CA . ASN A 1 337 ? -4.555 -1.246 31.491 1.00 76.31 337 ASN A CA 1
ATOM 2765 C C . ASN A 1 337 ? -5.499 -1.709 32.615 1.00 76.31 337 ASN A C 1
ATOM 2767 O O . ASN A 1 337 ? -5.060 -2.047 33.712 1.00 76.31 337 ASN A O 1
ATOM 2771 N N . ASN A 1 338 ? -6.797 -1.737 32.317 1.00 72.00 338 ASN A N 1
ATOM 2772 C CA . ASN A 1 338 ? -7.849 -2.258 33.189 1.00 72.00 338 ASN A CA 1
ATOM 2773 C C . ASN A 1 338 ? -8.207 -3.727 32.884 1.00 72.00 338 ASN A C 1
ATOM 2775 O O . ASN A 1 338 ? -9.178 -4.239 33.433 1.00 72.00 338 ASN A O 1
ATOM 2779 N N . PHE A 1 339 ? -7.458 -4.394 31.993 1.00 75.06 339 PHE A N 1
ATOM 2780 C CA . PHE A 1 339 ? -7.687 -5.757 31.485 1.00 75.06 339 PHE A CA 1
ATOM 2781 C C . PHE A 1 339 ? -9.052 -6.017 30.813 1.00 75.06 339 PHE A C 1
ATOM 2783 O O . PHE A 1 339 ? -9.263 -7.108 30.283 1.00 75.06 339 PHE A O 1
ATOM 2790 N N . ALA A 1 340 ? -9.966 -5.043 30.780 1.00 80.19 340 ALA A N 1
ATOM 2791 C CA . ALA A 1 340 ? -11.289 -5.181 30.170 1.00 80.19 340 ALA A CA 1
ATOM 2792 C C . ALA A 1 340 ? -11.232 -5.091 28.635 1.00 80.19 340 ALA A C 1
ATOM 2794 O O . ALA A 1 340 ? -12.016 -5.729 27.923 1.00 80.19 340 ALA A O 1
ATOM 2795 N N . TYR A 1 341 ? -10.276 -4.321 28.117 1.00 85.19 341 TYR A N 1
ATOM 2796 C CA . TYR A 1 341 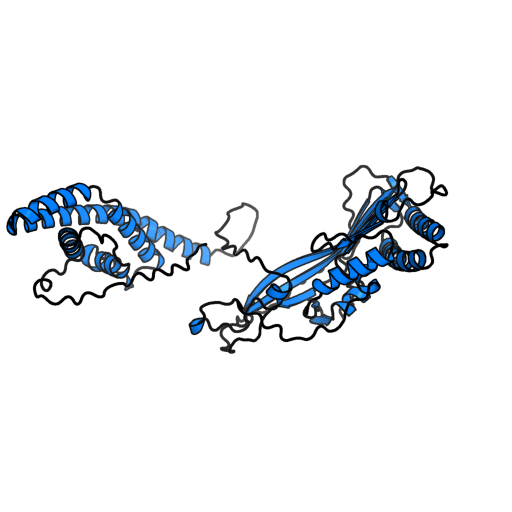? -10.094 -4.083 26.692 1.00 85.19 341 TYR A CA 1
ATOM 2797 C C . TYR A 1 341 ? -8.623 -4.215 26.310 1.00 85.19 341 TYR A C 1
ATOM 2799 O O . TYR A 1 341 ? -7.759 -3.689 26.992 1.00 85.19 341 TYR A O 1
ATOM 2807 N N . ASP A 1 342 ? -8.344 -4.891 25.199 1.00 88.31 342 ASP A N 1
ATOM 2808 C CA . ASP A 1 342 ? -7.061 -4.811 24.493 1.00 88.31 342 ASP A CA 1
ATOM 2809 C C . ASP A 1 342 ? -7.378 -4.550 23.017 1.00 88.31 342 ASP A C 1
ATOM 2811 O O . ASP A 1 342 ? -7.441 -5.475 22.199 1.00 88.31 342 ASP A O 1
ATOM 2815 N N . LEU A 1 343 ? -7.716 -3.295 22.714 1.00 90.06 343 LEU A N 1
ATOM 2816 C CA . LEU A 1 343 ? -8.120 -2.868 21.380 1.00 90.06 343 LEU A CA 1
ATOM 2817 C C . LEU A 1 343 ? -6.896 -2.673 20.494 1.00 90.06 343 LEU A C 1
ATOM 2819 O O . LEU A 1 343 ? -6.000 -1.895 20.793 1.00 90.06 343 LEU A O 1
ATOM 2823 N N . GLN A 1 344 ? -6.861 -3.360 19.364 1.00 89.62 344 GLN A N 1
ATOM 2824 C CA . GLN A 1 344 ? -5.799 -3.191 18.380 1.00 89.62 344 GLN A CA 1
ATOM 2825 C C . GLN A 1 344 ? -6.448 -3.087 17.011 1.00 89.62 344 GLN A C 1
ATOM 2827 O O . GLN A 1 344 ? -7.330 -3.879 16.689 1.00 89.62 344 GLN A O 1
ATOM 2832 N N . LEU A 1 345 ? -6.046 -2.120 16.193 1.00 90.62 345 LEU A N 1
ATOM 2833 C CA . LEU A 1 345 ? -6.463 -2.102 14.799 1.00 90.62 345 LEU A CA 1
ATOM 2834 C C . LEU A 1 345 ? -5.502 -2.992 14.006 1.00 90.62 345 LEU A C 1
ATOM 2836 O O . LEU A 1 345 ? -4.348 -2.636 13.785 1.00 90.62 345 LEU A O 1
ATOM 2840 N N . GLU A 1 346 ? -5.961 -4.180 13.620 1.00 90.31 346 GLU A N 1
ATOM 2841 C CA . GLU A 1 346 ? -5.220 -5.082 12.741 1.00 90.31 346 GLU A CA 1
ATOM 2842 C C . GLU A 1 346 ? -5.261 -4.541 11.311 1.00 90.31 346 GLU A C 1
ATOM 2844 O O . GLU A 1 346 ? -6.328 -4.424 10.713 1.00 90.31 346 GLU A O 1
ATOM 2849 N N . GLU A 1 347 ? -4.094 -4.245 10.745 1.00 91.69 347 GLU A N 1
ATOM 2850 C CA . GLU A 1 347 ? -3.926 -3.967 9.323 1.00 91.69 347 GLU A CA 1
ATOM 2851 C C . GLU A 1 347 ? -3.254 -5.172 8.668 1.00 91.69 347 GLU A C 1
ATOM 2853 O O . GLU A 1 347 ? -2.082 -5.464 8.912 1.00 91.69 347 GLU A O 1
ATOM 2858 N N . VAL A 1 348 ? -4.009 -5.883 7.834 1.00 92.44 348 VAL A N 1
ATOM 2859 C CA . VAL A 1 348 ? -3.535 -7.023 7.049 1.00 92.44 348 VAL A CA 1
ATOM 2860 C C . VAL A 1 348 ? -3.252 -6.565 5.625 1.00 92.44 348 VAL A C 1
ATOM 2862 O O . VAL A 1 348 ? -4.102 -5.949 4.985 1.00 92.44 348 VAL A O 1
ATOM 2865 N N . MET A 1 349 ? -2.079 -6.905 5.103 1.00 92.31 349 MET A N 1
ATOM 2866 C CA . MET A 1 349 ? -1.638 -6.542 3.767 1.00 92.31 349 MET A CA 1
ATOM 2867 C C . MET A 1 349 ? -1.251 -7.770 2.943 1.00 92.31 349 MET A C 1
ATOM 2869 O O . MET A 1 349 ? -0.401 -8.577 3.335 1.00 92.31 349 MET A O 1
ATOM 2873 N N . SER A 1 350 ? -1.826 -7.845 1.744 1.00 93.69 350 SER A N 1
ATOM 2874 C CA . SER A 1 350 ? -1.441 -8.788 0.696 1.00 93.69 350 SER A CA 1
ATOM 2875 C C . SER A 1 350 ? -0.803 -8.020 -0.473 1.00 93.69 350 SER A C 1
ATOM 2877 O O . SER A 1 350 ? -1.528 -7.368 -1.232 1.00 93.69 350 SER A O 1
ATOM 2879 N N . PRO A 1 351 ? 0.533 -8.056 -0.626 1.00 93.12 351 PRO A N 1
ATOM 2880 C CA . PRO A 1 351 ? 1.224 -7.402 -1.735 1.00 93.12 351 PRO A CA 1
ATOM 2881 C C . PRO A 1 351 ? 1.008 -8.164 -3.049 1.00 93.12 351 PRO A C 1
ATOM 2883 O O . PRO A 1 351 ? 1.141 -9.390 -3.101 1.00 93.12 351 PRO A O 1
ATOM 2886 N N . ILE A 1 352 ? 0.677 -7.434 -4.113 1.00 92.44 352 ILE A N 1
ATOM 2887 C CA . ILE A 1 352 ? 0.366 -7.964 -5.444 1.00 92.44 352 ILE A CA 1
ATOM 2888 C C . ILE A 1 352 ? 1.245 -7.254 -6.470 1.00 92.44 352 ILE A C 1
ATOM 2890 O O . ILE A 1 352 ? 1.244 -6.027 -6.551 1.00 92.44 352 ILE A O 1
ATOM 2894 N N . TYR A 1 353 ? 1.956 -8.030 -7.280 1.00 91.69 353 TYR A N 1
ATOM 2895 C CA . TYR A 1 353 ? 2.620 -7.541 -8.480 1.00 91.69 353 TYR A CA 1
ATOM 2896 C C . TYR A 1 353 ? 1.665 -7.616 -9.657 1.00 91.69 353 TYR A C 1
ATOM 2898 O O . TYR A 1 353 ? 1.032 -8.647 -9.882 1.00 91.69 353 TYR A O 1
ATOM 2906 N N . MET A 1 354 ? 1.576 -6.527 -10.406 1.00 92.44 354 MET A N 1
ATOM 2907 C CA . MET A 1 354 ? 0.799 -6.413 -11.625 1.00 92.44 354 MET A CA 1
ATOM 2908 C C . MET A 1 354 ? 1.706 -5.974 -12.764 1.00 92.44 354 MET A C 1
ATOM 2910 O O . MET A 1 354 ? 2.469 -5.017 -12.640 1.00 92.44 354 MET A O 1
ATOM 2914 N N . TYR A 1 355 ? 1.589 -6.667 -13.885 1.00 92.00 355 TYR A N 1
ATOM 2915 C CA . TYR A 1 355 ? 2.282 -6.334 -15.114 1.00 92.00 355 TYR A CA 1
ATOM 2916 C C . TYR A 1 355 ? 1.295 -6.232 -16.254 1.00 92.00 355 TYR A C 1
ATOM 2918 O O . TYR A 1 355 ? 0.402 -7.064 -16.399 1.00 92.00 355 TYR A O 1
ATOM 2926 N N . HIS A 1 356 ? 1.492 -5.229 -17.089 1.00 91.00 356 HIS A N 1
ATOM 2927 C CA . HIS A 1 356 ? 0.791 -5.091 -18.346 1.00 91.00 356 HIS A CA 1
ATOM 2928 C C . HIS A 1 356 ? 1.799 -4.761 -19.428 1.00 91.00 356 HIS A C 1
ATOM 2930 O O . HIS A 1 356 ? 2.668 -3.917 -19.210 1.00 91.00 356 HIS A O 1
ATOM 2936 N N . ALA A 1 357 ? 1.667 -5.379 -20.596 1.00 88.88 357 ALA A N 1
ATOM 2937 C CA . ALA A 1 357 ? 2.372 -4.881 -21.761 1.00 88.88 357 ALA A CA 1
ATOM 2938 C C . ALA A 1 357 ? 1.559 -5.011 -23.040 1.00 88.88 357 ALA A C 1
ATOM 2940 O O . ALA A 1 357 ? 0.791 -5.955 -23.239 1.00 88.88 357 ALA A O 1
ATOM 2941 N N . GLN A 1 358 ? 1.812 -4.068 -23.935 1.00 88.56 358 GLN A N 1
ATOM 2942 C CA . GLN A 1 358 ? 1.321 -4.029 -25.293 1.00 88.56 358 GLN A CA 1
ATOM 2943 C C . GLN A 1 358 ? 2.509 -3.766 -26.220 1.00 88.56 358 GLN A C 1
ATOM 2945 O O . GLN A 1 358 ? 3.299 -2.849 -26.004 1.00 88.56 358 GLN A O 1
ATOM 2950 N N . ILE A 1 359 ? 2.629 -4.586 -27.259 1.00 83.81 359 ILE A N 1
ATOM 2951 C CA . ILE A 1 359 ? 3.676 -4.473 -28.273 1.00 83.81 359 ILE A CA 1
ATOM 2952 C C . ILE A 1 359 ? 2.984 -4.190 -29.593 1.00 83.81 359 ILE A C 1
ATOM 2954 O O . ILE A 1 359 ? 2.093 -4.935 -30.012 1.00 83.81 359 ILE A O 1
ATOM 2958 N N . VAL A 1 360 ? 3.389 -3.110 -30.247 1.00 76.00 360 VAL A N 1
ATOM 2959 C CA . VAL A 1 360 ? 2.932 -2.792 -31.597 1.00 76.00 360 VAL A CA 1
ATOM 2960 C C . VAL A 1 360 ? 3.966 -3.369 -32.555 1.00 76.00 360 VAL A C 1
ATOM 2962 O O . VAL A 1 360 ? 5.155 -3.103 -32.415 1.00 76.00 360 VAL A O 1
ATOM 2965 N N . ARG A 1 361 ? 3.527 -4.193 -33.516 1.00 62.25 361 ARG A N 1
ATOM 2966 C CA . ARG A 1 361 ? 4.383 -4.908 -34.489 1.00 62.25 361 ARG A CA 1
ATOM 2967 C C . ARG A 1 361 ? 5.048 -3.982 -35.532 1.00 62.25 361 ARG A C 1
ATOM 2969 O O . ARG A 1 361 ? 5.172 -4.355 -36.694 1.00 62.25 361 ARG A O 1
ATOM 2976 N N . SER A 1 362 ? 5.459 -2.775 -35.159 1.00 56.25 362 SER A N 1
ATOM 2977 C CA . SER A 1 362 ? 6.427 -2.000 -35.936 1.00 56.25 362 SER A CA 1
ATOM 2978 C C . SER A 1 362 ? 7.830 -2.477 -35.569 1.00 56.25 362 SER A C 1
ATOM 2980 O O . SER A 1 362 ? 8.086 -2.774 -34.402 1.00 56.25 362 SER A O 1
ATOM 2982 N N . ALA A 1 363 ? 8.730 -2.581 -36.548 1.00 53.12 363 ALA A N 1
ATOM 2983 C CA . ALA A 1 363 ? 10.114 -2.970 -36.302 1.00 53.12 363 ALA A CA 1
ATOM 2984 C C . ALA A 1 363 ? 10.707 -2.130 -35.158 1.00 53.12 363 ALA A C 1
ATOM 2986 O O . ALA A 1 363 ? 10.543 -0.909 -35.146 1.00 53.12 363 ALA A O 1
ATOM 2987 N N . TYR A 1 364 ? 11.388 -2.788 -34.213 1.00 56.44 364 TYR A N 1
ATOM 2988 C CA . TYR A 1 364 ? 12.297 -2.146 -33.262 1.00 56.44 364 TYR A CA 1
ATOM 2989 C C . TYR A 1 364 ? 13.458 -1.540 -34.066 1.00 56.44 364 TYR A C 1
ATOM 2991 O O . TYR A 1 364 ? 14.539 -2.115 -34.143 1.00 56.44 364 TYR A O 1
ATOM 2999 N N . GLY A 1 365 ? 13.196 -0.453 -34.788 1.00 55.00 365 GLY A N 1
ATOM 3000 C CA . GLY A 1 365 ? 14.234 0.359 -35.402 1.00 55.00 365 GLY A CA 1
ATOM 3001 C C . GLY A 1 365 ? 14.914 1.199 -34.330 1.00 55.00 365 GLY A C 1
ATOM 3002 O O . GLY A 1 365 ? 14.335 1.393 -33.258 1.00 55.00 365 GLY A O 1
ATOM 3003 N N . ASP A 1 366 ? 16.104 1.710 -34.645 1.00 58.56 366 ASP A N 1
ATOM 3004 C CA . ASP A 1 366 ? 16.830 2.709 -33.855 1.00 58.56 366 ASP A CA 1
ATOM 3005 C C . ASP A 1 366 ? 15.979 3.975 -33.714 1.00 58.56 366 ASP A C 1
ATOM 3007 O O . ASP A 1 366 ? 16.083 4.941 -34.467 1.00 58.56 366 ASP A O 1
ATOM 3011 N N . SER A 1 367 ? 15.039 3.918 -32.781 1.00 63.88 367 SER A N 1
ATOM 3012 C CA . SER A 1 367 ? 14.053 4.956 -32.566 1.00 63.88 367 SER A CA 1
ATOM 3013 C C . SER A 1 367 ? 14.658 5.906 -31.555 1.00 63.88 367 SER A C 1
ATOM 3015 O O . SER A 1 367 ? 14.952 5.511 -30.426 1.00 63.88 367 SER A O 1
ATOM 3017 N N . ILE A 1 368 ? 14.856 7.157 -31.963 1.00 80.31 368 ILE A N 1
ATOM 3018 C CA . ILE A 1 368 ? 15.252 8.223 -31.046 1.00 80.31 368 ILE A CA 1
ATOM 3019 C C . ILE A 1 368 ? 14.208 8.263 -29.925 1.00 80.31 368 ILE A C 1
ATOM 3021 O O . ILE A 1 368 ? 13.009 8.368 -30.194 1.00 80.31 368 ILE A O 1
ATOM 3025 N N . LEU A 1 369 ? 14.659 8.120 -28.676 1.00 87.50 369 LEU A N 1
ATOM 3026 C CA . LEU A 1 369 ? 13.760 8.200 -27.532 1.00 87.50 369 LEU A CA 1
ATOM 3027 C C . LEU A 1 369 ? 13.172 9.617 -27.463 1.00 87.50 369 LEU A C 1
ATOM 3029 O O . LEU A 1 369 ? 13.935 10.584 -27.555 1.00 87.50 369 LEU A O 1
ATOM 3033 N N . PRO A 1 370 ? 11.848 9.759 -27.284 1.00 90.50 370 PRO A N 1
ATOM 3034 C CA . PRO A 1 370 ? 11.256 11.064 -27.034 1.00 90.50 370 PRO A CA 1
ATOM 3035 C C . PRO A 1 370 ? 11.761 11.642 -25.696 1.00 90.50 370 PRO A C 1
ATOM 3037 O O . PRO A 1 370 ? 12.399 10.926 -24.908 1.00 90.50 370 PRO A O 1
ATOM 3040 N N . PRO A 1 371 ? 11.483 12.926 -25.407 1.00 91.06 371 PRO A N 1
ATOM 3041 C CA . PRO A 1 371 ? 11.757 13.517 -24.102 1.00 91.06 371 PRO A CA 1
ATOM 3042 C C . PRO A 1 371 ? 11.260 12.628 -22.956 1.00 91.06 371 PRO A C 1
ATOM 3044 O O . PRO A 1 371 ? 10.171 12.055 -23.024 1.00 91.06 371 PRO A O 1
ATOM 3047 N N . LEU A 1 372 ? 12.061 12.503 -21.892 1.00 91.81 372 LEU A N 1
ATOM 3048 C CA . LEU A 1 372 ? 11.810 11.570 -20.786 1.00 91.81 372 LEU A CA 1
ATOM 3049 C C . LEU A 1 372 ? 10.369 11.612 -20.229 1.00 91.81 372 LEU A C 1
ATOM 3051 O O . LEU A 1 372 ? 9.791 10.532 -20.078 1.00 91.81 372 LEU A O 1
ATOM 3055 N N . PRO A 1 373 ? 9.754 12.787 -19.975 1.00 91.81 373 PRO A N 1
ATOM 3056 C CA . PRO A 1 373 ? 8.407 12.860 -19.398 1.00 91.81 373 PRO A CA 1
ATOM 3057 C C . PRO A 1 373 ? 7.303 12.272 -20.290 1.00 91.81 373 PRO A C 1
ATOM 3059 O O . PRO A 1 373 ? 6.229 11.904 -19.803 1.00 91.81 373 PRO A O 1
ATOM 3062 N N . GLU A 1 374 ? 7.544 12.184 -21.601 1.00 92.38 374 GLU A N 1
ATOM 3063 C CA . GLU A 1 374 ? 6.560 11.684 -22.562 1.00 92.38 374 GLU A CA 1
ATOM 3064 C C . GLU A 1 374 ? 6.418 10.164 -22.484 1.00 92.38 374 GLU A C 1
ATOM 3066 O O . GLU A 1 374 ? 5.307 9.635 -22.583 1.00 92.38 374 GLU A O 1
ATOM 3071 N N . TRP A 1 375 ? 7.525 9.456 -22.245 1.00 93.44 375 TRP A N 1
ATOM 3072 C CA . TRP A 1 375 ? 7.546 7.997 -22.291 1.00 93.44 375 TRP A CA 1
ATOM 3073 C C . TRP A 1 375 ? 7.787 7.326 -20.942 1.00 93.44 375 TRP A C 1
ATOM 3075 O O . TRP A 1 375 ? 7.333 6.200 -20.764 1.00 93.44 375 TRP A O 1
ATOM 3085 N N . PHE A 1 376 ? 8.444 7.971 -19.979 1.00 95.44 376 PHE A N 1
ATOM 3086 C CA . PHE A 1 376 ? 8.724 7.384 -18.670 1.00 95.44 376 PHE A CA 1
ATOM 3087 C C . PHE A 1 376 ? 7.918 8.077 -17.573 1.00 95.44 376 PHE A C 1
ATOM 3089 O O . PHE A 1 376 ? 7.967 9.296 -17.431 1.00 95.44 376 PHE A O 1
ATOM 3096 N N . LYS A 1 377 ? 7.186 7.302 -16.764 1.00 95.88 377 LYS A N 1
ATOM 3097 C CA . LYS A 1 377 ? 6.429 7.839 -15.621 1.00 95.88 377 LYS A CA 1
ATOM 3098 C C . LYS A 1 377 ? 6.610 6.978 -14.384 1.00 95.88 377 LYS A C 1
ATOM 3100 O O . LYS A 1 377 ? 6.586 5.748 -14.462 1.00 95.88 377 LYS A O 1
ATOM 3105 N N . LEU A 1 378 ? 6.717 7.652 -13.244 1.00 96.25 378 LEU A N 1
ATOM 3106 C CA . LEU A 1 378 ? 6.789 7.048 -11.923 1.00 96.25 378 LEU A CA 1
ATOM 3107 C C . LEU A 1 378 ? 5.644 7.592 -11.064 1.00 96.25 378 LEU A C 1
ATOM 3109 O O . LEU A 1 378 ? 5.509 8.805 -10.902 1.00 96.25 378 LEU A O 1
ATOM 3113 N N . GLU A 1 379 ? 4.798 6.699 -10.560 1.00 96.12 379 GLU A N 1
ATOM 3114 C CA . GLU A 1 379 ? 3.583 7.049 -9.820 1.00 96.12 379 GLU A CA 1
ATOM 3115 C C . GLU A 1 379 ? 3.502 6.277 -8.496 1.00 96.12 379 GLU A C 1
ATOM 3117 O O . GLU A 1 379 ? 3.809 5.086 -8.431 1.00 96.12 379 GLU A O 1
ATOM 3122 N N . CYS A 1 380 ? 3.069 6.951 -7.432 1.00 93.00 380 CYS A N 1
ATOM 3123 C CA . CYS A 1 380 ? 2.746 6.337 -6.152 1.00 93.00 380 CYS A CA 1
ATOM 3124 C C . CYS A 1 380 ? 1.333 5.767 -6.236 1.00 93.00 380 CYS A C 1
ATOM 3126 O O . CYS A 1 380 ? 0.376 6.501 -6.454 1.00 93.00 380 CYS A O 1
ATOM 3128 N N . VAL A 1 381 ? 1.174 4.463 -6.041 1.00 91.50 381 VAL A N 1
ATOM 3129 C CA . VAL A 1 381 ? -0.129 3.792 -6.197 1.00 91.50 381 VAL A CA 1
ATOM 3130 C C . VAL A 1 381 ? -1.045 4.054 -4.996 1.00 91.50 381 VAL A C 1
ATOM 3132 O O . VAL A 1 381 ? -2.252 3.865 -5.091 1.00 91.50 381 VAL A O 1
ATOM 3135 N N . VAL A 1 382 ? -0.488 4.512 -3.869 1.00 85.81 382 VAL A N 1
ATOM 3136 C CA . VAL A 1 382 ? -1.255 4.833 -2.653 1.00 85.81 382 VAL A CA 1
ATOM 3137 C C . VAL A 1 382 ? -2.093 6.100 -2.833 1.00 85.81 382 VAL A C 1
ATOM 3139 O O . VAL A 1 382 ? -3.249 6.124 -2.431 1.00 85.81 382 VAL A O 1
ATOM 3142 N N . CYS A 1 383 ? -1.514 7.148 -3.422 1.00 87.38 383 CYS A N 1
ATOM 3143 C CA . CYS A 1 383 ? -2.124 8.481 -3.505 1.00 87.38 383 CYS A CA 1
ATOM 3144 C C . CYS A 1 383 ? -2.162 9.058 -4.929 1.00 87.38 383 CYS A C 1
ATOM 3146 O O . CYS A 1 383 ? -2.548 10.207 -5.116 1.00 87.38 383 CYS A O 1
ATOM 3148 N N . HIS A 1 384 ? -1.729 8.285 -5.928 1.00 92.69 384 HIS A N 1
ATOM 3149 C CA . HIS A 1 384 ? -1.656 8.676 -7.340 1.00 92.69 384 HIS A CA 1
ATOM 3150 C C . HIS A 1 384 ? -0.734 9.865 -7.649 1.00 92.69 384 HIS A C 1
ATOM 3152 O O . HIS A 1 384 ? -0.805 10.438 -8.738 1.00 92.69 384 HIS A O 1
ATOM 3158 N N . TYR A 1 385 ? 0.179 10.211 -6.734 1.00 94.31 385 TYR A N 1
ATOM 3159 C CA . TYR A 1 385 ? 1.214 11.206 -6.999 1.00 94.31 385 TYR A CA 1
ATOM 3160 C C . TYR A 1 385 ? 2.108 10.757 -8.154 1.00 94.31 385 TYR A C 1
ATOM 3162 O O . TYR A 1 385 ? 2.664 9.657 -8.125 1.00 94.31 385 TYR A O 1
ATOM 3170 N N . ARG A 1 386 ? 2.280 11.623 -9.153 1.00 96.00 386 ARG A N 1
ATOM 3171 C CA . ARG A 1 386 ? 3.174 11.403 -10.292 1.00 96.00 386 ARG A CA 1
ATOM 3172 C C . ARG A 1 386 ? 4.399 12.282 -10.128 1.00 96.00 386 ARG A C 1
ATOM 3174 O O . ARG A 1 386 ? 4.265 13.498 -10.038 1.00 96.00 386 ARG A O 1
ATOM 3181 N N . ALA A 1 387 ? 5.575 11.666 -10.115 1.00 95.00 387 ALA A N 1
ATOM 3182 C CA . ALA A 1 387 ? 6.817 12.419 -10.089 1.00 95.00 387 ALA A CA 1
ATOM 3183 C C . ALA A 1 387 ? 7.005 13.169 -11.413 1.00 95.00 387 ALA A C 1
ATOM 3185 O O . ALA A 1 387 ? 6.814 12.606 -12.494 1.00 95.00 387 ALA A O 1
ATOM 3186 N N . THR A 1 388 ? 7.375 14.440 -11.307 1.00 92.88 388 THR A N 1
ATOM 3187 C CA . THR A 1 388 ? 7.596 15.350 -12.435 1.00 92.88 388 THR A CA 1
ATOM 3188 C C . THR A 1 388 ? 9.053 15.784 -12.465 1.00 92.88 388 THR A C 1
ATOM 3190 O O . THR A 1 388 ? 9.662 15.968 -11.414 1.00 92.88 388 THR A O 1
ATOM 3193 N N . GLY A 1 389 ? 9.600 15.969 -13.660 1.00 92.19 389 GLY A N 1
ATOM 3194 C CA . GLY A 1 389 ? 10.968 16.431 -13.872 1.00 92.19 389 GLY A CA 1
ATOM 3195 C C . GLY A 1 389 ? 11.395 16.162 -15.306 1.00 92.19 389 GLY A C 1
ATOM 3196 O O . GLY A 1 389 ? 10.927 15.197 -15.911 1.00 92.19 389 GLY A O 1
ATOM 3197 N N . ASP A 1 390 ? 12.277 17.000 -15.835 1.00 91.56 390 ASP A N 1
ATOM 3198 C CA . ASP A 1 390 ? 12.807 16.856 -17.193 1.00 91.56 390 ASP A CA 1
ATOM 3199 C C . ASP A 1 390 ? 13.934 15.816 -17.232 1.00 91.56 390 ASP A C 1
ATOM 3201 O O . ASP A 1 390 ? 14.187 15.175 -18.257 1.00 91.56 390 ASP A O 1
ATOM 3205 N N . THR A 1 391 ? 14.585 15.593 -16.085 1.00 93.00 391 THR A N 1
ATOM 3206 C CA . THR A 1 391 ? 15.633 14.587 -15.910 1.00 93.00 391 THR A CA 1
ATOM 3207 C C . THR A 1 391 ? 15.191 13.428 -15.015 1.00 93.00 391 THR A C 1
ATOM 3209 O O . THR A 1 391 ? 14.352 13.553 -14.123 1.00 93.00 391 THR A O 1
ATOM 3212 N N . ILE A 1 392 ? 15.814 12.259 -15.199 1.00 93.31 392 ILE A N 1
ATOM 3213 C CA . ILE A 1 392 ? 15.534 11.076 -14.367 1.00 93.31 392 ILE A CA 1
ATOM 3214 C C . ILE A 1 392 ? 15.928 11.288 -12.895 1.00 93.31 392 ILE A C 1
ATOM 3216 O O . ILE A 1 392 ? 15.382 10.636 -12.006 1.00 93.31 392 ILE A O 1
ATOM 3220 N N . MET A 1 393 ? 16.868 12.203 -12.638 1.00 94.50 393 MET A N 1
ATOM 3221 C CA . MET A 1 393 ? 17.321 12.560 -11.297 1.00 94.50 393 MET A CA 1
ATOM 3222 C C . MET A 1 393 ? 16.267 13.394 -10.578 1.00 94.50 393 MET A C 1
ATOM 3224 O O . MET A 1 393 ? 15.915 13.046 -9.455 1.00 94.50 393 MET A O 1
ATOM 3228 N N . GLU A 1 394 ? 15.695 14.399 -11.244 1.00 95.25 394 GLU A N 1
ATOM 3229 C CA . GLU A 1 394 ? 14.573 15.180 -10.709 1.00 95.25 394 GLU A CA 1
ATOM 3230 C C . GLU A 1 394 ? 13.372 14.286 -10.400 1.00 95.25 394 GLU A C 1
ATOM 3232 O O . GLU A 1 394 ? 12.856 14.323 -9.285 1.00 95.25 394 GLU A O 1
ATOM 3237 N N . ILE A 1 395 ? 12.986 13.406 -11.336 1.00 94.88 395 ILE A N 1
ATOM 3238 C CA . ILE A 1 395 ? 11.895 12.439 -11.123 1.00 94.88 395 ILE A CA 1
ATOM 3239 C C . ILE A 1 395 ? 12.188 11.563 -9.899 1.00 94.88 395 ILE A C 1
ATOM 3241 O O . ILE A 1 395 ? 11.323 11.362 -9.047 1.00 94.88 395 ILE A O 1
ATOM 3245 N N . LYS A 1 396 ? 13.415 11.043 -9.779 1.00 94.75 396 LYS A N 1
ATOM 3246 C CA . LYS A 1 396 ? 13.833 10.227 -8.634 1.00 94.75 396 LYS A CA 1
ATOM 3247 C C . LYS A 1 396 ? 13.755 11.005 -7.320 1.00 94.75 396 LYS A C 1
ATOM 3249 O O . LYS A 1 396 ? 13.263 10.459 -6.336 1.00 94.75 396 LYS A O 1
ATOM 3254 N N . GLU A 1 397 ? 14.287 12.220 -7.267 1.00 93.81 397 GLU A N 1
ATOM 3255 C CA . GLU A 1 397 ? 14.344 13.036 -6.050 1.00 93.81 397 GLU A CA 1
ATOM 3256 C C . GLU A 1 397 ? 12.951 13.481 -5.608 1.00 93.81 397 GLU A C 1
ATOM 3258 O O . GLU A 1 397 ? 12.602 13.300 -4.439 1.00 93.81 397 GLU A O 1
ATOM 3263 N N . SER A 1 398 ? 12.129 13.941 -6.554 1.00 94.25 398 SER A N 1
ATOM 3264 C CA . SER A 1 398 ? 10.705 14.234 -6.363 1.00 94.25 398 SER A CA 1
ATOM 3265 C C . SER A 1 398 ? 9.972 13.023 -5.779 1.00 94.25 398 SER A C 1
ATOM 3267 O O . SER A 1 398 ? 9.310 13.131 -4.745 1.00 94.25 398 SER A O 1
ATOM 3269 N N . PHE A 1 399 ? 10.155 11.839 -6.371 1.00 93.75 399 PHE A N 1
ATOM 3270 C CA . PHE A 1 399 ? 9.490 10.624 -5.907 1.00 93.75 399 PHE A CA 1
ATOM 3271 C C . PHE A 1 399 ? 9.980 10.154 -4.533 1.00 93.75 399 PHE A C 1
ATOM 3273 O O . PHE A 1 399 ? 9.184 9.731 -3.695 1.00 93.75 399 PHE A O 1
ATOM 3280 N N . LEU A 1 400 ? 11.288 10.244 -4.277 1.00 91.88 400 LEU A N 1
ATOM 3281 C CA . LEU A 1 400 ? 11.875 9.922 -2.978 1.00 91.88 400 LEU A CA 1
ATOM 3282 C C . LEU A 1 400 ? 11.362 10.846 -1.881 1.00 91.88 400 LEU A C 1
ATOM 3284 O O . LEU A 1 400 ? 11.060 10.366 -0.791 1.00 91.88 400 LEU A O 1
ATOM 3288 N N . SER A 1 401 ? 11.286 12.149 -2.152 1.00 89.12 401 SER A N 1
ATOM 3289 C CA . SER A 1 401 ? 10.748 13.122 -1.203 1.00 89.12 401 SER A CA 1
ATOM 3290 C C . SER A 1 401 ? 9.297 12.798 -0.879 1.00 89.12 401 SER A C 1
ATOM 3292 O O . SER A 1 401 ? 8.957 12.640 0.286 1.00 89.12 401 SER A O 1
ATOM 3294 N N . HIS A 1 402 ? 8.483 12.575 -1.911 1.00 89.81 402 HIS A N 1
ATOM 3295 C CA . HIS A 1 402 ? 7.084 12.203 -1.756 1.00 89.81 402 HIS A CA 1
ATOM 3296 C C . HIS A 1 402 ? 6.890 10.931 -0.910 1.00 89.81 402 HIS A C 1
ATOM 3298 O O . HIS A 1 402 ? 6.057 10.886 -0.009 1.00 89.81 402 HIS A O 1
ATOM 3304 N N . ILE A 1 403 ? 7.673 9.879 -1.165 1.00 86.75 403 ILE A N 1
ATOM 3305 C CA . ILE A 1 403 ? 7.548 8.627 -0.411 1.00 86.75 403 ILE A CA 1
ATOM 3306 C C . ILE A 1 403 ? 8.009 8.780 1.038 1.00 86.75 403 ILE A C 1
ATOM 3308 O O . ILE A 1 403 ? 7.436 8.136 1.915 1.00 86.75 403 ILE A O 1
ATOM 3312 N N . LYS A 1 404 ? 9.009 9.623 1.323 1.00 81.56 404 LYS A N 1
ATOM 3313 C CA . LYS A 1 404 ? 9.430 9.880 2.709 1.00 81.56 404 LYS A CA 1
ATOM 3314 C C . LYS A 1 404 ? 8.280 10.398 3.573 1.00 81.56 404 LYS A C 1
ATOM 3316 O O . LYS A 1 404 ? 8.240 10.046 4.746 1.00 81.56 404 LYS A O 1
ATOM 3321 N N . ASP A 1 405 ? 7.347 11.150 2.996 1.00 75.19 405 ASP A N 1
ATOM 3322 C CA . ASP A 1 405 ? 6.174 11.653 3.717 1.00 75.19 405 ASP A CA 1
ATOM 3323 C C . ASP A 1 405 ? 5.138 10.548 3.993 1.00 75.19 405 ASP A C 1
ATOM 3325 O O . ASP A 1 405 ? 4.406 10.606 4.977 1.00 75.19 405 ASP A O 1
ATOM 3329 N N . HIS A 1 406 ? 5.105 9.493 3.170 1.00 72.94 406 HIS A N 1
ATOM 3330 C CA . HIS A 1 406 ? 4.252 8.320 3.389 1.00 72.94 406 HIS A CA 1
ATOM 3331 C C . HIS A 1 406 ? 4.848 7.294 4.352 1.00 72.94 406 HIS A C 1
ATOM 3333 O O . HIS A 1 406 ? 4.110 6.585 5.034 1.00 72.94 406 HIS A O 1
ATOM 3339 N N . ILE A 1 407 ? 6.175 7.199 4.407 1.00 70.81 407 ILE A N 1
ATOM 3340 C CA . ILE A 1 407 ? 6.900 6.283 5.292 1.00 70.81 407 ILE A CA 1
ATOM 3341 C C . ILE A 1 407 ? 7.199 7.021 6.604 1.00 70.81 407 ILE A C 1
ATOM 3343 O O . ILE A 1 407 ? 8.343 7.192 7.022 1.00 70.81 407 ILE A O 1
ATOM 3347 N N . GLY A 1 408 ? 6.129 7.506 7.232 1.00 60.25 408 GLY A N 1
ATOM 3348 C CA . GLY A 1 408 ? 6.131 8.032 8.589 1.00 60.25 408 GLY A CA 1
ATOM 3349 C C . GLY A 1 408 ? 5.845 6.893 9.562 1.00 60.25 408 GLY A C 1
ATOM 3350 O O . GLY A 1 408 ? 4.741 6.367 9.589 1.00 60.25 408 GLY A O 1
ATOM 3351 N N . GLU A 1 409 ? 6.859 6.466 10.310 1.00 65.00 409 GLU A N 1
ATOM 3352 C CA . GLU A 1 409 ? 6.738 5.617 11.513 1.00 65.00 409 GLU A CA 1
ATOM 3353 C C . GLU A 1 409 ? 5.838 4.381 11.401 1.00 65.00 409 GLU A C 1
ATOM 3355 O O . GLU A 1 409 ? 5.069 4.046 12.301 1.00 65.00 409 GLU A O 1
ATOM 3360 N N . GLU A 1 410 ? 5.931 3.681 10.279 1.00 72.19 410 GLU A N 1
ATOM 3361 C CA . GLU A 1 410 ? 5.146 2.476 10.077 1.00 72.19 410 GLU A CA 1
ATOM 3362 C C . GLU A 1 410 ? 5.628 1.338 11.002 1.00 72.19 410 GLU A C 1
ATOM 3364 O O . GLU A 1 410 ? 6.826 1.036 11.016 1.00 72.19 410 GLU A O 1
ATOM 3369 N N . PRO A 1 411 ? 4.731 0.668 11.755 1.00 79.06 411 PRO A N 1
ATOM 3370 C CA . PRO A 1 411 ? 5.119 -0.486 12.549 1.00 79.06 411 PRO A CA 1
ATOM 3371 C C . PRO A 1 411 ? 5.564 -1.643 11.653 1.00 79.06 411 PRO A C 1
ATOM 3373 O O . PRO A 1 411 ? 5.111 -1.795 10.512 1.00 79.06 411 PRO A O 1
ATOM 3376 N N . ASP A 1 412 ? 6.442 -2.483 12.201 1.00 87.88 412 ASP A N 1
ATOM 3377 C CA . ASP A 1 412 ? 6.922 -3.670 11.508 1.00 87.88 412 ASP A CA 1
ATOM 3378 C C . ASP A 1 412 ? 5.776 -4.631 11.171 1.00 87.88 412 ASP A C 1
ATOM 3380 O O . ASP A 1 412 ? 4.766 -4.751 11.871 1.00 87.88 412 ASP A O 1
ATOM 3384 N N . TRP A 1 413 ? 5.979 -5.371 10.091 1.00 90.50 413 TRP A N 1
ATOM 3385 C CA . TRP A 1 413 ? 5.018 -6.321 9.565 1.00 90.50 413 TRP A CA 1
ATOM 3386 C C . TRP A 1 413 ? 5.317 -7.722 10.081 1.00 90.50 413 TRP A C 1
ATOM 3388 O O . TRP A 1 413 ? 6.433 -8.227 9.978 1.00 90.50 413 TRP A O 1
ATOM 3398 N N . LYS A 1 414 ? 4.295 -8.403 10.580 1.00 92.06 414 LYS A N 1
ATOM 3399 C CA . LYS A 1 414 ? 4.367 -9.783 11.049 1.00 92.06 414 LYS A CA 1
ATOM 3400 C C . LYS A 1 414 ? 3.779 -10.724 10.005 1.00 92.06 414 LYS A C 1
ATOM 3402 O O . LYS A 1 414 ? 2.662 -10.513 9.548 1.00 92.06 414 LYS A O 1
ATOM 3407 N N . CYS A 1 415 ? 4.484 -11.786 9.626 1.00 92.62 415 CYS A N 1
ATOM 3408 C CA . CYS A 1 415 ? 3.884 -12.816 8.774 1.00 92.62 415 CYS A CA 1
ATOM 3409 C C . CYS A 1 415 ? 2.761 -13.538 9.530 1.00 92.62 415 CYS A C 1
ATOM 3411 O O . CYS A 1 415 ? 2.958 -13.996 10.655 1.00 92.62 415 CYS A O 1
ATOM 3413 N N . THR A 1 416 ? 1.598 -13.692 8.901 1.00 90.94 416 THR A N 1
ATOM 3414 C CA . THR A 1 416 ? 0.440 -14.372 9.509 1.00 90.94 416 THR A CA 1
ATOM 3415 C C . THR A 1 416 ? 0.646 -15.874 9.730 1.00 90.94 416 THR A C 1
ATOM 3417 O O . THR A 1 416 ? -0.024 -16.446 10.586 1.00 90.94 416 THR A O 1
ATOM 3420 N N . LYS A 1 417 ? 1.592 -16.512 9.019 1.00 90.62 417 LYS A N 1
ATOM 3421 C CA . LYS A 1 417 ? 1.907 -17.942 9.170 1.00 90.62 417 LYS A CA 1
ATOM 3422 C C . LYS A 1 417 ? 3.015 -18.218 10.182 1.00 90.62 417 LYS A C 1
ATOM 3424 O O . LYS A 1 417 ? 2.774 -18.886 11.178 1.00 90.62 417 LYS A O 1
ATOM 3429 N N . CYS A 1 418 ? 4.234 -17.737 9.924 1.00 90.06 418 CYS A N 1
ATOM 3430 C CA . CYS A 1 418 ? 5.393 -18.030 10.778 1.00 90.06 418 CYS A CA 1
ATOM 3431 C C . CYS A 1 418 ? 5.539 -17.068 11.962 1.00 90.06 418 CYS A C 1
ATOM 3433 O O . CYS A 1 418 ? 6.431 -17.250 12.785 1.00 90.06 418 CYS A O 1
ATOM 3435 N N . LEU A 1 419 ? 4.703 -16.024 12.034 1.00 89.19 419 LEU A N 1
ATOM 3436 C CA . LEU A 1 419 ? 4.683 -15.038 13.116 1.00 89.19 419 LEU A CA 1
ATOM 3437 C C . LEU A 1 419 ? 5.995 -14.254 13.296 1.00 89.19 419 LEU A C 1
ATOM 3439 O O . LEU A 1 419 ? 6.131 -13.518 14.271 1.00 89.19 419 LEU A O 1
ATOM 3443 N N . LYS A 1 420 ? 6.938 -14.354 12.351 1.00 90.31 420 LYS A N 1
ATOM 3444 C CA . LYS A 1 420 ? 8.158 -13.543 12.337 1.00 90.31 420 LYS A CA 1
ATOM 3445 C C . LYS A 1 420 ? 7.831 -12.103 11.955 1.00 90.31 420 LYS A C 1
ATOM 3447 O O . LYS A 1 420 ? 6.999 -11.864 11.077 1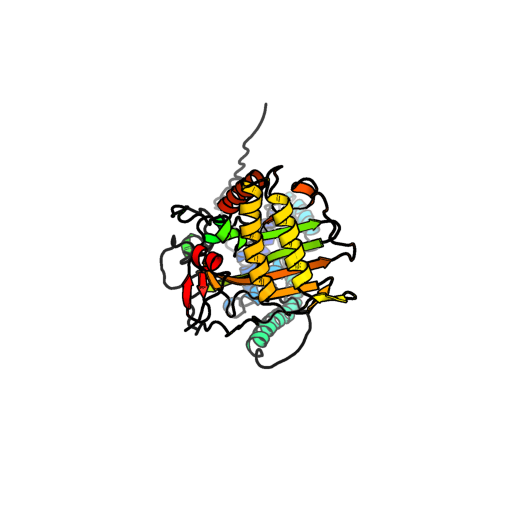.00 90.31 420 LYS A O 1
ATOM 3452 N N . THR A 1 421 ? 8.510 -11.177 12.617 1.00 91.25 421 THR A N 1
ATOM 3453 C CA . THR A 1 421 ? 8.407 -9.735 12.389 1.00 91.25 421 THR A CA 1
ATOM 3454 C C . THR A 1 421 ? 9.504 -9.287 11.430 1.00 91.25 421 THR A C 1
ATOM 3456 O O . THR A 1 421 ? 10.654 -9.709 11.550 1.00 91.25 421 THR A O 1
ATOM 3459 N N . PHE A 1 422 ? 9.143 -8.442 10.474 1.00 90.56 422 PHE A N 1
ATOM 3460 C CA . PHE A 1 422 ? 10.013 -7.934 9.430 1.00 90.56 422 PHE A CA 1
ATOM 3461 C C . PHE A 1 422 ? 9.807 -6.430 9.278 1.00 90.56 422 PHE A C 1
ATOM 3463 O O . PHE A 1 422 ? 8.673 -5.954 9.202 1.00 90.56 422 PHE A O 1
ATOM 3470 N N . SER A 1 423 ? 10.905 -5.691 9.148 1.00 88.31 423 SER A N 1
ATOM 3471 C CA . SER A 1 423 ? 10.821 -4.278 8.798 1.00 88.31 423 SER A CA 1
ATOM 3472 C C . SER A 1 423 ? 10.358 -4.092 7.357 1.00 88.31 423 SER A C 1
ATOM 3474 O O . SER A 1 423 ? 10.627 -4.921 6.479 1.00 88.31 423 SER A O 1
ATOM 3476 N N . LEU A 1 424 ? 9.708 -2.958 7.081 1.00 86.62 424 LEU A N 1
ATOM 3477 C CA . LEU A 1 424 ? 9.310 -2.587 5.721 1.00 86.62 424 LEU A CA 1
ATOM 3478 C C . LEU A 1 424 ? 10.513 -2.586 4.764 1.00 86.62 424 LEU A C 1
ATOM 3480 O O . LEU A 1 424 ? 10.417 -3.066 3.634 1.00 86.62 424 LEU A O 1
ATOM 3484 N N . LYS A 1 425 ? 11.676 -2.110 5.228 1.00 87.56 425 LYS A N 1
ATOM 3485 C CA . LYS A 1 425 ? 12.922 -2.137 4.453 1.00 87.56 425 LYS A CA 1
ATOM 3486 C C . LYS A 1 425 ? 13.335 -3.559 4.078 1.00 87.56 425 LYS A C 1
ATOM 3488 O O . LYS A 1 425 ? 13.651 -3.812 2.921 1.00 87.56 425 LYS A O 1
ATOM 3493 N N . PHE A 1 426 ? 13.301 -4.498 5.023 1.00 90.06 426 PHE A N 1
ATOM 3494 C CA . PHE A 1 426 ? 13.624 -5.895 4.730 1.00 90.06 426 PHE A CA 1
ATOM 3495 C C . PHE A 1 426 ? 12.682 -6.477 3.668 1.00 90.06 426 PHE A C 1
ATOM 3497 O O . PHE A 1 426 ? 13.135 -7.097 2.705 1.00 90.06 426 PHE A O 1
ATOM 3504 N N . LEU A 1 427 ? 11.377 -6.246 3.823 1.00 91.94 427 LEU A N 1
ATOM 3505 C CA . LEU A 1 427 ? 10.364 -6.783 2.916 1.00 91.94 427 LEU A CA 1
ATOM 3506 C C . LEU A 1 427 ? 1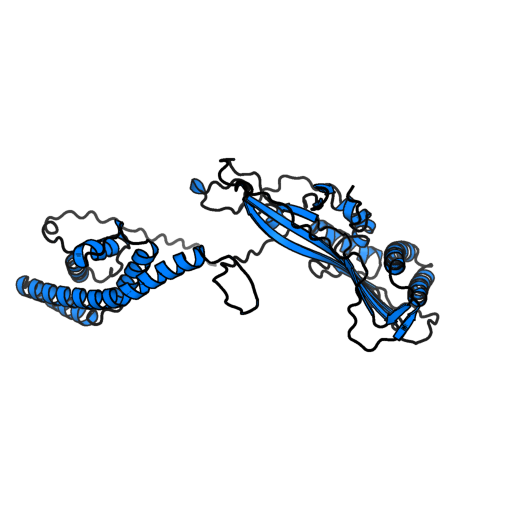0.497 -6.197 1.515 1.00 91.94 427 LEU A C 1
ATOM 3508 O O . LEU A 1 427 ? 10.515 -6.943 0.543 1.00 91.94 427 LEU A O 1
ATOM 3512 N N . THR A 1 428 ? 10.673 -4.885 1.398 1.00 90.94 428 THR A N 1
ATOM 3513 C CA . THR A 1 428 ? 10.862 -4.219 0.102 1.00 90.94 428 THR A CA 1
ATOM 3514 C C . THR A 1 428 ? 12.154 -4.661 -0.592 1.00 90.94 428 THR A C 1
ATOM 3516 O O . THR A 1 428 ? 12.113 -5.024 -1.768 1.00 90.94 428 THR A O 1
ATOM 3519 N N . MET A 1 429 ? 13.273 -4.770 0.138 1.00 90.25 429 MET A N 1
ATOM 3520 C CA . MET A 1 429 ? 14.535 -5.324 -0.381 1.00 90.25 429 MET A CA 1
ATOM 3521 C C . MET A 1 429 ? 14.385 -6.748 -0.929 1.00 90.25 429 MET A C 1
ATOM 3523 O O . MET A 1 429 ? 15.073 -7.119 -1.883 1.00 90.25 429 MET A O 1
ATOM 3527 N N . LYS A 1 430 ? 13.511 -7.551 -0.313 1.00 91.44 430 LYS A N 1
ATOM 3528 C CA . LYS A 1 430 ? 13.246 -8.947 -0.677 1.00 91.44 430 LYS A CA 1
ATOM 3529 C C . LYS A 1 430 ? 12.019 -9.127 -1.569 1.00 91.44 430 LYS A C 1
ATOM 3531 O O . LYS A 1 430 ? 11.593 -10.263 -1.745 1.00 91.44 430 LYS A O 1
ATOM 3536 N N . GLN A 1 431 ? 11.461 -8.056 -2.145 1.00 91.50 431 GLN A N 1
ATOM 3537 C CA . GLN A 1 431 ? 10.260 -8.142 -2.992 1.00 91.50 431 GLN A CA 1
ATOM 3538 C C . GLN A 1 431 ? 9.099 -8.873 -2.285 1.00 91.50 431 GLN A C 1
ATOM 3540 O O . GLN A 1 431 ? 8.418 -9.715 -2.860 1.00 91.50 431 GLN A O 1
ATOM 3545 N N . TRP A 1 432 ? 8.936 -8.608 -0.987 1.00 92.06 432 TRP A N 1
ATOM 3546 C CA . TRP A 1 432 ? 7.978 -9.247 -0.079 1.00 92.06 432 TRP A CA 1
ATOM 3547 C C . TRP A 1 432 ? 8.077 -10.774 0.016 1.00 92.06 432 TRP A C 1
ATOM 3549 O O . TRP A 1 432 ? 7.215 -11.401 0.636 1.00 92.06 432 TRP A O 1
ATOM 3559 N N . ALA A 1 433 ? 9.137 -11.377 -0.520 1.00 88.25 433 ALA A N 1
ATOM 3560 C CA . ALA A 1 433 ? 9.393 -12.797 -0.404 1.00 88.25 433 ALA A CA 1
ATOM 3561 C C . ALA A 1 433 ? 10.075 -13.110 0.934 1.00 88.25 433 ALA A C 1
ATOM 3563 O O . ALA A 1 433 ? 11.093 -12.520 1.301 1.00 88.25 433 ALA A O 1
ATOM 3564 N N . HIS A 1 434 ? 9.544 -14.098 1.649 1.00 89.38 434 HIS A N 1
ATOM 3565 C CA . HIS A 1 434 ? 10.221 -14.726 2.777 1.00 89.38 434 HIS A CA 1
ATOM 3566 C C . HIS A 1 434 ? 9.856 -16.210 2.833 1.00 89.38 434 HIS A C 1
ATOM 3568 O O . HIS A 1 434 ? 8.827 -16.640 2.310 1.00 89.38 434 HIS A O 1
ATOM 3574 N N . GLN A 1 435 ? 10.702 -16.997 3.488 1.00 87.38 435 GLN A N 1
ATOM 3575 C CA . GLN A 1 435 ? 10.437 -18.407 3.738 1.00 87.38 435 GLN A CA 1
ATOM 3576 C C . GLN A 1 435 ? 9.861 -18.573 5.147 1.00 87.38 435 GLN A C 1
ATOM 3578 O O . GLN A 1 435 ? 10.467 -18.159 6.139 1.00 87.38 435 GLN A O 1
ATOM 3583 N N . CYS A 1 436 ? 8.663 -19.152 5.222 1.00 87.50 436 CYS A N 1
ATOM 3584 C CA . CYS A 1 436 ? 8.117 -19.684 6.464 1.00 87.50 436 CYS A CA 1
ATOM 3585 C C . CYS A 1 436 ? 8.784 -21.038 6.709 1.00 87.50 436 CYS A C 1
ATOM 3587 O O . CYS A 1 436 ? 8.566 -21.956 5.920 1.00 87.50 436 CYS A O 1
ATOM 3589 N N . TYR A 1 437 ? 9.610 -21.111 7.749 1.00 74.25 437 TYR A N 1
ATOM 3590 C CA . TYR A 1 437 ? 10.161 -22.362 8.266 1.00 74.25 437 TYR A CA 1
ATOM 3591 C C . TYR A 1 437 ? 9.271 -22.886 9.379 1.00 74.25 437 TYR A C 1
ATOM 3593 O O . TYR A 1 437 ? 8.778 -22.019 10.145 1.00 74.25 437 TYR A O 1
#

Sequence (437 aa):
MEDDASNDVEAVEYIDSNEEDDQTESRPIMLLLRRLIRNKQNTVMTNAQIIDILQSEFGISIKSSHELEVNIYIKIIKRYLKDWPQWEELERISSKLSNCNDYDAITKVLNHKYKNLKEYLGVMLEVGKPLAKQAVENIKSNTQEEKEDSVVENNDEEQIVMEVQCSREQLNYLIIRYPDLDAKKSIFNLQPNPTRIRLGALTFSDIIKGWSTRVSINLPHLVIYREVKFKLKYTLVNKARTGERKFKDNAHPTQVQEMTIKRTVPVSKDVIMKGLDHILRACITNRQMFVLLHSIFDVMKSELDKMVDNIQVPFSYRAFASKYPYVRYLYSDEGQNNFAYDLQLEEVMSPIYMYHAQIVRSAYGDSILPPLPEWFKLECVVCHYRATGDTIMEIKESFLSHIKDHIGEEPDWKCTKCLKTFSLKFLTMKQWAHQCY